Protein AF-0000000072564165 (afdb_homodimer)

Secondary structure (DSSP, 8-state):
--EEEE-GGG-TT--HHHHHHHHHHHHHHT-EEEEEEEE-S-HHHHHHHHTTSTT-GGGT-SEEEE-GGG-THHHHHHHHHHTSTT--SPTTSSEEEEE----STT---STHHHHHHHHHHHHTTTTEEEEE-SS--TT---SSPPPTT---EEEE--B-SS-SB-TTS-B-B-HHHHHHTT-SEE--SHHHHTSS-HHHHHHHHHHHHHHHHHHHH--/--EEEE-GGG-TT--HHHHHHHHHHHHHHT-EEEEEEEE-S-HHHHHHHHTTSTT-GGGT-SEEEE-GGG-THHHHHHHHHHTSTT--SPTTSSEEEEE----STT---STHHHHHHHHHHHHTTTTEEEEE-SS--TT---SSPPPTT---EEEE--B-SS-SB-TTS-B-B-HHHHHHTT-SEE--SHHHHTSS-HHHHHHHHHHHHHHHHHHHH--

Organism: Arthroderma benhamiae (strain ATCC MYA-4681 / CBS 112371) (NCBI:txid663331)

Solvent-accessible surface area (backbone atoms only — not comparable to full-atom values): 22812 Å² total; per-residue (Å²): 126,62,62,50,76,42,55,65,51,44,33,63,80,64,46,74,64,53,52,51,50,51,52,50,49,27,64,75,68,64,32,45,35,29,39,66,67,43,45,62,46,54,16,70,58,45,37,32,36,40,60,53,5,49,73,36,40,62,79,70,38,34,28,38,33,29,39,60,51,38,10,66,30,38,58,54,29,48,48,49,48,56,70,32,88,86,35,86,58,62,82,73,63,48,35,32,28,36,52,27,33,61,58,28,49,73,36,56,38,42,69,69,52,28,41,49,41,52,34,51,34,66,77,32,58,81,38,30,48,29,31,29,25,78,49,66,64,86,82,62,79,49,91,56,75,82,55,95,79,70,72,66,43,32,35,20,64,45,32,23,86,85,45,63,56,56,96,47,37,44,38,34,37,35,46,48,57,38,32,66,36,49,35,73,37,82,38,57,56,66,51,22,77,68,34,96,46,38,69,61,35,47,50,48,51,50,50,43,34,49,54,27,42,54,56,56,67,72,101,127,61,62,50,76,41,54,65,49,46,33,63,79,64,45,73,64,53,53,51,51,50,52,50,49,26,63,74,68,64,33,44,36,30,37,64,67,43,44,64,48,56,15,70,58,45,37,32,36,39,58,54,5,50,73,36,41,62,81,69,37,34,28,38,34,31,40,60,50,36,11,66,29,38,59,53,29,48,49,50,49,56,70,32,88,86,36,88,57,61,82,72,63,47,35,31,27,37,52,27,33,60,59,26,50,72,35,58,40,41,67,68,51,28,40,48,41,53,34,50,35,66,76,34,57,80,37,30,48,29,31,30,26,78,48,64,64,84,82,62,76,50,91,56,73,83,56,94,79,68,73,66,43,32,35,20,66,45,32,22,88,86,45,64,55,53,96,46,36,43,39,35,38,36,47,46,58,38,32,66,36,48,36,72,36,81,38,57,56,65,50,20,76,66,36,98,46,37,70,62,35,47,50,48,52,50,49,44,35,50,54,26,43,53,56,58,66,72,102

Foldseek 3Di:
DAEDEDALVVPPPDDPVVQVVLQVCCVVVVHFYEYEPADDDALVVVLCVADPDPNRPLVRHQEYEYFQPVHLRNLVSVLDSCPDPVNPDDFQSHAYAYAQADQFPPDPSDDPRNQRNVVSCLVRVSHHQAYAHQADDQPRDHPRDDDPPDDRAYEYEQAAPPDQADPRRGGHDHLLSSVLRPHPHYDDDCNQPVDPHNVVSVVVNVVSNVVSNVVNVVD/DAEDEDALVVPPPDDPVVQVVLQVCCVVVVHFYEYEPADDDALVVVLCVDDVDPNRPLVRHQEYEYFQPVHLRNLVSVLDSCPDPVNPDDFQSHAYAYAQADQFPPDPSDDPRNQRNVVSCLVRVSHHQAYAHQADCQPRDHPRDDDPPDDRAYEYEQAAPPDQADPRRGGHDHLLSSVLRPHPHYDDDCNQPVDPHNVVSVVVNVVSNVVSNVVNVVD

Radius of gyration: 21.96 Å; Cα contacts (8 Å, |Δi|>4): 844; chains: 2; bounding box: 45×59×58 Å

Structure (mmCIF, N/CA/C/O backbone):
data_AF-0000000072564165-model_v1
#
loop_
_entity.id
_entity.type
_entity.pdbx_description
1 polymer "Orotidine 5'-phosphate decarboxylase"
#
loop_
_atom_site.group_PDB
_atom_site.id
_atom_site.type_symbol
_atom_site.label_atom_id
_atom_site.label_alt_id
_atom_site.label_comp_id
_atom_site.label_asym_id
_atom_site.label_entity_id
_atom_site.label_seq_id
_atom_site.pdbx_PDB_ins_code
_atom_site.Cartn_x
_atom_site.Cartn_y
_atom_site.Cartn_z
_atom_site.occupancy
_atom_site.B_iso_or_equiv
_atom_site.auth_seq_id
_atom_site.auth_comp_id
_atom_site.auth_asym_id
_atom_site.auth_atom_id
_atom_site.pdbx_PDB_model_num
ATOM 1 N N . MET A 1 1 ? -9.836 20.141 15.633 1 90.31 1 MET A N 1
ATOM 2 C CA . MET A 1 1 ? -9.422 19.266 14.531 1 90.31 1 MET A CA 1
ATOM 3 C C . MET A 1 1 ? -9.219 20.062 13.25 1 90.31 1 MET A C 1
ATOM 5 O O . MET A 1 1 ? -10.086 20.844 12.859 1 90.31 1 MET A O 1
ATOM 9 N N . VAL A 1 2 ? -8.07 19.891 12.625 1 94.81 2 VAL A N 1
ATOM 10 C CA . VAL A 1 2 ? -7.762 20.672 11.438 1 94.81 2 VAL A CA 1
ATOM 11 C C . VAL A 1 2 ? -7.711 19.766 10.219 1 94.81 2 VAL A C 1
ATOM 13 O O . VAL A 1 2 ? -7.797 20.234 9.078 1 94.81 2 VAL A O 1
ATOM 16 N N . VAL A 1 3 ? -7.527 18.453 10.477 1 97.69 3 VAL A N 1
ATOM 17 C CA . VAL A 1 3 ? -7.508 17.453 9.414 1 97.69 3 VAL A CA 1
ATOM 18 C C . VAL A 1 3 ? -8.289 16.219 9.852 1 97.69 3 VAL A C 1
ATOM 20 O O . VAL A 1 3 ? -8.156 15.766 10.984 1 97.69 3 VAL A O 1
ATOM 23 N N . LEU A 1 4 ? -9.164 15.734 9.055 1 97.81 4 LEU A N 1
ATOM 24 C CA . LEU A 1 4 ? -9.797 14.438 9.25 1 97.81 4 LEU A CA 1
ATOM 25 C C . LEU A 1 4 ? -9.133 13.375 8.367 1 97.81 4 LEU A C 1
ATOM 27 O O . LEU A 1 4 ? -9.211 13.453 7.141 1 97.81 4 LEU A O 1
ATOM 31 N N . LYS A 1 5 ? -8.484 12.477 9.039 1 97.88 5 LYS A N 1
ATOM 32 C CA . LYS A 1 5 ? -7.871 11.367 8.312 1 97.88 5 LYS A CA 1
ATOM 33 C C . LYS A 1 5 ? -8.859 10.211 8.133 1 97.88 5 LYS A C 1
ATOM 35 O O . LYS A 1 5 ? -9.445 9.734 9.102 1 97.88 5 LYS A O 1
ATOM 40 N N . THR A 1 6 ? -9.023 9.773 6.898 1 96.88 6 THR A N 1
ATOM 41 C CA . THR A 1 6 ? -9.922 8.664 6.586 1 96.88 6 THR A CA 1
ATOM 42 C C . THR A 1 6 ? -9.133 7.465 6.07 1 96.88 6 THR A C 1
ATOM 44 O O . THR A 1 6 ? -7.984 7.602 5.641 1 96.88 6 THR A O 1
ATOM 47 N N . HIS A 1 7 ? -9.703 6.309 6.25 1 95.94 7 HIS A N 1
ATOM 48 C CA . HIS A 1 7 ? -9.469 5.062 5.535 1 95.94 7 HIS A CA 1
ATOM 49 C C . HIS A 1 7 ? -10.734 4.578 4.836 1 95.94 7 HIS A C 1
ATOM 51 O O . HIS A 1 7 ? -11.422 3.684 5.336 1 95.94 7 HIS A O 1
ATOM 57 N N . ILE A 1 8 ? -10.953 5.133 3.693 1 95.38 8 ILE A N 1
ATOM 58 C CA . ILE A 1 8 ? -12.266 4.914 3.105 1 95.38 8 ILE A CA 1
ATOM 59 C C . ILE A 1 8 ? -12.422 3.445 2.721 1 95.38 8 ILE A C 1
ATOM 61 O O . ILE A 1 8 ? -13.539 2.939 2.607 1 95.38 8 ILE A O 1
ATOM 65 N N . ASP A 1 9 ? -11.297 2.811 2.568 1 93.62 9 ASP A N 1
ATOM 66 C CA . ASP A 1 9 ? -11.336 1.42 2.127 1 93.62 9 ASP A C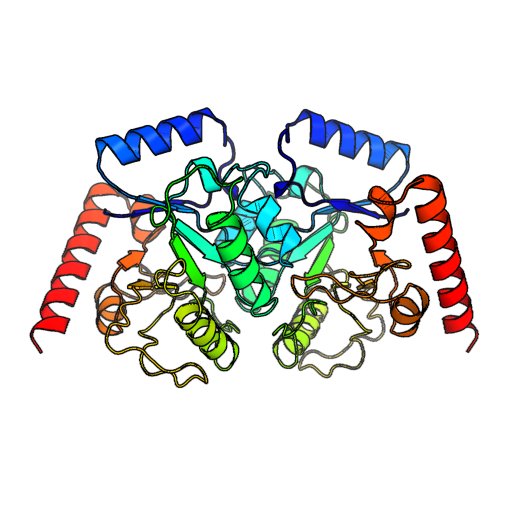A 1
ATOM 67 C C . ASP A 1 9 ? -11.68 0.486 3.283 1 93.62 9 ASP A C 1
ATOM 69 O O . ASP A 1 9 ? -11.758 -0.731 3.104 1 93.62 9 ASP A O 1
ATOM 73 N N . ILE A 1 10 ? -11.922 1.043 4.52 1 94.69 10 ILE A N 1
ATOM 74 C CA . ILE A 1 10 ? -12.391 0.185 5.602 1 94.69 10 ILE A CA 1
ATOM 75 C C . ILE A 1 10 ? -13.867 0.439 5.863 1 94.69 10 ILE A C 1
ATOM 77 O O . ILE A 1 10 ? -14.492 -0.236 6.688 1 94.69 10 ILE A O 1
ATOM 81 N N . ILE A 1 11 ? -14.438 1.385 5.164 1 93.69 11 ILE A N 1
ATOM 82 C CA . ILE A 1 11 ? -15.844 1.717 5.355 1 93.69 11 ILE A CA 1
ATOM 83 C C . ILE A 1 11 ? -16.719 0.726 4.59 1 93.69 11 ILE A C 1
ATOM 85 O O . ILE A 1 11 ? -16.578 0.581 3.373 1 93.69 11 ILE A O 1
ATOM 89 N N . THR A 1 12 ? -17.688 0.107 5.211 1 90.06 12 THR A N 1
ATOM 90 C CA . THR A 1 12 ? -18.469 -0.988 4.633 1 90.06 12 THR A CA 1
ATOM 91 C C . THR A 1 12 ? -19.547 -0.453 3.711 1 90.06 12 THR A C 1
ATOM 93 O O . THR A 1 12 ? -19.953 -1.128 2.762 1 90.06 12 THR A O 1
ATOM 96 N N . ASP A 1 13 ? -20.094 0.74 3.934 1 89.62 13 ASP A N 1
ATOM 97 C CA . ASP A 1 13 ? -21.188 1.291 3.148 1 89.62 13 ASP A CA 1
ATOM 98 C C . ASP A 1 13 ? -20.75 2.539 2.387 1 89.62 13 ASP A C 1
ATOM 100 O O . ASP A 1 13 ? -21.516 3.494 2.252 1 89.62 13 ASP A O 1
ATOM 104 N N . PHE A 1 14 ? -19.5 2.482 1.982 1 92.06 14 PHE A N 1
ATOM 105 C CA . PHE A 1 14 ? -18.984 3.6 1.201 1 92.06 14 PHE A CA 1
ATOM 106 C C . PHE A 1 14 ? -19.828 3.818 -0.05 1 92.06 14 PHE A C 1
ATOM 108 O O . PHE A 1 14 ? -20.188 2.861 -0.741 1 92.06 14 PHE A O 1
ATOM 115 N N . SER A 1 15 ? -20.219 5.07 -0.301 1 91.31 15 SER A N 1
ATOM 116 C CA . SER A 1 15 ? -21.047 5.484 -1.435 1 91.31 15 SER A CA 1
ATOM 117 C C . SER A 1 15 ? -20.797 6.945 -1.796 1 91.31 15 SER A C 1
ATOM 119 O O . SER A 1 15 ? -20.109 7.664 -1.06 1 91.31 15 SER A O 1
ATOM 121 N N . PRO A 1 16 ? -21.266 7.336 -2.938 1 92.06 16 PRO A N 1
ATOM 122 C CA .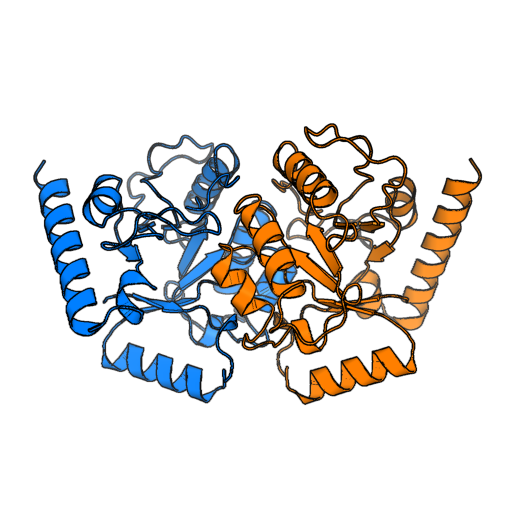 PRO A 1 16 ? -21.188 8.758 -3.273 1 92.06 16 PRO A CA 1
ATOM 123 C C . PRO A 1 16 ? -21.734 9.664 -2.176 1 92.06 16 PRO A C 1
ATOM 125 O O . PRO A 1 16 ? -21.25 10.781 -1.983 1 92.06 16 PRO A O 1
ATOM 128 N N . GLN A 1 17 ? -22.625 9.117 -1.437 1 95.62 17 GLN A N 1
ATOM 129 C CA . GLN A 1 17 ? -23.203 9.883 -0.342 1 95.62 17 GLN A CA 1
ATOM 130 C C . GLN A 1 17 ? -22.172 10.125 0.765 1 95.62 17 GLN A C 1
ATOM 132 O O . GLN A 1 17 ? -22.203 11.172 1.418 1 95.62 17 GLN A O 1
ATOM 137 N N . THR A 1 18 ? -21.297 9.148 1.002 1 95.69 18 THR A N 1
ATOM 138 C CA . THR A 1 18 ? -20.234 9.32 1.979 1 95.69 18 THR A CA 1
ATOM 139 C C . THR A 1 18 ? -19.328 10.484 1.597 1 95.69 18 THR A C 1
ATOM 141 O O . THR A 1 18 ? -19 11.328 2.438 1 95.69 18 THR A O 1
ATOM 144 N N . VAL A 1 19 ? -19.047 10.57 0.357 1 96.06 19 VAL A N 1
ATOM 145 C CA . VAL A 1 19 ? -18.141 11.594 -0.161 1 96.06 19 VAL A CA 1
ATOM 146 C C . VAL A 1 19 ? -18.812 12.969 -0.072 1 96.06 19 VAL A C 1
ATOM 148 O O . VAL A 1 19 ? -18.188 13.938 0.354 1 96.06 19 VAL A O 1
ATOM 151 N N . GLU A 1 20 ? -20 12.977 -0.489 1 97.62 20 GLU A N 1
ATOM 152 C CA . GLU A 1 20 ? -20.75 14.227 -0.422 1 97.62 20 GLU A CA 1
ATOM 153 C C . GLU A 1 20 ? -20.828 14.75 1.01 1 97.62 20 GLU A C 1
ATOM 155 O O . GLU A 1 20 ? -20.625 15.938 1.253 1 97.62 20 GLU A O 1
ATOM 160 N N . GLY A 1 21 ? -21.125 13.875 1.899 1 97.69 21 GLY A N 1
ATOM 161 C CA . GLY A 1 21 ? -21.172 14.25 3.305 1 97.69 21 GLY A CA 1
ATOM 162 C C . GLY A 1 21 ? -19.844 14.734 3.846 1 97.69 21 GLY A C 1
ATOM 163 O O . GLY A 1 21 ? -19.797 15.719 4.586 1 97.69 21 GLY A O 1
ATOM 164 N N . LEU A 1 22 ? -18.828 14.055 3.498 1 97.19 22 LEU A N 1
ATOM 165 C CA . LEU A 1 22 ? -17.484 14.406 3.943 1 97.19 22 LEU A CA 1
ATOM 166 C C . LEU A 1 22 ? -17.094 15.789 3.432 1 97.19 22 LEU A C 1
ATOM 168 O O . LEU A 1 22 ? -16.562 16.609 4.188 1 97.19 22 LEU A O 1
ATOM 172 N N . LYS A 1 23 ? -17.391 16.047 2.176 1 97.75 23 LYS A N 1
ATOM 173 C CA . LYS A 1 23 ? -17.062 17.328 1.574 1 97.75 23 LYS A CA 1
ATOM 174 C C . LYS A 1 23 ? -17.859 18.453 2.223 1 97.75 23 LYS A C 1
ATOM 176 O O . LYS A 1 23 ? -17.312 19.531 2.502 1 97.75 23 LYS A O 1
ATOM 181 N N . ALA A 1 24 ? -19.062 18.188 2.426 1 98.44 24 ALA A N 1
ATOM 182 C CA . ALA A 1 24 ? -19.922 19.188 3.057 1 98.44 24 ALA A CA 1
ATOM 183 C C . ALA A 1 24 ? -19.453 19.516 4.469 1 98.44 24 ALA A C 1
ATOM 185 O O . ALA A 1 24 ? -19.406 20.672 4.863 1 98.44 24 ALA A O 1
ATOM 186 N N . ALA A 1 25 ? -19.125 18.484 5.211 1 98 25 ALA A N 1
ATOM 187 C CA . ALA A 1 25 ? -18.625 18.688 6.57 1 98 25 ALA A CA 1
ATOM 188 C C . ALA A 1 25 ? -17.312 19.469 6.566 1 98 25 ALA A C 1
ATOM 190 O O . ALA A 1 25 ? -17.109 20.359 7.391 1 98 25 ALA A O 1
ATOM 191 N N . ALA A 1 26 ? -16.422 19.109 5.668 1 98.06 26 ALA A N 1
ATOM 192 C CA . ALA A 1 26 ? -15.133 19.766 5.559 1 98.06 26 ALA A CA 1
ATOM 193 C C . ALA A 1 26 ? -15.305 21.266 5.273 1 98.06 26 ALA A C 1
ATOM 195 O O . ALA A 1 26 ? -14.617 22.094 5.859 1 98.06 26 ALA A O 1
ATOM 196 N N . GLN A 1 27 ? -16.219 21.562 4.379 1 97.75 27 GLN A N 1
ATOM 197 C CA . GLN A 1 27 ? -16.5 22.953 4.039 1 97.75 27 GLN A CA 1
ATOM 198 C C . GLN A 1 27 ? -17.125 23.688 5.219 1 97.75 27 GLN A C 1
ATOM 200 O O . GLN A 1 27 ? -16.688 24.797 5.562 1 97.75 27 GLN A O 1
ATOM 205 N N . LYS A 1 28 ? -18.047 23.094 5.793 1 98.19 28 LYS A N 1
ATOM 206 C CA . LYS A 1 28 ? -18.797 23.719 6.879 1 98.19 28 LYS A CA 1
ATOM 207 C C . LYS A 1 28 ? -17.891 24 8.078 1 98.19 28 LYS A C 1
ATOM 209 O O . LYS A 1 28 ? -18 25.047 8.711 1 98.19 28 LYS A O 1
ATOM 214 N N . HIS A 1 29 ? -17.062 23.031 8.398 1 97.62 29 HIS A N 1
ATOM 215 C CA . HIS A 1 29 ? -16.297 23.109 9.641 1 97.62 29 HIS A CA 1
ATOM 216 C C . HIS A 1 29 ? -14.844 23.469 9.367 1 97.62 29 HIS A C 1
ATOM 218 O O . HIS A 1 29 ? -14.023 23.516 10.281 1 97.62 29 HIS A O 1
ATOM 224 N N . ASN A 1 30 ? -14.461 23.641 8.148 1 97.69 30 ASN A N 1
ATOM 225 C CA . ASN A 1 30 ? -13.18 24.172 7.707 1 97.69 30 ASN A CA 1
ATOM 226 C C . ASN A 1 30 ? -12.023 23.266 8.109 1 97.69 30 ASN A C 1
ATOM 228 O O . ASN A 1 30 ? -11.078 23.703 8.766 1 97.69 30 ASN A O 1
ATOM 232 N N . PHE A 1 31 ? -12.086 22.062 7.703 1 97.94 31 PHE A N 1
ATOM 233 C CA . PHE A 1 31 ? -10.977 21.125 7.891 1 97.94 31 PHE A CA 1
ATOM 234 C C . PHE A 1 31 ? -10.594 20.469 6.574 1 97.94 31 PHE A C 1
ATOM 236 O O . PHE A 1 31 ? -11.367 20.5 5.613 1 97.94 31 PHE A O 1
ATOM 243 N N . LEU A 1 32 ? -9.375 19.938 6.469 1 98.12 32 LEU A N 1
ATOM 244 C CA . LEU A 1 32 ? -8.898 19.203 5.305 1 98.12 32 LEU A CA 1
ATOM 245 C C . LEU A 1 32 ? -9.188 17.719 5.441 1 98.12 32 LEU A C 1
ATOM 247 O O . LEU A 1 32 ? -9.266 17.203 6.555 1 98.12 32 LEU A O 1
ATOM 251 N N . ILE A 1 33 ? -9.383 17.062 4.32 1 98.44 33 ILE A N 1
ATOM 252 C CA . ILE A 1 33 ? -9.555 15.625 4.285 1 98.44 33 ILE A CA 1
ATOM 253 C C . ILE A 1 33 ? -8.258 14.953 3.844 1 98.44 33 ILE A C 1
ATOM 255 O O . ILE A 1 33 ? -7.703 15.289 2.793 1 98.44 33 ILE A O 1
ATOM 259 N N . PHE A 1 34 ? -7.742 14.117 4.688 1 98.75 34 PHE A N 1
ATOM 260 C CA . PHE A 1 34 ? -6.562 13.305 4.41 1 98.75 34 PHE A CA 1
ATOM 261 C C . PHE A 1 34 ? -6.945 11.844 4.227 1 98.75 34 PHE A C 1
ATOM 263 O O . PHE A 1 34 ? -7.289 11.156 5.195 1 98.75 34 PHE A O 1
ATOM 270 N N . GLU A 1 35 ? -6.883 11.336 2.955 1 98.44 35 GLU A N 1
ATOM 271 C CA . GLU A 1 35 ? -7.094 9.914 2.727 1 98.44 35 GLU A CA 1
ATOM 272 C C . GLU A 1 35 ? -5.797 9.125 2.891 1 98.44 35 GLU A C 1
ATOM 274 O O . GLU A 1 35 ? -4.859 9.297 2.109 1 98.44 35 GLU A O 1
ATOM 279 N N . ASP A 1 36 ? -5.762 8.305 3.9 1 97.62 36 ASP A N 1
ATOM 280 C CA . ASP A 1 36 ? -4.594 7.484 4.215 1 97.62 36 ASP A CA 1
ATOM 281 C C . ASP A 1 36 ? -4.566 6.219 3.363 1 97.62 36 ASP A C 1
ATOM 283 O O . ASP A 1 36 ? -4.734 5.113 3.879 1 97.62 36 ASP A O 1
ATOM 287 N N . ARG A 1 37 ? -4.242 6.402 2.109 1 96.06 37 ARG A N 1
ATOM 288 C CA . ARG A 1 37 ? -4.301 5.32 1.13 1 96.06 37 ARG A CA 1
ATOM 289 C C . ARG A 1 37 ? -3 4.527 1.116 1 96.06 37 ARG A C 1
ATOM 291 O O . ARG A 1 37 ? -3.004 3.324 0.838 1 96.06 37 ARG A O 1
ATOM 298 N N . LYS A 1 38 ? -1.916 5.176 1.392 1 97.12 38 LYS A N 1
ATOM 299 C CA . LYS A 1 38 ? -0.589 4.566 1.362 1 97.12 38 LYS A CA 1
ATOM 300 C C . LYS A 1 38 ? -0.319 3.902 0.015 1 97.12 38 LYS A C 1
ATOM 302 O O . LYS A 1 38 ? 0.056 2.729 -0.04 1 97.12 38 LYS A O 1
ATOM 307 N N . PHE A 1 39 ? -0.378 4.68 -1.035 1 97.62 39 PHE A N 1
ATOM 308 C CA . PHE A 1 39 ? -0.139 4.129 -2.365 1 97.62 39 PHE A CA 1
ATOM 309 C C . PHE A 1 39 ? 1.194 3.393 -2.416 1 97.62 39 PHE A C 1
ATOM 311 O O . PHE A 1 39 ? 2.199 3.883 -1.896 1 97.62 39 PHE A O 1
ATOM 318 N N . VAL A 1 40 ? 1.144 2.219 -2.979 1 96.88 40 VAL A N 1
ATOM 319 C CA . VAL A 1 40 ? 2.346 1.437 -3.246 1 96.88 40 VAL A CA 1
ATOM 320 C C . VAL A 1 40 ? 2.16 0.623 -4.523 1 96.88 40 VAL A C 1
ATOM 322 O O . VAL A 1 40 ? 1.433 -0.373 -4.535 1 96.88 40 VAL A O 1
ATOM 325 N N . ASP A 1 41 ? 2.734 1.05 -5.586 1 96.31 41 ASP A N 1
ATOM 326 C CA . ASP A 1 41 ? 2.689 0.421 -6.902 1 96.31 41 ASP A CA 1
ATOM 327 C C . ASP A 1 41 ? 3.639 1.117 -7.875 1 96.31 41 ASP A C 1
ATOM 329 O O . ASP A 1 41 ? 4.316 2.08 -7.508 1 96.31 41 ASP A O 1
ATOM 333 N N . ILE A 1 42 ? 3.676 0.583 -9.039 1 93.62 42 ILE A N 1
ATOM 334 C CA . ILE A 1 42 ? 4.438 1.275 -10.07 1 93.62 42 ILE A CA 1
ATOM 335 C C . ILE A 1 42 ? 3.715 2.559 -10.469 1 93.62 42 ILE A C 1
ATOM 337 O O . ILE A 1 42 ? 2.521 2.717 -10.203 1 93.62 42 ILE A O 1
ATOM 341 N N . GLY A 1 43 ? 4.41 3.445 -11.141 1 94.12 43 GLY A N 1
ATOM 342 C CA . GLY A 1 43 ? 3.963 4.805 -11.406 1 94.12 43 GLY A CA 1
ATOM 343 C C . GLY A 1 43 ? 2.621 4.859 -12.109 1 94.12 43 GLY A C 1
ATOM 344 O O . GLY A 1 43 ? 1.688 5.504 -11.633 1 94.12 43 GLY A O 1
ATOM 345 N N . HIS A 1 44 ? 2.467 4.098 -13.133 1 91.94 44 HIS A N 1
ATOM 346 C CA . HIS A 1 44 ? 1.249 4.145 -13.938 1 91.94 44 HIS A CA 1
ATOM 347 C C . HIS A 1 44 ? 0.038 3.693 -13.125 1 91.94 44 HIS A C 1
ATOM 349 O O . HIS A 1 44 ? -1.019 4.328 -13.18 1 91.94 44 HIS A O 1
ATOM 355 N N . THR A 1 45 ? 0.185 2.693 -12.391 1 94.38 45 THR A N 1
ATOM 356 C CA . THR A 1 45 ? -0.907 2.152 -11.586 1 94.38 45 THR A CA 1
ATOM 357 C C . THR A 1 45 ? -1.342 3.152 -10.523 1 94.38 45 THR A C 1
ATOM 359 O O . THR A 1 45 ? -2.537 3.389 -10.336 1 94.38 45 THR A O 1
ATOM 362 N N . VAL A 1 46 ? -0.394 3.816 -9.906 1 96.81 46 VAL A N 1
ATOM 363 C CA . VAL A 1 46 ? -0.741 4.727 -8.82 1 96.81 46 VAL A CA 1
ATOM 364 C C . VAL A 1 46 ? -1.459 5.953 -9.375 1 96.81 46 VAL A C 1
ATOM 366 O O . VAL A 1 46 ? -2.342 6.516 -8.727 1 96.81 46 VAL A O 1
ATOM 369 N N . GLN A 1 47 ? -1.114 6.348 -10.594 1 96.25 47 GLN A N 1
ATOM 370 C CA . GLN A 1 47 ? -1.829 7.453 -11.227 1 96.25 47 GLN A CA 1
ATOM 371 C C . GLN A 1 47 ? -3.307 7.117 -11.406 1 96.25 47 GLN A C 1
ATOM 373 O O . GLN A 1 47 ? -4.176 7.938 -11.102 1 96.25 47 GLN A O 1
ATOM 378 N N . MET A 1 48 ? -3.539 5.891 -11.82 1 95.5 48 MET A N 1
ATOM 379 C CA . MET A 1 48 ? -4.914 5.461 -12.055 1 95.5 48 MET A CA 1
ATOM 380 C C . MET A 1 48 ? -5.668 5.301 -10.742 1 95.5 48 MET A C 1
ATOM 382 O O . MET A 1 48 ? -6.871 5.566 -10.672 1 95.5 48 MET A O 1
ATOM 386 N N . GLN A 1 49 ? -5 4.852 -9.711 1 96.44 49 GLN A N 1
ATOM 387 C CA . GLN A 1 49 ? -5.605 4.719 -8.391 1 96.44 49 GLN A CA 1
ATOM 388 C C . GLN A 1 49 ? -5.992 6.078 -7.82 1 96.44 49 GLN A C 1
ATOM 390 O O . GLN A 1 49 ? -7.07 6.234 -7.242 1 96.44 49 GLN A O 1
ATOM 395 N N . TYR A 1 50 ? -5.148 7.082 -7.988 1 97.12 50 TYR A N 1
ATOM 396 C CA . TYR A 1 50 ? -5.316 8.414 -7.414 1 97.12 50 TYR A CA 1
ATOM 397 C C . TYR A 1 50 ? -6.387 9.195 -8.164 1 97.12 50 TYR A C 1
ATOM 399 O O . TYR A 1 50 ? -7.312 9.734 -7.555 1 97.12 50 TYR A O 1
ATOM 407 N N . HIS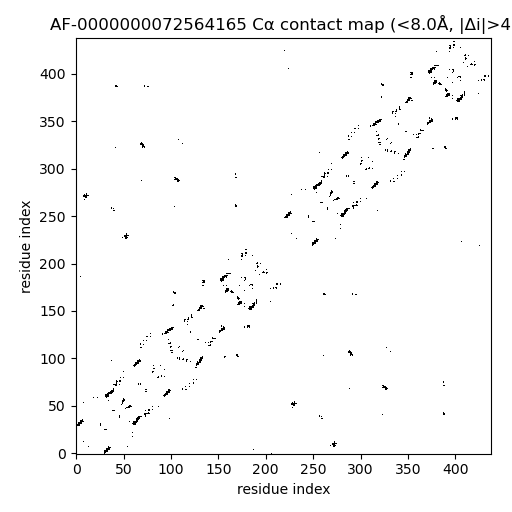 A 1 51 ? -6.242 9.25 -9.477 1 95.38 51 HIS A N 1
ATOM 408 C CA . HIS A 1 51 ? -7.164 10.008 -10.312 1 95.38 51 HIS A CA 1
ATOM 409 C C . HIS A 1 51 ? -7.949 9.094 -11.242 1 95.38 51 HIS A C 1
ATOM 411 O O . HIS A 1 51 ? -7.48 8.766 -12.336 1 95.38 51 HIS A O 1
ATOM 417 N N . GLY A 1 52 ? -9.289 8.734 -10.93 1 87.44 52 GLY A N 1
ATOM 418 C CA . GLY A 1 52 ? -10.195 7.914 -11.719 1 87.44 52 GLY A CA 1
ATOM 419 C C . GLY A 1 52 ? -10.664 6.672 -10.992 1 87.44 52 GLY A C 1
ATOM 420 O O . GLY A 1 52 ? -11.711 6.113 -11.32 1 87.44 52 GLY A O 1
ATOM 421 N N . GLY A 1 53 ? -9.938 5.863 -10.328 1 90.88 53 GLY A N 1
ATOM 422 C CA . GLY A 1 53 ? -10.18 4.594 -9.656 1 90.88 53 GLY A CA 1
ATOM 423 C C . GLY A 1 53 ? -11.531 4.535 -8.961 1 90.88 53 GLY A C 1
ATOM 424 O O . GLY A 1 53 ? -12.305 5.492 -9.016 1 90.88 53 GLY A O 1
ATOM 425 N N . SER A 1 54 ? -11.852 3.402 -8.336 1 93.12 54 SER A N 1
ATOM 426 C CA . SER A 1 54 ? -13.141 3.09 -7.73 1 93.12 54 SER A CA 1
ATOM 427 C C . SER A 1 54 ? -13.461 4.035 -6.578 1 93.12 54 SER A C 1
ATOM 429 O O . SER A 1 54 ? -14.633 4.305 -6.293 1 93.12 54 SER A O 1
ATOM 431 N N . LEU A 1 55 ? -12.422 4.562 -5.992 1 93.88 55 LEU A N 1
ATOM 432 C CA . LEU A 1 55 ? -12.617 5.375 -4.797 1 93.88 55 LEU A CA 1
ATOM 433 C C . LEU A 1 55 ? -12.562 6.863 -5.137 1 93.88 55 LEU A C 1
ATOM 435 O O . LEU A 1 55 ? -12.836 7.707 -4.281 1 93.88 55 LEU A O 1
ATOM 439 N N . ARG A 1 56 ? -12.117 7.238 -6.301 1 93.06 56 ARG A N 1
ATOM 440 C CA . ARG A 1 56 ? -12.102 8.594 -6.836 1 93.06 56 ARG A CA 1
ATOM 441 C C . ARG A 1 56 ? -11.438 9.562 -5.859 1 93.06 56 ARG A C 1
ATOM 443 O O . ARG A 1 56 ? -11.977 10.633 -5.582 1 93.06 56 ARG A O 1
ATOM 450 N N . ILE A 1 57 ? -10.328 9.203 -5.414 1 96.56 57 ILE A N 1
ATOM 451 C CA . ILE A 1 57 ? -9.672 9.805 -4.262 1 96.56 57 ILE A CA 1
ATOM 452 C C . ILE A 1 57 ? -9.352 11.273 -4.559 1 96.56 57 ILE A C 1
ATOM 454 O O . ILE A 1 57 ? -9.602 12.148 -3.727 1 96.56 57 ILE A O 1
ATOM 458 N N . SER A 1 58 ? -8.883 11.57 -5.746 1 96 58 SER A N 1
ATOM 459 C CA . SER A 1 58 ? -8.445 12.93 -6.066 1 96 58 SER A CA 1
ATOM 460 C C . SER A 1 58 ? -9.625 13.898 -6.07 1 96 58 SER A C 1
ATOM 462 O O . SER A 1 58 ? -9.43 15.117 -5.992 1 96 58 SER A O 1
ATOM 464 N N . GLU A 1 59 ? -10.828 13.414 -6.094 1 94.5 59 GLU A N 1
ATOM 465 C CA . GLU A 1 59 ? -12.008 14.266 -6.207 1 94.5 59 GLU A CA 1
ATOM 466 C C . GLU A 1 59 ? -12.422 14.82 -4.848 1 94.5 59 GLU A C 1
ATOM 468 O O . GLU A 1 59 ? -13.18 15.789 -4.77 1 94.5 59 GLU A O 1
ATOM 473 N N . TRP A 1 60 ? -11.945 14.188 -3.781 1 96.62 60 TRP A N 1
ATOM 474 C CA . TRP A 1 60 ? -12.484 14.633 -2.5 1 96.62 60 TRP A CA 1
ATOM 475 C C . TRP A 1 60 ? -11.383 14.766 -1.459 1 96.62 60 TRP A C 1
ATOM 477 O O . TRP A 1 60 ? -11.523 15.516 -0.489 1 96.62 60 TRP A O 1
ATOM 487 N N . ALA A 1 61 ? -10.273 14.07 -1.606 1 97.75 61 ALA A N 1
ATOM 488 C CA . ALA A 1 61 ? -9.195 14.148 -0.624 1 97.75 61 ALA A CA 1
ATOM 489 C C . ALA A 1 61 ? -8.273 15.328 -0.906 1 97.75 61 ALA A C 1
ATOM 491 O O . ALA A 1 61 ? -7.816 15.516 -2.035 1 97.75 61 ALA A O 1
ATOM 492 N N . HIS A 1 62 ? -7.973 16.125 0.112 1 97.94 62 HIS A N 1
ATOM 493 C CA . HIS A 1 62 ? -7.016 17.219 0.01 1 97.94 62 HIS A CA 1
ATOM 494 C C . HIS A 1 62 ? -5.582 16.703 0.108 1 97.94 62 HIS A C 1
ATOM 496 O O . HIS A 1 62 ? -4.684 17.219 -0.558 1 97.94 62 HIS A O 1
ATOM 502 N N . ILE A 1 63 ? -5.41 15.688 0.94 1 98.38 63 ILE A N 1
ATOM 503 C CA . ILE A 1 63 ? -4.102 15.102 1.231 1 98.38 63 ILE A CA 1
ATOM 504 C C . ILE A 1 63 ? -4.152 13.594 1.016 1 98.38 63 ILE A C 1
ATOM 506 O O . ILE A 1 63 ? -5.121 12.938 1.396 1 98.38 63 ILE A O 1
ATOM 510 N N . VAL A 1 64 ? -3.166 13.055 0.36 1 98.5 64 VAL A N 1
ATOM 511 C CA . VAL A 1 64 ? -2.959 11.617 0.262 1 98.5 64 VAL A CA 1
ATOM 512 C C . VAL A 1 64 ? -1.529 11.273 0.671 1 98.5 64 VAL A C 1
ATOM 514 O O . VAL A 1 64 ? -0.726 12.164 0.958 1 98.5 64 VAL A O 1
ATOM 517 N N . ASN A 1 65 ? -1.252 9.945 0.792 1 98.69 65 ASN A N 1
ATOM 518 C CA . ASN A 1 65 ? 0.117 9.547 1.103 1 98.69 65 ASN A CA 1
ATOM 519 C C . ASN A 1 65 ? 0.545 8.32 0.292 1 98.69 65 ASN A C 1
ATOM 521 O O . ASN A 1 65 ? -0.292 7.648 -0.307 1 98.69 65 ASN A O 1
ATOM 525 N N . CYS A 1 66 ? 1.795 8.148 0.201 1 98.56 66 CYS A N 1
ATOM 526 C CA . CYS A 1 66 ? 2.373 7 -0.487 1 98.56 66 CYS A CA 1
ATOM 527 C C . CYS A 1 66 ? 3.533 6.414 0.31 1 98.56 66 CYS A C 1
ATOM 529 O O . CYS A 1 66 ? 4.062 7.062 1.213 1 98.56 66 CYS A O 1
ATOM 531 N N . ALA A 1 67 ? 3.83 5.195 0.061 1 98.31 67 ALA A N 1
ATOM 532 C CA . ALA A 1 67 ? 5.059 4.527 0.478 1 98.31 67 ALA A CA 1
ATOM 533 C C . ALA A 1 67 ? 6.055 4.438 -0.676 1 98.31 67 ALA A C 1
ATOM 535 O O . ALA A 1 67 ? 5.672 4.137 -1.81 1 98.31 67 ALA A O 1
ATOM 536 N N . VAL A 1 68 ? 7.32 4.582 -0.434 1 97.88 68 VAL A N 1
ATOM 537 C CA . VAL A 1 68 ? 8.266 4.707 -1.538 1 97.88 68 VAL A CA 1
ATOM 538 C C . VAL A 1 68 ? 8.969 3.371 -1.775 1 97.88 68 VAL A C 1
ATOM 540 O O . VAL A 1 68 ? 10.078 3.332 -2.316 1 97.88 68 VAL A O 1
ATOM 543 N N . LEU A 1 69 ? 8.336 2.338 -1.392 1 97.69 69 LEU A N 1
ATOM 544 C CA . LEU A 1 69 ? 8.891 0.996 -1.54 1 97.69 69 LEU A CA 1
ATOM 545 C C . LEU A 1 69 ? 9.258 0.717 -2.994 1 97.69 69 LEU A C 1
ATOM 547 O O . LEU A 1 69 ? 10.281 0.094 -3.27 1 97.69 69 LEU A O 1
ATOM 551 N N . ALA A 1 70 ? 8.492 1.228 -3.943 1 96.25 70 ALA A N 1
ATOM 552 C CA . ALA A 1 70 ? 8.672 0.996 -5.375 1 96.25 70 ALA A CA 1
ATOM 553 C C . ALA A 1 70 ? 9.797 1.871 -5.93 1 96.25 70 ALA A C 1
ATOM 555 O O . ALA A 1 70 ? 10.18 1.733 -7.094 1 96.25 70 ALA A O 1
ATOM 556 N N . GLY A 1 71 ? 10.344 2.748 -5.086 1 96.06 71 GLY A N 1
ATOM 557 C CA . GLY A 1 71 ? 11.336 3.699 -5.559 1 96.06 71 GLY A CA 1
ATOM 558 C C . GLY A 1 71 ? 10.766 5.078 -5.82 1 96.06 71 GLY A C 1
ATOM 559 O O . GLY A 1 71 ? 9.586 5.332 -5.555 1 96.06 71 GLY A O 1
ATOM 560 N N . SER A 1 72 ? 11.617 5.91 -6.363 1 94.56 72 SER A N 1
ATOM 561 C CA . SER A 1 72 ? 11.258 7.32 -6.516 1 94.56 72 SER A CA 1
ATOM 562 C C . SER A 1 72 ? 10.156 7.5 -7.551 1 94.56 72 SER A C 1
ATOM 564 O O . SER A 1 72 ? 9.445 8.508 -7.539 1 94.56 72 SER A O 1
ATOM 566 N N . GLY A 1 73 ? 9.977 6.543 -8.398 1 94.94 73 GLY A N 1
ATOM 567 C CA . GLY A 1 73 ? 9.016 6.641 -9.492 1 94.94 73 GLY A CA 1
ATOM 568 C C . GLY A 1 73 ? 7.602 6.906 -9.023 1 94.94 73 GLY A C 1
ATOM 569 O O . GLY A 1 73 ? 6.809 7.527 -9.734 1 94.94 73 GLY A O 1
ATOM 570 N N . ILE A 1 74 ? 7.289 6.48 -7.859 1 96.75 74 ILE A N 1
ATOM 571 C CA . ILE A 1 74 ? 5.922 6.625 -7.383 1 96.75 74 ILE A CA 1
ATOM 572 C C . ILE A 1 74 ? 5.625 8.094 -7.102 1 96.75 74 ILE A C 1
ATOM 574 O O . ILE A 1 74 ? 4.547 8.594 -7.434 1 96.75 74 ILE A O 1
ATOM 578 N N . VAL A 1 75 ? 6.57 8.836 -6.492 1 97.62 75 VAL A N 1
ATOM 579 C CA . VAL A 1 75 ? 6.375 10.258 -6.207 1 97.62 75 VAL A CA 1
ATOM 580 C C . VAL A 1 75 ? 6.414 11.055 -7.504 1 97.62 75 VAL A C 1
ATOM 582 O O . VAL A 1 75 ? 5.613 11.969 -7.699 1 97.62 75 VAL A O 1
ATOM 585 N N . ASP A 1 76 ? 7.336 10.625 -8.391 1 96.94 76 ASP A N 1
ATOM 586 C CA . ASP A 1 76 ? 7.391 11.234 -9.711 1 96.94 76 ASP A CA 1
ATOM 587 C C . ASP A 1 76 ? 6.039 11.133 -10.422 1 96.94 76 ASP A C 1
ATOM 589 O O . ASP A 1 76 ? 5.547 12.117 -10.977 1 96.94 76 ASP A O 1
ATOM 593 N N . ALA A 1 77 ? 5.488 9.969 -10.359 1 96.88 77 ALA A N 1
ATOM 594 C CA . ALA A 1 77 ? 4.234 9.695 -11.055 1 96.88 77 ALA A CA 1
ATOM 595 C C . ALA A 1 77 ? 3.084 10.5 -10.453 1 96.88 77 ALA A C 1
ATOM 597 O O . ALA A 1 77 ? 2.281 11.086 -11.18 1 96.88 77 ALA A O 1
ATOM 598 N N . LEU A 1 78 ? 2.98 10.547 -9.172 1 97.19 78 LEU A N 1
ATOM 599 C CA . LEU A 1 78 ? 1.907 11.266 -8.5 1 97.19 78 LEU A CA 1
ATOM 600 C C . LEU A 1 78 ? 2.023 12.766 -8.742 1 97.19 78 LEU A C 1
ATOM 602 O O . LEU A 1 78 ? 1.022 13.438 -8.992 1 97.19 78 LEU A O 1
ATOM 606 N N . ALA A 1 79 ? 3.283 13.258 -8.656 1 96.19 79 ALA A N 1
ATOM 607 C CA . ALA A 1 79 ? 3.51 14.672 -8.945 1 96.19 79 ALA A CA 1
ATOM 608 C C . ALA A 1 79 ? 3.125 15.008 -10.383 1 96.19 79 ALA A C 1
ATOM 610 O O . ALA A 1 79 ? 2.502 16.047 -10.641 1 96.19 79 ALA A O 1
ATOM 611 N N . GLN A 1 80 ? 3.445 14.148 -11.305 1 95 80 GLN A N 1
ATOM 612 C CA . GLN A 1 80 ? 3.156 14.344 -12.719 1 95 80 GLN A CA 1
ATOM 613 C C . GLN A 1 80 ? 1.654 14.43 -12.969 1 95 80 GLN A C 1
ATOM 615 O O . GLN A 1 80 ? 1.184 15.336 -13.656 1 95 80 GLN A O 1
ATOM 620 N N . ILE A 1 81 ? 0.887 13.523 -12.43 1 94.38 81 ILE A N 1
ATOM 621 C CA . ILE A 1 81 ? -0.547 13.508 -12.695 1 94.38 81 ILE A CA 1
ATOM 622 C C . ILE A 1 81 ? -1.204 14.727 -12.055 1 94.38 81 ILE A C 1
ATOM 624 O O . ILE A 1 81 ? -2.141 15.305 -12.617 1 94.38 81 ILE A O 1
ATOM 628 N N . SER A 1 82 ? -0.717 15.156 -10.898 1 93.44 82 SER A N 1
ATOM 629 C CA . SER A 1 82 ? -1.297 16.297 -10.188 1 93.44 82 SER A CA 1
ATOM 630 C C . SER A 1 82 ? -1.046 17.594 -10.938 1 93.44 82 SER A C 1
ATOM 632 O O . SER A 1 82 ? -1.751 18.578 -10.719 1 93.44 82 SER A O 1
ATOM 634 N N . SER A 1 83 ? -0.048 17.594 -11.789 1 92.25 83 SER A N 1
ATOM 635 C CA . SER A 1 83 ? 0.302 18.797 -12.531 1 92.25 83 SER A CA 1
ATOM 636 C C . SER A 1 83 ? -0.147 18.703 -13.984 1 92.25 83 SER A C 1
ATOM 638 O O . SER A 1 83 ? 0.102 19.609 -14.781 1 92.25 83 SER A O 1
ATOM 640 N N . SER A 1 84 ? -0.753 17.625 -14.32 1 90.62 84 SER A N 1
ATOM 641 C CA . SER A 1 84 ? -1.157 17.391 -15.703 1 90.62 84 SER A CA 1
ATOM 642 C C . SER A 1 84 ? -2.469 18.109 -16.016 1 90.62 84 SER A C 1
ATOM 644 O O . SER A 1 84 ? -3.197 18.516 -15.109 1 90.62 84 SER A O 1
ATOM 646 N N . GLY A 1 85 ? -2.758 18.234 -17.25 1 87.94 85 GLY A N 1
ATOM 647 C CA . GLY A 1 85 ? -3.965 18.891 -17.734 1 87.94 85 GLY A CA 1
ATOM 648 C C . GLY A 1 85 ? -5.23 18.125 -17.406 1 87.94 85 GLY A C 1
ATOM 649 O O . GLY A 1 85 ? -6.324 18.688 -17.391 1 87.94 85 GLY A O 1
ATOM 650 N N . VAL A 1 86 ? -5.094 16.828 -17.156 1 87 86 VAL A N 1
ATOM 651 C CA . VAL A 1 86 ? -6.277 16.016 -16.906 1 87 86 VAL A CA 1
ATOM 652 C C . VAL A 1 86 ? -6.684 16.141 -15.438 1 87 86 VAL A C 1
ATOM 654 O O . VAL A 1 86 ? -7.781 15.734 -15.055 1 87 86 VAL A O 1
ATOM 657 N N . PHE A 1 87 ? -5.82 16.688 -14.68 1 91.56 87 PHE A N 1
ATOM 658 C CA . PHE A 1 87 ? -6.098 16.969 -13.273 1 91.56 87 PHE A CA 1
ATOM 659 C C . PHE A 1 87 ? -6.773 18.312 -13.109 1 91.56 87 PHE A C 1
ATOM 661 O O . PHE A 1 87 ? -6.121 19.359 -13.18 1 91.56 87 PHE A O 1
ATOM 668 N N . PRO A 1 88 ? -8.023 18.344 -12.812 1 89.69 88 PRO A N 1
ATOM 669 C CA . PRO A 1 88 ? -8.781 19.578 -12.93 1 89.69 88 PRO A CA 1
ATOM 670 C C . PRO A 1 88 ? -8.719 20.438 -11.664 1 89.69 88 PRO A C 1
ATOM 672 O O . PRO A 1 88 ? -9.43 21.438 -11.555 1 89.69 88 PRO A O 1
ATOM 675 N N . TYR A 1 89 ? -7.934 20.062 -10.742 1 89.5 89 TYR A N 1
ATOM 676 C CA . TYR A 1 89 ? -7.875 20.797 -9.484 1 89.5 89 TYR A CA 1
ATOM 677 C C . TYR A 1 89 ? -6.676 21.75 -9.461 1 89.5 89 TYR A C 1
ATOM 679 O O . TYR A 1 89 ? -5.625 21.438 -10.023 1 89.5 89 TYR A O 1
ATOM 687 N N . PRO A 1 90 ? -6.82 22.875 -8.883 1 87.31 90 PRO A N 1
ATOM 688 C CA . PRO A 1 90 ? -5.758 23.875 -8.906 1 87.31 90 PRO A CA 1
ATOM 689 C C . PRO A 1 90 ? -4.465 23.391 -8.258 1 87.31 90 PRO A C 1
ATOM 691 O O . PRO A 1 90 ? -4.508 22.641 -7.273 1 87.31 90 PRO A O 1
ATOM 694 N N . ALA A 1 91 ? -3.418 23.875 -8.852 1 83.19 91 ALA A N 1
ATOM 695 C CA . ALA A 1 91 ? -2.105 23.562 -8.297 1 83.19 91 ALA A CA 1
ATOM 696 C C . ALA A 1 91 ? -2.016 23.984 -6.832 1 83.19 91 ALA A C 1
ATOM 698 O O . ALA A 1 91 ? -2.508 25.062 -6.465 1 83.19 91 ALA A O 1
ATOM 699 N N . GLY A 1 92 ? -1.471 23.188 -6.059 1 86.5 92 GLY A N 1
ATOM 700 C CA . GLY A 1 92 ? -1.259 23.547 -4.664 1 86.5 92 GLY A CA 1
ATOM 701 C C . GLY A 1 92 ? -2.43 23.172 -3.77 1 86.5 92 GLY A C 1
ATOM 702 O O . GLY A 1 92 ? -2.326 23.25 -2.543 1 86.5 92 GLY A O 1
ATOM 703 N N . GLU A 1 93 ? -3.498 22.75 -4.363 1 91.75 93 GLU A N 1
ATOM 704 C CA . GLU A 1 93 ? -4.68 22.438 -3.561 1 91.75 93 GLU A CA 1
ATOM 705 C C . GLU A 1 93 ? -4.676 20.984 -3.107 1 91.75 93 GLU A C 1
ATOM 707 O O . GLU A 1 93 ? -5.523 20.578 -2.312 1 91.75 93 GLU A O 1
ATOM 712 N N . ARG A 1 94 ? -3.809 20.25 -3.67 1 96.38 94 ARG A N 1
ATOM 713 C CA . ARG A 1 94 ? -3.621 18.875 -3.254 1 96.38 94 ARG A CA 1
ATOM 714 C C . ARG A 1 94 ? -2.203 18.641 -2.746 1 96.38 94 ARG A C 1
ATOM 716 O O . ARG A 1 94 ? -1.251 19.234 -3.246 1 96.38 94 ARG A O 1
ATOM 723 N N . GLY A 1 95 ? -2.059 17.844 -1.705 1 97.44 95 GLY A N 1
ATOM 724 C CA . GLY A 1 95 ? -0.745 17.578 -1.146 1 97.44 95 GLY A CA 1
ATOM 725 C C . GLY A 1 95 ? -0.489 16.094 -0.924 1 97.44 95 GLY A C 1
ATOM 726 O O . GLY A 1 95 ? -1.43 15.305 -0.817 1 97.44 95 GLY A O 1
ATOM 727 N N . LEU A 1 96 ? 0.766 15.797 -0.928 1 98.62 96 LEU A N 1
ATOM 728 C CA . LEU A 1 96 ? 1.228 14.43 -0.708 1 98.62 96 LEU A CA 1
ATOM 729 C C . LEU A 1 96 ? 2.068 14.336 0.561 1 98.62 96 LEU A C 1
ATOM 731 O O . LEU A 1 96 ? 2.914 15.203 0.814 1 98.62 96 LEU A O 1
ATOM 735 N N . LEU A 1 97 ? 1.781 13.391 1.385 1 98.81 97 LEU A N 1
ATOM 736 C CA . LEU A 1 97 ? 2.668 12.977 2.467 1 98.81 97 LEU A CA 1
ATOM 737 C C . LEU A 1 97 ? 3.406 11.695 2.105 1 98.81 97 LEU A C 1
ATOM 739 O O . LEU A 1 97 ? 2.818 10.781 1.526 1 98.81 97 LEU A O 1
ATOM 743 N N . ILE A 1 98 ? 4.648 11.648 2.41 1 98.81 98 ILE A N 1
ATOM 744 C CA . ILE A 1 98 ? 5.379 10.391 2.26 1 98.81 98 ILE A CA 1
ATOM 745 C C . ILE A 1 98 ? 5.402 9.648 3.59 1 98.81 98 ILE A C 1
ATOM 747 O O . ILE A 1 98 ? 5.723 10.227 4.629 1 98.81 98 ILE A O 1
ATOM 751 N N . LEU A 1 99 ? 4.965 8.398 3.562 1 98.81 99 LEU A N 1
ATOM 752 C CA . LEU A 1 99 ? 5.09 7.531 4.727 1 98.81 99 LEU A CA 1
ATOM 753 C C . LEU A 1 99 ? 6.555 7.18 4.984 1 98.81 99 LEU A C 1
ATOM 755 O O . LEU A 1 99 ? 7.047 6.156 4.508 1 98.81 99 LEU A O 1
ATOM 759 N N . ALA A 1 100 ? 7.16 7.941 5.82 1 98.69 100 ALA A N 1
ATOM 760 C CA . ALA A 1 100 ? 8.609 7.848 5.949 1 98.69 100 ALA A CA 1
ATOM 761 C C . ALA A 1 100 ? 9 6.887 7.07 1 98.69 100 ALA A C 1
ATOM 763 O O . ALA A 1 100 ? 10.094 6.309 7.051 1 98.69 100 ALA A O 1
ATOM 764 N N . GLU A 1 101 ? 8.141 6.812 8.062 1 97.94 101 GLU A N 1
ATOM 765 C CA . GLU A 1 101 ? 8.297 5.891 9.18 1 97.94 101 GLU A CA 1
ATOM 766 C C . GLU A 1 101 ? 6.953 5.336 9.633 1 97.94 101 GLU A C 1
ATOM 768 O O . GLU A 1 101 ? 5.914 5.965 9.422 1 97.94 101 GLU A O 1
ATOM 773 N N . MET A 1 102 ? 6.973 4.141 10.219 1 95.88 102 MET A N 1
ATOM 774 C CA . MET A 1 102 ? 5.762 3.527 10.766 1 95.88 102 MET A CA 1
ATOM 775 C C . MET A 1 102 ? 5.953 3.16 12.234 1 95.88 102 MET A C 1
ATOM 777 O O . MET A 1 102 ? 7.078 2.91 12.672 1 95.88 102 MET A O 1
ATOM 781 N N . THR A 1 103 ? 4.898 3.107 12.938 1 94.06 103 THR A N 1
ATOM 782 C CA . THR A 1 103 ? 4.938 2.908 14.383 1 94.06 103 THR A CA 1
ATOM 783 C C . THR A 1 103 ? 4.883 1.422 14.727 1 94.06 103 THR A C 1
ATOM 785 O O . THR A 1 103 ? 5.094 1.036 15.875 1 94.06 103 THR A O 1
ATOM 788 N N . SER A 1 104 ? 4.605 0.599 13.766 1 94.44 104 SER A N 1
ATOM 789 C CA . SER A 1 104 ? 4.473 -0.829 14.031 1 94.44 104 SER A CA 1
ATOM 790 C C . SER A 1 104 ? 5.812 -1.452 14.406 1 94.44 104 SER A C 1
ATOM 792 O O . SER A 1 104 ? 6.848 -1.089 13.844 1 94.44 104 SER A O 1
ATOM 794 N N . LYS A 1 105 ? 5.762 -2.4 15.266 1 94.25 105 LYS A N 1
ATOM 795 C CA . LYS A 1 105 ? 6.969 -3.09 15.711 1 94.25 105 LYS A CA 1
ATOM 796 C C . LYS A 1 105 ? 7.656 -3.795 14.547 1 94.25 105 LYS A C 1
ATOM 798 O O . LYS A 1 105 ? 7.016 -4.531 13.789 1 94.25 105 LYS A O 1
ATOM 803 N N . GLY A 1 106 ? 8.984 -3.531 14.398 1 94.94 106 GLY A N 1
ATOM 804 C CA . GLY A 1 106 ? 9.758 -4.223 13.383 1 94.94 106 GLY A CA 1
ATOM 805 C C . GLY A 1 106 ? 9.586 -3.631 11.992 1 94.94 106 GLY A C 1
ATOM 806 O O . GLY A 1 106 ? 9.992 -4.234 11 1 94.94 106 GLY A O 1
ATOM 807 N N . SER A 1 107 ? 9 -2.445 11.938 1 96.69 107 SER A N 1
ATOM 808 C CA . SER A 1 107 ? 8.828 -1.772 10.656 1 96.69 107 SER A CA 1
ATOM 809 C C . SER A 1 107 ? 10.156 -1.625 9.922 1 96.69 107 SER A C 1
ATOM 811 O O . SER A 1 107 ? 11.195 -1.416 10.555 1 96.69 107 SER A O 1
ATOM 813 N N . LEU A 1 108 ? 10.07 -1.727 8.617 1 97.62 108 LEU A N 1
ATOM 814 C CA . LEU A 1 108 ? 11.258 -1.593 7.781 1 97.62 108 LEU A CA 1
ATOM 815 C C . LEU A 1 108 ? 11.328 -0.204 7.156 1 97.62 108 LEU A C 1
ATOM 817 O O . LEU A 1 108 ? 12.195 0.059 6.316 1 97.62 108 LEU A O 1
ATOM 821 N N . ALA A 1 109 ? 10.398 0.651 7.465 1 97.56 109 ALA A N 1
ATOM 822 C CA . ALA A 1 109 ? 10.461 2.049 7.047 1 97.56 109 ALA A CA 1
ATOM 823 C C . ALA A 1 109 ? 11.508 2.816 7.848 1 97.56 109 ALA A C 1
ATOM 825 O O . ALA A 1 109 ? 11.172 3.723 8.609 1 97.56 109 ALA A O 1
ATOM 826 N N . THR A 1 110 ? 12.719 2.465 7.664 1 96.56 110 THR A N 1
ATOM 827 C CA . THR A 1 110 ? 13.867 3.012 8.383 1 96.56 110 THR A CA 1
ATOM 828 C C . THR A 1 110 ? 15.078 3.123 7.457 1 96.56 110 THR A C 1
ATOM 830 O O . THR A 1 110 ? 15.039 2.666 6.312 1 96.56 110 THR A O 1
ATOM 833 N N . GLY A 1 111 ? 16.109 3.836 7.922 1 95.19 111 GLY A N 1
ATOM 834 C CA . GLY A 1 111 ? 17.391 3.861 7.207 1 95.19 111 GLY A CA 1
ATOM 835 C C . GLY A 1 111 ? 17.266 4.414 5.801 1 95.19 111 GLY A C 1
ATOM 836 O O . GLY A 1 111 ? 16.766 5.523 5.602 1 95.19 111 GLY A O 1
ATOM 837 N N . GLU A 1 112 ? 17.641 3.553 4.848 1 95.75 112 GLU A N 1
ATOM 838 C CA . GLU A 1 112 ? 17.641 3.961 3.445 1 95.75 112 GLU A CA 1
ATOM 839 C C . GLU A 1 112 ? 16.234 4.34 2.98 1 95.75 112 GLU A C 1
ATOM 841 O O . GLU A 1 112 ? 16.062 5.242 2.158 1 95.75 112 GLU A O 1
ATOM 846 N N . TYR A 1 113 ? 15.32 3.633 3.494 1 97.69 113 TYR A N 1
ATOM 847 C CA . TYR A 1 113 ? 13.938 3.924 3.143 1 97.69 113 TYR A CA 1
ATOM 848 C C . TYR A 1 113 ? 13.555 5.34 3.562 1 97.69 113 TYR A C 1
ATOM 850 O O . TYR A 1 113 ? 13.016 6.105 2.762 1 97.69 113 TYR A O 1
ATOM 858 N N . THR A 1 114 ? 13.875 5.688 4.785 1 98.06 114 THR A N 1
ATOM 859 C CA . THR A 1 114 ? 13.562 7.012 5.305 1 98.06 114 THR A CA 1
ATOM 860 C C . THR A 1 114 ? 14.391 8.078 4.594 1 98.06 114 THR A C 1
ATOM 862 O O . THR A 1 114 ? 13.883 9.156 4.273 1 98.06 114 THR A O 1
ATOM 865 N N . LYS A 1 115 ? 15.609 7.746 4.34 1 97.56 115 LYS A N 1
ATOM 866 C CA . LYS A 1 115 ? 16.469 8.672 3.609 1 97.56 115 LYS A CA 1
ATOM 867 C C . LYS A 1 115 ? 15.906 8.984 2.229 1 97.56 115 LYS A C 1
ATOM 869 O O . LYS A 1 115 ? 15.859 10.141 1.818 1 97.56 115 LYS A O 1
ATOM 874 N N . LEU A 1 116 ? 15.445 7.98 1.527 1 97.31 116 LEU A N 1
ATOM 875 C CA . LEU A 1 116 ? 14.852 8.164 0.209 1 97.31 116 LEU A CA 1
ATOM 876 C C . LEU A 1 116 ? 13.586 9.016 0.299 1 97.31 116 LEU A C 1
ATOM 878 O O . LEU A 1 116 ? 13.32 9.836 -0.583 1 97.31 116 LEU A O 1
ATOM 882 N N . SER A 1 117 ? 12.82 8.781 1.32 1 98.38 117 SER A N 1
ATOM 883 C CA . SER A 1 117 ? 11.617 9.57 1.546 1 98.38 117 SER A CA 1
ATOM 884 C C . SER A 1 117 ? 11.938 11.062 1.602 1 98.38 117 SER A C 1
ATOM 886 O O . SER A 1 117 ? 11.273 11.875 0.956 1 98.38 117 SER A O 1
ATOM 888 N N . VAL A 1 118 ? 13 11.414 2.336 1 98.31 118 VAL A N 1
ATOM 889 C CA . VAL A 1 118 ? 13.391 12.812 2.486 1 98.31 118 VAL A CA 1
ATOM 890 C C . VAL A 1 118 ? 13.906 13.352 1.153 1 98.31 118 VAL A C 1
ATOM 892 O O . VAL A 1 118 ? 13.57 14.469 0.758 1 98.31 118 VAL A O 1
ATOM 895 N N . GLU A 1 119 ? 14.664 12.555 0.479 1 97.75 119 GLU A N 1
ATOM 896 C CA . GLU A 1 119 ? 15.188 12.945 -0.824 1 97.75 119 GLU A CA 1
ATOM 897 C C . GLU A 1 119 ? 14.062 13.25 -1.81 1 97.75 119 GLU A C 1
ATOM 899 O O . GLU A 1 119 ? 14.109 14.25 -2.527 1 97.75 119 GLU A O 1
ATOM 904 N N . MET A 1 120 ? 13.094 12.406 -1.827 1 97.19 120 MET A N 1
ATOM 905 C CA . MET A 1 120 ? 11.977 12.578 -2.75 1 97.19 120 MET A CA 1
ATOM 906 C C . MET A 1 120 ? 11.164 13.82 -2.393 1 97.19 120 MET A C 1
ATOM 908 O O . MET A 1 120 ? 10.688 14.531 -3.279 1 97.19 120 MET A O 1
ATOM 912 N N . ALA A 1 121 ? 10.977 14.023 -1.108 1 98 121 ALA A N 1
ATOM 913 C CA . ALA A 1 121 ? 10.258 15.219 -0.672 1 98 121 ALA A CA 1
ATOM 914 C C . ALA A 1 121 ? 10.945 16.484 -1.158 1 98 121 ALA A C 1
ATOM 916 O O . ALA A 1 121 ? 10.297 17.391 -1.688 1 98 121 ALA A O 1
ATOM 917 N N . ARG A 1 122 ? 12.242 16.531 -1.026 1 97.5 122 ARG A N 1
ATOM 918 C CA . ARG A 1 122 ? 13.016 17.703 -1.428 1 97.5 122 ARG A CA 1
ATOM 919 C C . ARG A 1 122 ? 12.953 17.922 -2.938 1 97.5 122 ARG A C 1
ATOM 921 O O . ARG A 1 122 ? 12.914 19.062 -3.41 1 97.5 122 ARG A O 1
ATOM 928 N N . ARG A 1 123 ? 12.859 16.875 -3.684 1 96.12 123 ARG A N 1
ATOM 929 C CA . ARG A 1 123 ? 12.797 16.953 -5.141 1 96.12 123 ARG A CA 1
ATOM 930 C C . ARG A 1 123 ? 11.414 17.391 -5.602 1 96.12 123 ARG A C 1
ATOM 932 O O . ARG A 1 123 ? 11.242 17.844 -6.738 1 96.12 123 ARG A O 1
ATOM 939 N N . HIS A 1 124 ? 10.438 17.219 -4.73 1 96.06 124 HIS A N 1
ATOM 940 C CA . HIS A 1 124 ? 9.062 17.484 -5.133 1 96.06 124 HIS A CA 1
ATOM 941 C C . HIS A 1 124 ? 8.359 18.391 -4.121 1 96.06 124 HIS A C 1
ATOM 943 O O . HIS A 1 124 ? 7.195 18.156 -3.783 1 96.06 124 HIS A O 1
ATOM 949 N N . ALA A 1 125 ? 9.055 19.391 -3.621 1 93.5 125 ALA A N 1
ATOM 950 C CA . ALA A 1 125 ? 8.57 20.25 -2.547 1 93.5 125 ALA A CA 1
ATOM 951 C C . ALA A 1 125 ? 7.312 21 -2.971 1 93.5 125 ALA A C 1
ATOM 953 O O . ALA A 1 125 ? 6.57 21.5 -2.125 1 93.5 125 ALA A O 1
ATOM 954 N N . GLY A 1 126 ? 6.961 21.047 -4.234 1 91.06 126 GLY A N 1
ATOM 955 C CA . GLY A 1 126 ? 5.742 21.688 -4.695 1 91.06 126 GLY A CA 1
ATOM 956 C C . GLY A 1 126 ? 4.504 20.828 -4.512 1 91.06 126 GLY A C 1
ATOM 957 O O . GLY A 1 126 ? 3.389 21.344 -4.449 1 91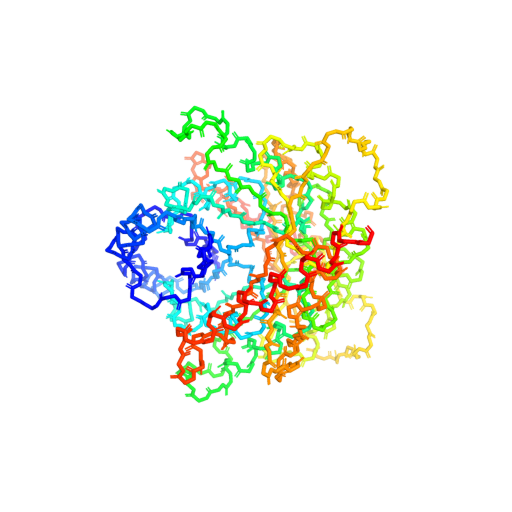.06 126 GLY A O 1
ATOM 958 N N . PHE A 1 127 ? 4.684 19.531 -4.375 1 95.31 127 PHE A N 1
ATOM 959 C CA . PHE A 1 127 ? 3.574 18.594 -4.25 1 95.31 127 PHE A CA 1
ATOM 960 C C . PHE A 1 127 ? 3.648 17.844 -2.928 1 95.31 127 PHE A C 1
ATOM 962 O O . PHE A 1 127 ? 2.627 17.641 -2.27 1 95.31 127 PHE A O 1
ATOM 969 N N . VAL A 1 128 ? 4.867 17.531 -2.547 1 97.81 128 VAL A N 1
ATOM 970 C CA . VAL A 1 128 ? 5.051 16.859 -1.259 1 97.81 128 VAL A CA 1
ATOM 971 C C . VAL A 1 128 ? 5.039 17.906 -0.138 1 97.81 128 VAL A C 1
ATOM 973 O O . VAL A 1 128 ? 5.879 18.797 -0.105 1 97.81 128 VAL A O 1
ATOM 976 N N . MET A 1 129 ? 4.137 17.719 0.744 1 98.12 129 MET A N 1
ATOM 977 C CA . MET A 1 129 ? 3.988 18.719 1.793 1 98.12 129 MET A CA 1
ATOM 978 C C . MET A 1 129 ? 4.684 18.266 3.076 1 98.12 129 MET A C 1
ATOM 980 O O . MET A 1 129 ? 4.883 19.078 3.99 1 98.12 129 MET A O 1
ATOM 984 N N . GLY A 1 130 ? 5 16.984 3.199 1 98.56 130 GLY A N 1
ATOM 985 C CA . GLY A 1 130 ? 5.664 16.516 4.402 1 98.56 130 GLY A CA 1
ATOM 986 C C . GLY A 1 130 ? 5.645 15 4.535 1 98.56 130 GLY A C 1
ATOM 987 O O . GLY A 1 130 ? 5.738 14.281 3.539 1 98.56 130 GLY A O 1
ATOM 988 N N . PHE A 1 131 ? 5.633 14.555 5.852 1 98.81 131 PHE A N 1
ATOM 989 C CA . PHE A 1 131 ? 5.859 13.141 6.121 1 98.81 131 PHE A CA 1
ATOM 990 C C . PHE A 1 131 ? 4.855 12.617 7.145 1 98.81 131 PHE A C 1
ATOM 992 O O . PHE A 1 131 ? 4.34 13.383 7.961 1 98.81 131 PHE A O 1
ATOM 999 N N . VAL A 1 132 ? 4.566 11.398 6.996 1 98.75 132 VAL A N 1
ATOM 1000 C CA . VAL A 1 132 ? 4.145 10.609 8.148 1 98.75 132 VAL A CA 1
ATOM 1001 C C . VAL A 1 132 ? 5.359 9.93 8.781 1 98.75 132 VAL A C 1
ATOM 1003 O O . VAL A 1 132 ? 6.039 9.133 8.133 1 98.75 132 VAL A O 1
ATOM 1006 N N . ALA A 1 133 ? 5.656 10.289 10.008 1 98.31 133 ALA A N 1
ATOM 1007 C CA . ALA A 1 133 ? 6.84 9.773 10.688 1 98.31 133 ALA A CA 1
ATOM 1008 C C . ALA A 1 133 ? 6.719 9.93 12.195 1 98.31 133 ALA A C 1
ATOM 1010 O O . ALA A 1 133 ? 5.723 10.453 12.695 1 98.31 133 ALA A O 1
ATOM 1011 N N . THR A 1 134 ? 7.723 9.414 12.922 1 96.88 134 THR A N 1
ATOM 1012 C CA . THR A 1 134 ? 7.66 9.406 14.375 1 96.88 134 THR A CA 1
ATOM 1013 C C . THR A 1 134 ? 8.562 10.484 14.969 1 96.88 134 THR A C 1
ATOM 1015 O O . THR A 1 134 ? 8.578 10.695 16.172 1 96.88 134 THR A O 1
ATOM 1018 N N . ARG A 1 135 ? 9.297 11.125 14.094 1 96.81 135 ARG A N 1
ATOM 1019 C CA . ARG A 1 135 ? 10.211 12.188 14.492 1 96.81 135 ARG A CA 1
ATOM 1020 C C . ARG A 1 135 ? 10.523 13.117 13.328 1 96.81 135 ARG A C 1
ATOM 1022 O O . ARG A 1 135 ? 10.258 12.781 12.172 1 96.81 135 ARG A O 1
ATOM 1029 N N . SER A 1 136 ? 11.07 14.242 13.711 1 97.06 136 SER A N 1
ATOM 1030 C CA . SER A 1 136 ? 11.516 15.156 12.672 1 97.06 136 SER A CA 1
ATOM 1031 C C . SER A 1 136 ? 12.594 14.523 11.797 1 97.06 136 SER A C 1
ATOM 1033 O O . SER A 1 136 ? 13.469 13.812 12.297 1 97.06 136 SER A O 1
ATOM 1035 N N . LEU A 1 137 ? 12.547 14.867 10.5 1 97.5 137 LEU A N 1
ATOM 1036 C CA . LEU A 1 137 ? 13.453 14.227 9.555 1 97.5 137 LEU A CA 1
ATOM 1037 C C . LEU A 1 137 ? 14.383 15.25 8.922 1 97.5 137 LEU A C 1
ATOM 1039 O O . LEU A 1 137 ? 15.109 14.938 7.969 1 97.5 137 LEU A O 1
ATOM 1043 N N . GLY A 1 138 ? 14.398 16.438 9.398 1 94.25 138 GLY A N 1
ATOM 1044 C CA . GLY A 1 138 ? 15.148 17.547 8.805 1 94.25 138 GLY A CA 1
ATOM 1045 C C . GLY A 1 138 ? 16.656 17.312 8.828 1 94.25 138 GLY A C 1
ATOM 1046 O O . GLY A 1 138 ? 17.375 17.859 7.988 1 94.25 138 GLY A O 1
ATOM 1047 N N . ASP A 1 139 ? 17.109 16.469 9.719 1 92.75 139 ASP A N 1
ATOM 1048 C CA . ASP A 1 139 ? 18.547 16.297 9.906 1 92.75 139 ASP A CA 1
ATOM 1049 C C . ASP A 1 139 ? 19.078 15.125 9.078 1 92.75 139 ASP A C 1
ATOM 1051 O O . ASP A 1 139 ? 20.281 14.859 9.07 1 92.75 139 ASP A O 1
ATOM 1055 N N . ILE A 1 140 ? 18.188 14.516 8.383 1 95.12 140 ILE A N 1
ATOM 1056 C CA . ILE A 1 140 ? 18.641 13.391 7.566 1 95.12 140 ILE A CA 1
ATOM 1057 C C . ILE A 1 140 ? 19.391 13.914 6.348 1 95.12 140 ILE A C 1
ATOM 1059 O O . ILE A 1 140 ? 18.891 14.758 5.605 1 95.12 140 ILE A O 1
ATOM 1063 N N . GLU A 1 141 ? 20.578 13.406 6.172 1 92 141 GLU A N 1
ATOM 1064 C CA . GLU A 1 141 ? 21.406 13.805 5.039 1 92 141 GLU A CA 1
ATOM 1065 C C . GLU A 1 141 ? 21 13.062 3.77 1 92 141 GLU A C 1
ATOM 1067 O O . GLU A 1 141 ? 20.828 11.836 3.785 1 92 141 GLU A O 1
ATOM 1072 N N . THR A 1 142 ? 20.812 13.844 2.781 1 94.56 142 THR A N 1
ATOM 1073 C CA . THR A 1 142 ? 20.453 13.281 1.482 1 94.56 142 THR A CA 1
ATOM 1074 C C . THR A 1 142 ? 21.344 13.844 0.385 1 94.56 142 THR A C 1
ATOM 1076 O O . THR A 1 142 ? 22.188 14.711 0.644 1 94.56 142 THR A O 1
ATOM 1079 N N . GLU A 1 143 ? 21.219 13.289 -0.796 1 92.5 143 GLU A N 1
ATOM 1080 C CA . GLU A 1 143 ? 21.938 13.812 -1.947 1 92.5 143 GLU A CA 1
ATOM 1081 C C . GLU A 1 143 ? 21.359 15.141 -2.41 1 92.5 143 GLU A C 1
ATOM 1083 O O . GLU A 1 143 ? 22.078 15.992 -2.945 1 92.5 143 GLU A O 1
ATOM 1088 N N . THR A 1 144 ? 20.109 15.234 -2.244 1 92.75 144 THR A N 1
ATOM 1089 C CA . THR A 1 144 ? 19.453 16.5 -2.553 1 92.75 144 THR A CA 1
ATOM 1090 C C . THR A 1 144 ? 19.609 17.484 -1.405 1 92.75 144 THR A C 1
ATOM 1092 O O . THR A 1 144 ? 19.219 17.188 -0.269 1 92.75 144 THR A O 1
ATOM 1095 N N . GLU A 1 145 ? 20.062 18.641 -1.684 1 91.69 145 GLU A N 1
ATOM 1096 C CA . GLU A 1 145 ? 20.391 19.625 -0.661 1 91.69 145 GLU A CA 1
ATOM 1097 C C . GLU A 1 145 ? 19.109 20.188 -0.028 1 91.69 145 GLU A C 1
ATOM 1099 O O . GLU A 1 145 ? 18.125 20.422 -0.719 1 91.69 145 GLU A O 1
ATOM 1104 N N . ARG A 1 146 ? 19.234 20.391 1.181 1 93.5 146 ARG A N 1
ATOM 1105 C CA . ARG A 1 146 ? 18.172 21.062 1.918 1 93.5 146 ARG A CA 1
ATOM 1106 C C . ARG A 1 146 ? 18.078 22.531 1.524 1 93.5 146 ARG A C 1
ATOM 1108 O O . ARG A 1 146 ? 19.078 23.25 1.546 1 93.5 146 ARG A O 1
ATOM 1115 N N . LYS A 1 147 ? 16.938 22.938 1.231 1 92.75 147 LYS A N 1
ATOM 1116 C CA . LYS A 1 147 ? 16.719 24.344 0.933 1 92.75 147 LYS A CA 1
ATOM 1117 C C . LYS A 1 147 ? 16.562 25.172 2.215 1 92.75 147 LYS A C 1
ATOM 1119 O O . LYS A 1 147 ? 16.078 24.656 3.225 1 92.75 147 LYS A O 1
ATOM 1124 N N . ALA A 1 148 ? 16.875 26.406 2.076 1 92.06 148 ALA A N 1
ATOM 1125 C CA . ALA A 1 148 ? 16.781 27.297 3.227 1 92.06 148 ALA A CA 1
ATOM 1126 C C . ALA A 1 148 ? 15.344 27.453 3.705 1 92.06 148 ALA A C 1
ATOM 1128 O O . ALA A 1 148 ? 15.094 27.578 4.906 1 92.06 148 ALA A O 1
ATOM 1129 N N . ASP A 1 149 ? 14.43 27.297 2.814 1 93.44 149 ASP A N 1
ATOM 1130 C CA . ASP A 1 149 ? 13.023 27.531 3.152 1 93.44 149 ASP A CA 1
ATOM 1131 C C . ASP A 1 149 ? 12.273 26.203 3.289 1 93.44 149 ASP A C 1
ATOM 1133 O O . ASP A 1 149 ? 11.047 26.172 3.213 1 93.44 149 ASP A O 1
ATOM 1137 N N . GLU A 1 150 ? 12.992 25.109 3.395 1 94.88 150 GLU A N 1
ATOM 1138 C CA . GLU A 1 150 ? 12.352 23.812 3.604 1 94.88 150 GLU A CA 1
ATOM 1139 C C . GLU A 1 150 ? 11.414 23.844 4.805 1 94.88 150 GLU A C 1
ATOM 1141 O O . GLU A 1 150 ? 11.805 24.266 5.895 1 94.88 150 GLU A O 1
ATOM 1146 N N . ASP A 1 151 ? 10.156 23.469 4.613 1 95.5 151 ASP A N 1
ATOM 1147 C CA . ASP A 1 151 ? 9.148 23.547 5.668 1 95.5 151 ASP A CA 1
ATOM 1148 C C . ASP A 1 151 ? 8.188 22.359 5.602 1 95.5 151 ASP A C 1
ATOM 1150 O O . ASP A 1 151 ? 6.969 22.531 5.66 1 95.5 151 ASP A O 1
ATOM 1154 N N . PHE A 1 152 ? 8.719 21.141 5.473 1 97.88 152 PHE A N 1
ATOM 1155 C CA . PHE A 1 152 ? 7.887 19.938 5.457 1 97.88 152 PHE A CA 1
ATOM 1156 C C . PHE A 1 152 ? 7.176 19.75 6.789 1 97.88 152 PHE A C 1
ATOM 1158 O O . PHE A 1 152 ? 7.793 19.875 7.852 1 97.88 152 PHE A O 1
ATOM 1165 N N . VAL A 1 153 ? 5.949 19.469 6.73 1 98 153 VAL A N 1
ATOM 1166 C CA . VAL A 1 153 ? 5.191 19.234 7.957 1 98 153 VAL A CA 1
ATOM 1167 C C . VAL A 1 153 ? 5.301 17.75 8.359 1 98 153 VAL A C 1
ATOM 1169 O O . VAL A 1 153 ? 5.504 16.891 7.504 1 98 153 VAL A O 1
ATOM 1172 N N . LEU A 1 154 ? 5.148 17.562 9.656 1 98.5 154 LEU A N 1
ATOM 1173 C CA . LEU A 1 154 ? 5.246 16.203 10.203 1 98.5 154 LEU A CA 1
ATOM 1174 C C . LEU A 1 154 ? 3.924 15.781 10.836 1 98.5 154 LEU A C 1
ATOM 1176 O O . LEU A 1 154 ? 3.455 16.406 11.789 1 98.5 154 LEU A O 1
ATOM 1180 N N . PHE A 1 155 ? 3.34 14.766 10.234 1 98.62 155 PHE A N 1
ATOM 1181 C CA . PHE A 1 155 ? 2.191 14.07 10.797 1 98.62 155 PHE A CA 1
ATOM 1182 C C . PHE A 1 155 ? 2.635 12.836 11.586 1 98.62 155 PHE A C 1
ATOM 1184 O O . PHE A 1 155 ? 3.268 11.938 11.031 1 98.62 155 PHE A O 1
ATOM 1191 N N . THR A 1 156 ? 2.33 12.797 12.836 1 97.94 156 THR A N 1
ATOM 1192 C CA . THR A 1 156 ? 2.73 11.656 13.648 1 97.94 156 THR A CA 1
ATOM 1193 C C . THR A 1 156 ? 1.517 10.812 14.031 1 97.94 156 THR A C 1
ATOM 1195 O O . THR A 1 156 ? 0.6 11.312 14.695 1 97.94 156 THR A O 1
ATOM 1198 N N . THR A 1 157 ? 1.518 9.617 13.539 1 93.88 157 THR A N 1
ATOM 1199 C CA . THR A 1 157 ? 0.46 8.656 13.852 1 93.88 157 THR A CA 1
ATOM 1200 C C . THR A 1 157 ? 0.753 7.93 15.156 1 93.88 157 THR A C 1
ATOM 1202 O O . THR A 1 157 ? 1.797 8.148 15.773 1 93.88 157 THR A O 1
ATOM 1205 N N . GLY A 1 158 ? -0.129 7.109 15.609 1 92.19 158 GLY A N 1
ATOM 1206 C CA . GLY A 1 158 ? 0.081 6.2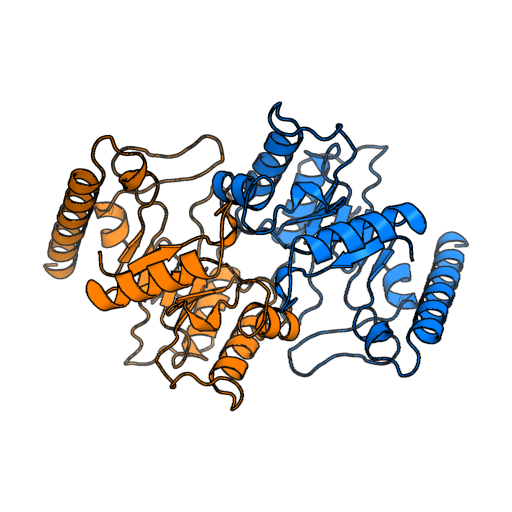73 16.781 1 92.19 158 GLY A CA 1
ATOM 1207 C C . GLY A 1 158 ? 0.088 7.062 18.078 1 92.19 158 GLY A C 1
ATOM 1208 O O . GLY A 1 158 ? 0.871 6.77 18.984 1 92.19 158 GLY A O 1
ATOM 1209 N N . VAL A 1 159 ? -0.694 8.055 18.172 1 95.88 159 VAL A N 1
ATOM 1210 C CA . VAL A 1 159 ? -0.78 8.852 19.391 1 95.88 159 VAL A CA 1
ATOM 1211 C C . VAL A 1 159 ? -2.021 8.453 20.172 1 95.88 159 VAL A C 1
ATOM 1213 O O . VAL A 1 159 ? -3.143 8.539 19.672 1 95.88 159 VAL A O 1
ATOM 1216 N N . ASN A 1 160 ? -1.835 8.047 21.359 1 95.44 160 ASN A N 1
ATOM 1217 C CA . ASN A 1 160 ? -2.891 7.551 22.234 1 95.44 160 ASN A CA 1
ATOM 1218 C C . ASN A 1 160 ? -2.586 7.84 23.688 1 95.44 160 ASN A C 1
ATOM 1220 O O . ASN A 1 160 ? -1.526 7.461 24.203 1 95.44 160 ASN A O 1
ATOM 1224 N N . LEU A 1 161 ? -3.533 8.453 24.406 1 93.56 161 LEU A N 1
ATOM 1225 C CA . LEU A 1 161 ? -3.336 8.82 25.812 1 93.56 161 LEU A CA 1
ATOM 1226 C C . LEU A 1 161 ? -3.58 7.629 26.719 1 93.56 161 LEU A C 1
ATOM 1228 O O . LEU A 1 161 ? -2.982 7.535 27.797 1 93.56 161 LEU A O 1
ATOM 1232 N N . ALA A 1 162 ? -4.324 6.699 26.219 1 89.44 162 ALA A N 1
ATOM 1233 C CA . ALA A 1 162 ? -4.859 5.668 27.094 1 89.44 162 ALA A CA 1
ATOM 1234 C C . ALA A 1 162 ? -4.141 4.336 26.891 1 89.44 162 ALA A C 1
ATOM 1236 O O . ALA A 1 162 ? -4.309 3.404 27.672 1 89.44 162 ALA A O 1
ATOM 1237 N N . SER A 1 163 ? -3.379 4.246 25.812 1 89.31 163 SER A N 1
ATOM 1238 C CA . SER A 1 163 ? -2.779 2.955 25.484 1 89.31 163 SER A CA 1
ATOM 1239 C C . SER A 1 163 ? -1.331 3.115 25.047 1 89.31 163 SER A C 1
ATOM 1241 O O . SER A 1 163 ? -0.978 4.113 24.406 1 89.31 163 SER A O 1
ATOM 1243 N N . LYS A 1 164 ? -0.545 2.061 25.344 1 90.19 164 LYS A N 1
ATOM 1244 C CA . LYS A 1 164 ? 0.849 2.061 24.906 1 90.19 164 LYS A CA 1
ATOM 1245 C C . LYS A 1 164 ? 1.038 1.186 23.672 1 90.19 164 LYS A C 1
ATOM 1247 O O . LYS A 1 164 ? 2.09 1.228 23.031 1 90.19 164 LYS A O 1
ATOM 1252 N N . GLY A 1 165 ? 0.019 0.373 23.406 1 91.25 165 GLY A N 1
ATOM 1253 C CA . GLY A 1 165 ? 0.128 -0.511 22.266 1 91.25 165 GLY A CA 1
ATOM 1254 C C . GLY A 1 165 ? -0.996 -1.526 22.188 1 91.25 165 GLY A C 1
ATOM 1255 O O . GLY A 1 165 ? -1.927 -1.496 22.984 1 91.25 165 GLY A O 1
ATOM 1256 N N . ASP A 1 166 ? -0.94 -2.387 21.078 1 90.81 166 ASP A N 1
ATOM 1257 C CA . ASP A 1 166 ? -1.932 -3.451 20.953 1 90.81 166 ASP A CA 1
ATOM 1258 C C . ASP A 1 166 ? -1.267 -4.785 20.625 1 90.81 166 ASP A C 1
ATOM 1260 O O . ASP A 1 166 ? -0.038 -4.879 20.594 1 90.81 166 ASP A O 1
ATOM 1264 N N . GLN A 1 167 ? -2.09 -5.793 20.438 1 88.75 167 GLN A N 1
ATOM 1265 C CA . GLN A 1 167 ? -1.602 -7.16 20.297 1 88.75 167 GLN A CA 1
ATOM 1266 C C . GLN A 1 167 ? -1.076 -7.422 18.891 1 88.75 167 GLN A C 1
ATOM 1268 O O . GLN A 1 167 ? -0.42 -8.438 18.656 1 88.75 167 GLN A O 1
ATOM 1273 N N . LEU A 1 168 ? -1.219 -6.465 18.078 1 90.25 168 LEU A N 1
ATOM 1274 C CA . LEU A 1 168 ? -0.814 -6.688 16.688 1 90.25 168 LEU A CA 1
ATOM 1275 C C . LEU A 1 168 ? 0.425 -5.867 16.344 1 90.25 168 LEU A C 1
ATOM 1277 O O . LEU A 1 168 ? 0.763 -5.703 15.172 1 90.25 168 LEU A O 1
ATOM 1281 N N . GLY A 1 169 ? 1.051 -5.367 17.406 1 89.56 169 GLY A N 1
ATOM 1282 C CA . GLY A 1 169 ? 2.359 -4.762 17.203 1 89.56 169 GLY A CA 1
ATOM 1283 C C . GLY A 1 169 ? 2.311 -3.248 17.125 1 89.56 169 GLY A C 1
ATOM 1284 O O . GLY A 1 169 ? 3.344 -2.598 16.969 1 89.56 169 GLY A O 1
ATOM 1285 N N . GLN A 1 170 ? 1.136 -2.738 17.234 1 92.19 170 GLN A N 1
ATOM 1286 C CA . GLN A 1 170 ? 1.026 -1.283 17.25 1 92.19 170 GLN A CA 1
ATOM 1287 C C . GLN A 1 170 ? 1.665 -0.694 18.5 1 92.19 170 GLN A C 1
ATOM 1289 O O . GLN A 1 170 ? 1.484 -1.222 19.594 1 92.19 170 GLN A O 1
ATOM 1294 N N . GLN A 1 171 ? 2.51 0.391 18.266 1 93.88 171 GLN A N 1
ATOM 1295 C CA . GLN A 1 171 ? 3.119 1.128 19.359 1 93.88 171 GLN A CA 1
ATOM 1296 C C . GLN A 1 171 ? 2.586 2.557 19.438 1 93.88 171 GLN A C 1
ATOM 1298 O O . GLN A 1 171 ? 2.635 3.291 18.438 1 93.88 171 GLN A O 1
ATOM 1303 N N . TYR A 1 172 ? 2.08 2.871 20.594 1 94.69 172 TYR A N 1
ATOM 1304 C CA . TYR A 1 172 ? 1.518 4.207 20.75 1 94.69 172 TYR A CA 1
ATOM 1305 C C . TYR A 1 172 ? 2.484 5.121 21.484 1 94.69 172 TYR A C 1
ATOM 1307 O O . TYR A 1 172 ? 3.334 4.652 22.25 1 94.69 172 TYR A O 1
ATOM 1315 N N . GLN A 1 173 ? 2.359 6.387 21.172 1 95.31 173 GLN A N 1
ATOM 1316 C CA . GLN A 1 173 ? 3.039 7.434 21.938 1 95.31 173 GLN A CA 1
ATOM 1317 C C . GLN A 1 173 ? 2.051 8.484 22.422 1 95.31 173 GLN A C 1
ATOM 1319 O O . GLN A 1 173 ? 0.884 8.484 22.016 1 95.31 173 GLN A O 1
ATOM 1324 N N . THR A 1 174 ? 2.527 9.344 23.312 1 96.5 174 THR A N 1
ATOM 1325 C CA . THR A 1 174 ? 1.682 10.406 23.844 1 96.5 174 THR A CA 1
ATOM 1326 C C . THR A 1 174 ? 1.8 11.664 23 1 96.5 174 THR A C 1
ATOM 1328 O O . THR A 1 174 ? 2.766 11.828 22.25 1 96.5 174 THR A O 1
ATOM 1331 N N . PRO A 1 175 ? 0.766 12.531 23.172 1 97.19 175 PRO A N 1
ATOM 1332 C CA . PRO A 1 175 ? 0.902 13.828 22.5 1 97.19 175 PRO A CA 1
ATOM 1333 C C . PRO A 1 175 ? 2.199 14.547 22.859 1 97.19 175 PRO A C 1
ATOM 1335 O O . PRO A 1 175 ? 2.861 15.109 21.969 1 97.19 175 PRO A O 1
ATOM 1338 N N . GLU A 1 176 ? 2.574 14.492 24.078 1 97.06 176 GLU A N 1
ATOM 1339 C CA . GLU A 1 176 ? 3.785 15.156 24.547 1 97.06 176 GLU A CA 1
ATOM 1340 C C . GLU A 1 176 ? 5.027 14.609 23.844 1 97.06 176 GLU A C 1
ATOM 1342 O O . GLU A 1 176 ? 5.875 15.367 23.375 1 97.06 176 GLU A O 1
ATOM 1347 N N . SER A 1 177 ? 5.094 13.328 23.812 1 96.94 177 SER A N 1
ATOM 1348 C CA . SER A 1 177 ? 6.238 12.68 23.172 1 96.94 177 SER A CA 1
ATOM 1349 C C . SER A 1 177 ? 6.273 12.969 21.672 1 96.94 177 SER A C 1
ATOM 1351 O O . SER A 1 177 ? 7.332 13.273 21.125 1 96.94 177 SER A O 1
ATOM 1353 N N . ALA A 1 178 ? 5.145 12.883 21.016 1 97.69 178 ALA A N 1
ATOM 1354 C CA . ALA A 1 178 ? 5.055 13.125 19.578 1 97.69 178 ALA A CA 1
ATOM 1355 C C . ALA A 1 178 ? 5.473 14.555 19.234 1 97.69 178 ALA A C 1
ATOM 1357 O O . ALA A 1 178 ? 6.305 14.773 18.344 1 97.69 178 ALA A O 1
ATOM 1358 N N . VAL A 1 179 ? 4.941 15.5 19.938 1 98.12 179 VAL A N 1
ATOM 1359 C CA . VAL A 1 179 ? 5.238 16.906 19.688 1 98.12 179 VAL A CA 1
ATOM 1360 C C . VAL A 1 179 ? 6.691 17.203 20.047 1 98.12 179 VAL A C 1
ATOM 1362 O O . VAL A 1 179 ? 7.371 17.953 19.359 1 98.12 179 VAL A O 1
ATOM 1365 N N . GLY A 1 180 ? 7.121 16.578 21.109 1 96.81 180 GLY A N 1
ATOM 1366 C CA . GLY A 1 180 ? 8.508 16.719 21.516 1 96.81 180 GLY A CA 1
ATOM 1367 C C . GLY A 1 180 ? 9.492 16.266 20.453 1 96.81 180 GLY A C 1
ATOM 1368 O O . GLY A 1 180 ? 10.594 16.812 20.328 1 96.81 180 GLY A O 1
ATOM 1369 N N . ARG A 1 181 ? 9.094 15.359 19.672 1 96.56 181 ARG A N 1
ATOM 1370 C CA . ARG A 1 181 ? 9.961 14.805 18.641 1 96.56 181 ARG A CA 1
ATOM 1371 C C . ARG A 1 181 ? 9.742 15.516 17.312 1 96.56 181 ARG A C 1
ATOM 1373 O O . ARG A 1 181 ? 10.32 15.125 16.297 1 96.56 181 ARG A O 1
ATOM 1380 N N . GLY A 1 182 ? 8.812 16.516 17.297 1 96.94 182 GLY A N 1
ATOM 1381 C CA . GLY A 1 182 ? 8.766 17.375 16.125 1 96.94 182 GLY A CA 1
ATOM 1382 C C . GLY A 1 182 ? 7.418 17.359 15.43 1 96.94 182 GLY A C 1
ATOM 1383 O O . GLY A 1 182 ? 7.227 18.062 14.422 1 96.94 182 GLY A O 1
ATOM 1384 N N . ALA A 1 183 ? 6.445 16.703 15.945 1 98 183 ALA A N 1
ATOM 1385 C CA . ALA A 1 183 ? 5.148 16.594 15.281 1 98 183 ALA A CA 1
ATOM 1386 C C . ALA A 1 183 ? 4.5 17.969 15.117 1 98 183 ALA A C 1
ATOM 1388 O O . ALA A 1 183 ? 4.473 18.766 16.062 1 98 183 ALA A O 1
ATOM 1389 N N . ASP A 1 184 ? 4.137 18.25 13.898 1 97.38 184 ASP A N 1
ATOM 1390 C CA . ASP A 1 184 ? 3.281 19.406 13.641 1 97.38 184 ASP A CA 1
ATOM 1391 C C . ASP A 1 184 ? 1.806 19.031 13.789 1 97.38 184 ASP A C 1
ATOM 1393 O O . ASP A 1 184 ? 0.991 19.875 14.18 1 97.38 184 ASP A O 1
ATOM 1397 N N . PHE A 1 185 ? 1.459 17.812 13.469 1 97.75 185 PHE A N 1
ATOM 1398 C CA . PHE A 1 185 ? 0.119 17.25 13.594 1 97.75 185 PHE A CA 1
ATOM 1399 C C . PHE A 1 185 ? 0.158 15.914 14.328 1 97.75 185 PHE A C 1
ATOM 1401 O O . PHE A 1 185 ? 0.968 15.047 13.992 1 97.75 185 PHE A O 1
ATOM 1408 N N . ILE A 1 186 ? -0.676 15.797 15.289 1 97.31 186 ILE A N 1
ATOM 1409 C CA . ILE A 1 186 ? -0.855 14.516 15.953 1 97.31 186 ILE A CA 1
ATOM 1410 C C . ILE A 1 186 ? -2.08 13.805 15.383 1 97.31 186 ILE A C 1
ATOM 1412 O O . ILE A 1 186 ? -3.123 14.43 15.164 1 97.31 186 ILE A O 1
ATOM 1416 N N . ILE A 1 187 ? -1.952 12.555 15.078 1 96.94 187 ILE A N 1
ATOM 1417 C CA . ILE A 1 187 ? -3.057 11.75 14.57 1 96.94 187 ILE A CA 1
ATOM 1418 C C . ILE A 1 187 ? -3.502 10.75 15.641 1 96.94 187 ILE A C 1
ATOM 1420 O O . ILE A 1 187 ? -2.717 9.906 16.078 1 96.94 187 ILE A O 1
ATOM 1424 N N . SER A 1 188 ? -4.676 10.898 16 1 94.75 188 SER A N 1
ATOM 1425 C CA . SER A 1 188 ? -5.258 9.945 16.953 1 94.75 188 SER A CA 1
ATOM 1426 C C . SER A 1 188 ? -6.617 9.445 16.469 1 94.75 188 SER A C 1
ATOM 1428 O O . SER A 1 188 ? -7.512 10.25 16.188 1 94.75 188 SER A O 1
ATOM 1430 N N . GLY A 1 189 ? -6.711 8.148 16.281 1 93.12 189 GLY A N 1
ATOM 1431 C CA . GLY A 1 189 ? -7.969 7.512 15.938 1 93.12 189 GLY A CA 1
ATOM 1432 C C . GLY A 1 189 ? -8.656 6.859 17.125 1 93.12 189 GLY A C 1
ATOM 1433 O O . GLY A 1 189 ? -9.43 7.508 17.828 1 93.12 189 GLY A O 1
ATOM 1434 N N . ARG A 1 190 ? -8.203 5.684 17.531 1 88.62 190 ARG A N 1
ATOM 1435 C CA . ARG A 1 190 ? -8.82 4.852 18.562 1 88.62 190 ARG A CA 1
ATOM 1436 C C . ARG A 1 190 ? -8.836 5.57 19.906 1 88.62 190 ARG A C 1
ATOM 1438 O O . ARG A 1 190 ? -9.766 5.387 20.703 1 88.62 190 ARG A O 1
ATOM 1445 N N . GLY A 1 191 ? -7.883 6.398 20.078 1 92.19 191 GLY A N 1
ATOM 1446 C CA . GLY A 1 191 ? -7.863 7.168 21.297 1 92.19 191 GLY A CA 1
ATOM 1447 C C . GLY A 1 191 ? -9.031 8.125 21.422 1 92.19 191 GLY A C 1
ATOM 1448 O O . GLY A 1 191 ? -9.398 8.523 22.531 1 92.19 191 GLY A O 1
ATOM 1449 N N . ILE A 1 192 ? -9.625 8.445 20.266 1 95.06 192 ILE A N 1
ATOM 1450 C CA . ILE A 1 192 ? -10.711 9.414 20.266 1 95.06 192 ILE A CA 1
ATOM 1451 C C . ILE A 1 192 ? -12.047 8.711 20.031 1 95.06 192 ILE A C 1
ATOM 1453 O O . ILE A 1 192 ? -12.938 8.75 20.875 1 95.06 192 ILE A O 1
ATOM 1457 N N . TYR A 1 193 ? -12.18 7.914 18.938 1 92.75 193 TYR A N 1
ATOM 1458 C CA . TYR A 1 193 ? -13.508 7.438 18.578 1 92.75 193 TYR A CA 1
ATOM 1459 C C . TYR A 1 193 ? -13.914 6.246 19.438 1 92.75 193 TYR A C 1
ATOM 1461 O O . TYR A 1 193 ? -15.094 5.891 19.5 1 92.75 193 TYR A O 1
ATOM 1469 N N . ALA A 1 194 ? -12.961 5.605 20.109 1 90.94 194 ALA A N 1
ATOM 1470 C CA . ALA A 1 194 ? -13.289 4.496 21 1 90.94 194 ALA A CA 1
ATOM 1471 C C . ALA A 1 194 ? -13.43 4.969 22.453 1 90.94 194 ALA A C 1
ATOM 1473 O O . ALA A 1 194 ? -13.781 4.188 23.328 1 90.94 194 ALA A O 1
ATOM 1474 N N . ALA A 1 195 ? -13.203 6.207 22.688 1 94.38 195 ALA A N 1
ATOM 1475 C CA . ALA A 1 195 ? -13.359 6.766 24.031 1 94.38 195 ALA A CA 1
ATOM 1476 C C . ALA A 1 195 ? -14.836 6.844 24.422 1 94.38 195 ALA A C 1
ATOM 1478 O O . ALA A 1 195 ? -15.703 6.984 23.562 1 94.38 195 ALA A O 1
ATOM 1479 N N . PRO A 1 196 ? -15.117 6.77 25.703 1 95.5 196 PRO A N 1
ATOM 1480 C CA . PRO A 1 196 ? -16.5 6.902 26.156 1 95.5 196 PRO A CA 1
ATOM 1481 C C . PRO A 1 196 ? -17.156 8.195 25.688 1 95.5 196 PRO A C 1
ATOM 1483 O O . PRO A 1 196 ? -18.344 8.219 25.375 1 95.5 196 PRO A O 1
ATOM 1486 N N . ASP A 1 197 ? -16.391 9.227 25.656 1 97.06 197 ASP A N 1
ATOM 1487 C CA . ASP A 1 197 ? -16.812 10.523 25.156 1 97.06 197 ASP A CA 1
ATOM 1488 C C . ASP A 1 197 ? -15.797 11.078 24.141 1 97.06 197 ASP A C 1
ATOM 1490 O O . ASP A 1 197 ? -14.828 11.734 24.531 1 97.06 197 ASP A O 1
ATOM 1494 N N . PRO A 1 198 ? -16.062 10.906 22.891 1 96.25 198 PRO A N 1
ATOM 1495 C CA . PRO A 1 198 ? -15.102 11.32 21.859 1 96.25 198 PRO A CA 1
ATOM 1496 C C . PRO A 1 198 ? -14.852 12.82 21.859 1 96.25 198 PRO A C 1
ATOM 1498 O O . PRO A 1 198 ? -13.742 13.266 21.547 1 96.25 198 PRO A O 1
ATOM 1501 N N . VAL A 1 199 ? -15.867 13.562 22.203 1 96.31 199 VAL A N 1
ATOM 1502 C CA . VAL A 1 199 ? -15.727 15.016 22.203 1 96.31 199 VAL A CA 1
ATOM 1503 C C . VAL A 1 199 ? -14.766 15.43 23.312 1 96.31 199 VAL A C 1
ATOM 1505 O O . VAL A 1 199 ? -13.875 16.266 23.109 1 96.31 199 VAL A O 1
ATOM 1508 N N . GLU A 1 200 ? -14.969 14.828 24.438 1 97 200 GLU A N 1
ATOM 1509 C CA . GLU A 1 200 ? -14.047 15.117 25.531 1 97 200 GLU A CA 1
ATOM 1510 C C . GLU A 1 200 ? -12.641 14.625 25.219 1 97 200 GLU A C 1
ATOM 1512 O O . GLU A 1 200 ? -11.656 15.289 25.562 1 97 200 GLU A O 1
ATOM 1517 N N . ALA A 1 201 ? -12.578 13.484 24.594 1 96.38 201 ALA A N 1
ATOM 1518 C CA . ALA A 1 201 ? -11.281 12.93 24.234 1 96.38 201 ALA A CA 1
ATOM 1519 C C . ALA A 1 201 ? -10.523 13.867 23.297 1 96.38 201 ALA A C 1
ATOM 1521 O O . ALA A 1 201 ? -9.336 14.141 23.5 1 96.38 201 ALA A O 1
ATOM 1522 N N . ILE A 1 202 ? -11.211 14.352 22.312 1 96.25 202 ILE A N 1
ATOM 1523 C CA . ILE A 1 202 ? -10.523 15.195 21.344 1 96.25 202 ILE A CA 1
ATOM 1524 C C . ILE A 1 202 ? -10.031 16.469 22.016 1 96.25 202 ILE A C 1
ATOM 1526 O O . ILE A 1 202 ? -8.977 17 21.672 1 96.25 202 ILE A O 1
ATOM 1530 N N . LYS A 1 203 ? -10.75 17 22.953 1 97 203 LYS A N 1
ATOM 1531 C CA . LYS A 1 203 ? -10.328 18.172 23.703 1 97 203 LYS A CA 1
ATOM 1532 C C . LYS A 1 203 ? -9.07 17.891 24.516 1 97 203 LYS A C 1
ATOM 1534 O O . LYS A 1 203 ? -8.195 18.75 24.641 1 97 203 LYS A O 1
ATOM 1539 N N . GLN A 1 204 ? -9.047 16.719 25.031 1 97 204 GLN A N 1
ATOM 1540 C CA . GLN A 1 204 ? -7.867 16.328 25.797 1 97 204 GLN A CA 1
ATOM 1541 C C . GLN A 1 204 ? -6.629 16.266 24.906 1 97 204 GLN A C 1
ATOM 1543 O O . GLN A 1 204 ? -5.559 16.75 25.281 1 97 204 GLN A O 1
ATOM 1548 N N . TYR A 1 205 ? -6.754 15.656 23.812 1 97.06 205 TYR A N 1
ATOM 1549 C CA . TYR A 1 205 ? -5.637 15.57 22.875 1 97.06 205 TYR A CA 1
ATOM 1550 C C . TYR A 1 205 ? -5.223 16.953 22.391 1 97.06 205 TYR A C 1
ATOM 1552 O O . TYR A 1 205 ? -4.027 17.234 22.25 1 97.06 205 TYR A O 1
ATOM 1560 N N . GLN A 1 206 ? -6.223 17.781 22.062 1 96.62 206 GLN A N 1
ATOM 1561 C CA . GLN A 1 206 ? -5.949 19.156 21.656 1 96.62 206 GLN A CA 1
ATOM 1562 C C . GLN A 1 206 ? -5.156 19.906 22.719 1 96.62 206 GLN A C 1
ATOM 1564 O O . GLN A 1 206 ? -4.152 20.547 22.406 1 96.62 206 GLN A O 1
ATOM 1569 N N . SER A 1 207 ? -5.629 19.766 23.922 1 97.75 207 SER A N 1
ATOM 1570 C CA . SER A 1 207 ? -4.984 20.469 25.031 1 97.75 207 SER A CA 1
ATOM 1571 C C . SER A 1 207 ? -3.572 19.938 25.266 1 97.75 207 SER A C 1
ATOM 1573 O O . SER A 1 207 ? -2.635 20.719 25.453 1 97.75 207 SER A O 1
ATOM 1575 N N . ALA A 1 208 ? -3.463 18.656 25.312 1 97.44 208 ALA A N 1
ATOM 1576 C CA . ALA A 1 208 ? -2.16 18.031 25.547 1 97.44 208 ALA A CA 1
ATOM 1577 C C . ALA A 1 208 ? -1.179 18.391 24.438 1 97.44 208 ALA A C 1
ATOM 1579 O O . ALA A 1 208 ? -0.014 18.703 24.703 1 97.44 208 ALA A O 1
ATOM 1580 N N . GLY A 1 209 ? -1.632 18.312 23.188 1 96.81 209 GLY A N 1
ATOM 1581 C CA . GLY A 1 209 ? -0.789 18.672 22.062 1 96.81 209 GLY A CA 1
ATOM 1582 C C . GLY A 1 209 ? -0.356 20.125 22.062 1 96.81 209 GLY A C 1
ATOM 1583 O O . GLY A 1 209 ? 0.809 20.422 21.797 1 96.81 209 GLY A O 1
ATOM 1584 N N . TRP A 1 210 ? -1.31 21.016 22.406 1 97 210 TRP A N 1
ATOM 1585 C CA . TRP A 1 210 ? -1.019 22.453 22.438 1 97 210 TRP A CA 1
ATOM 1586 C C . TRP A 1 210 ? -0.021 22.781 23.531 1 97 210 TRP A C 1
ATOM 1588 O O . TRP A 1 210 ? 0.929 23.531 23.312 1 97 210 TRP A O 1
ATOM 1598 N N . SER A 1 211 ? -0.269 22.203 24.672 1 97.69 211 SER A N 1
ATOM 1599 C CA . SER A 1 211 ? 0.653 22.406 25.781 1 97.69 211 SER A CA 1
ATOM 1600 C C . SER A 1 211 ? 2.061 21.953 25.422 1 97.69 211 SER A C 1
ATOM 1602 O O . SER A 1 211 ? 3.043 22.625 25.734 1 97.69 211 SER A O 1
ATOM 1604 N N . ALA A 1 212 ? 2.135 20.766 24.812 1 97.56 212 ALA A N 1
ATOM 1605 C CA . ALA A 1 212 ? 3.424 20.234 24.391 1 97.56 212 ALA A CA 1
ATOM 1606 C C . ALA A 1 212 ? 4.094 21.141 23.375 1 97.56 212 ALA A C 1
ATOM 1608 O O . ALA A 1 212 ? 5.316 21.328 23.406 1 97.56 212 ALA A O 1
ATOM 1609 N N . TYR A 1 213 ? 3.314 21.672 22.484 1 97 213 TYR A N 1
ATOM 1610 C CA . TYR A 1 213 ? 3.838 22.578 21.469 1 97 213 TYR A CA 1
ATOM 1611 C C . TYR A 1 213 ? 4.414 23.844 22.094 1 97 213 TYR A C 1
ATOM 1613 O O . TYR A 1 213 ? 5.508 24.281 21.719 1 97 213 TYR A O 1
ATOM 1621 N N . LEU A 1 214 ? 3.678 24.438 23 1 97.62 214 LEU A N 1
ATOM 1622 C CA . LEU A 1 214 ? 4.141 25.641 23.688 1 97.62 214 LEU A CA 1
ATOM 1623 C C . LEU A 1 214 ? 5.449 25.375 24.422 1 97.62 214 LEU A C 1
ATOM 1625 O O . LEU A 1 214 ? 6.352 26.219 24.422 1 97.62 214 LEU A O 1
ATOM 1629 N N . LYS A 1 215 ? 5.473 24.25 25 1 96.5 215 LYS A N 1
ATOM 1630 C CA . LYS A 1 215 ? 6.703 23.875 25.703 1 96.5 215 LYS A CA 1
ATOM 1631 C C . LYS A 1 215 ? 7.867 23.734 24.719 1 96.5 215 LYS A C 1
ATOM 1633 O O . LYS A 1 215 ? 8.992 24.141 25.031 1 96.5 215 LYS A O 1
ATOM 1638 N N . ARG A 1 216 ? 7.605 23.141 23.609 1 94.56 216 ARG A N 1
ATOM 1639 C CA . ARG A 1 216 ? 8.633 22.906 22.594 1 94.56 216 ARG A CA 1
ATOM 1640 C C . ARG A 1 216 ? 9.188 24.219 22.078 1 94.56 216 ARG A C 1
ATOM 1642 O O . ARG A 1 216 ? 10.398 24.344 21.859 1 94.56 216 ARG A O 1
ATOM 1649 N N . ILE A 1 217 ? 8.375 25.219 21.859 1 93.31 217 ILE A N 1
ATOM 1650 C CA . ILE A 1 217 ? 8.828 26.438 21.219 1 93.31 217 ILE A CA 1
ATOM 1651 C C . ILE A 1 217 ? 9.352 27.422 22.266 1 93.31 217 ILE A C 1
ATOM 1653 O O . ILE A 1 217 ? 9.961 28.438 21.922 1 93.31 217 ILE A O 1
ATOM 1657 N N . SER A 1 218 ? 9.047 27.297 23.516 1 91.19 218 SER A N 1
ATOM 1658 C CA . SER A 1 218 ? 9.57 28.141 24.578 1 91.19 218 SER A CA 1
ATOM 1659 C C . SER A 1 218 ? 11.031 27.828 24.875 1 91.19 218 SER A C 1
ATOM 1661 O O . SER A 1 218 ? 11.711 28.594 25.562 1 91.19 218 SER A O 1
ATOM 1663 N N . ARG A 1 219 ? 11.523 26.891 24.422 1 72.06 219 ARG A N 1
ATOM 1664 C CA . ARG A 1 219 ? 12.93 26.547 24.625 1 72.06 219 ARG A CA 1
ATOM 1665 C C . ARG A 1 219 ? 13.812 27.266 23.609 1 72.06 219 ARG A C 1
ATOM 1667 O O . ARG A 1 219 ? 13.391 27.531 22.484 1 72.06 219 ARG A O 1
ATOM 1674 N N . MET B 1 1 ? -4.961 -18.938 -19.344 1 90.31 1 MET B N 1
ATOM 1675 C CA . MET B 1 1 ? -4.941 -18.109 -18.141 1 90.31 1 MET B CA 1
ATOM 1676 C C . MET B 1 1 ? -5.48 -18.891 -16.938 1 90.31 1 MET B C 1
ATOM 1678 O O . MET B 1 1 ? -6.547 -19.5 -17.016 1 90.31 1 MET B O 1
ATOM 1682 N N . VAL B 1 2 ? -4.723 -18.859 -15.852 1 94.81 2 VAL B N 1
ATOM 1683 C CA . VAL B 1 2 ? -5.125 -19.641 -14.688 1 94.81 2 VAL B CA 1
ATOM 1684 C C . VAL B 1 2 ? -5.473 -18.703 -13.531 1 94.81 2 VAL B C 1
ATOM 1686 O O . VAL B 1 2 ? -6.141 -19.109 -12.578 1 94.81 2 VAL B O 1
ATOM 1689 N N . VAL B 1 3 ? -4.977 -17.453 -13.625 1 97.69 3 VAL B N 1
ATOM 1690 C CA . VAL B 1 3 ? -5.266 -16.438 -12.625 1 97.69 3 VAL B CA 1
ATOM 1691 C C . VAL B 1 3 ? -5.559 -15.109 -13.32 1 97.69 3 VAL B C 1
ATOM 1693 O O . VAL B 1 3 ? -4.855 -14.719 -14.258 1 97.69 3 VAL B O 1
ATOM 1696 N N . LEU B 1 4 ? -6.594 -14.445 -12.969 1 97.81 4 LEU B N 1
ATOM 1697 C CA . LEU B 1 4 ? -6.844 -13.062 -13.375 1 97.81 4 LEU B CA 1
ATOM 1698 C C . LEU B 1 4 ? -6.484 -12.094 -12.25 1 97.81 4 LEU B C 1
ATOM 1700 O O . LEU B 1 4 ? -7.113 -12.109 -11.188 1 97.81 4 LEU B O 1
ATOM 1704 N N . LYS B 1 5 ? -5.453 -11.344 -12.516 1 97.81 5 LYS B N 1
ATOM 1705 C CA . LYS B 1 5 ? -5.051 -10.328 -11.547 1 97.81 5 LYS B CA 1
ATOM 1706 C C . LYS B 1 5 ? -5.801 -9.023 -11.781 1 97.81 5 LYS B C 1
ATOM 1708 O O . LYS B 1 5 ? -5.793 -8.484 -12.891 1 97.81 5 LYS B O 1
ATOM 1713 N N . THR B 1 6 ? -6.438 -8.508 -10.742 1 96.81 6 THR B N 1
ATOM 1714 C CA . THR B 1 6 ? -7.176 -7.25 -10.828 1 96.81 6 THR B CA 1
ATOM 1715 C C . THR B 1 6 ? -6.512 -6.18 -9.961 1 96.81 6 THR B C 1
ATOM 1717 O O . THR B 1 6 ? -5.711 -6.492 -9.078 1 96.81 6 THR B O 1
ATOM 1720 N N . HIS B 1 7 ? -6.742 -4.953 -10.328 1 95.94 7 HIS B N 1
ATOM 1721 C CA . HIS B 1 7 ? -6.645 -3.736 -9.523 1 95.94 7 HIS B CA 1
ATOM 1722 C C . HIS B 1 7 ? -7.988 -3.02 -9.445 1 95.94 7 HIS B C 1
ATOM 1724 O O . HIS B 1 7 ? -8.219 -2.045 -10.164 1 95.94 7 HIS B O 1
ATOM 1730 N N . ILE B 1 8 ? -8.773 -3.479 -8.539 1 95.44 8 ILE B N 1
ATOM 1731 C CA . ILE B 1 8 ? -10.156 -3.016 -8.594 1 95.44 8 ILE B CA 1
ATOM 1732 C C . ILE B 1 8 ? -10.211 -1.523 -8.266 1 95.44 8 ILE B C 1
ATOM 1734 O O . ILE B 1 8 ? -11.156 -0.833 -8.648 1 95.44 8 ILE B O 1
ATOM 1738 N N . ASP B 1 9 ? -9.188 -1.086 -7.605 1 93.56 9 ASP B N 1
ATOM 1739 C CA . ASP B 1 9 ? -9.18 0.31 -7.176 1 93.56 9 ASP B CA 1
ATOM 1740 C C . ASP B 1 9 ? -8.805 1.235 -8.336 1 93.56 9 ASP B C 1
ATOM 1742 O O . ASP B 1 9 ? -8.734 2.455 -8.156 1 93.56 9 ASP B O 1
ATOM 1746 N N . ILE B 1 10 ? -8.57 0.67 -9.57 1 94.69 10 ILE B N 1
ATOM 1747 C CA . ILE B 1 10 ? -8.352 1.546 -10.711 1 94.69 10 ILE B CA 1
ATOM 1748 C C . ILE B 1 10 ? -9.586 1.526 -11.617 1 94.69 10 ILE B C 1
ATOM 1750 O O . ILE B 1 10 ? -9.648 2.256 -12.609 1 94.69 10 ILE B O 1
ATOM 1754 N N . ILE B 1 11 ? -10.555 0.719 -11.273 1 93.75 11 ILE B N 1
ATOM 1755 C CA . ILE B 1 11 ? -11.758 0.614 -12.086 1 93.75 11 ILE B CA 1
ATOM 1756 C C . ILE B 1 11 ? -12.711 1.763 -11.75 1 93.75 11 ILE B C 1
ATOM 1758 O O . ILE B 1 11 ? -13.125 1.918 -10.602 1 93.75 11 ILE B O 1
ATOM 1762 N N . THR B 1 12 ? -13.172 2.52 -12.711 1 90 12 THR B N 1
ATOM 1763 C CA . THR B 1 12 ? -13.922 3.748 -12.492 1 90 12 THR B CA 1
ATOM 1764 C C . THR B 1 12 ? -15.383 3.439 -12.188 1 90 12 THR B C 1
ATOM 1766 O O . THR B 1 12 ? -16.047 4.195 -11.469 1 90 12 THR B O 1
ATOM 1769 N N . ASP B 1 13 ? -15.953 2.357 -12.695 1 89.75 13 ASP B N 1
ATOM 1770 C CA . ASP B 1 13 ? -17.375 2.033 -12.508 1 89.75 13 ASP B CA 1
ATOM 1771 C C . ASP B 1 13 ? -17.531 0.759 -11.688 1 89.75 13 ASP B C 1
ATOM 1773 O O . ASP B 1 13 ? -18.438 -0.039 -11.945 1 89.75 13 ASP B O 1
ATOM 1777 N N . PHE B 1 14 ? -16.609 0.6 -10.766 1 92.25 14 PHE B N 1
ATOM 1778 C CA . PHE B 1 14 ? -16.703 -0.561 -9.891 1 92.25 14 PHE B CA 1
ATOM 1779 C C . PHE B 1 14 ? -18.047 -0.587 -9.156 1 92.25 14 PHE B C 1
ATOM 1781 O O . PHE B 1 14 ? -18.5 0.439 -8.648 1 92.25 14 PHE B O 1
ATOM 1788 N N . SER B 1 15 ? -18.703 -1.743 -9.164 1 91.5 15 SER B N 1
ATOM 1789 C CA . SER B 1 15 ? -20.016 -1.966 -8.539 1 91.5 15 SER B CA 1
ATOM 1790 C C . SER B 1 15 ? -20.203 -3.432 -8.164 1 91.5 15 SER B C 1
ATOM 1792 O O . SER B 1 15 ? -19.406 -4.285 -8.547 1 91.5 15 SER B O 1
ATOM 1794 N N . PRO B 1 16 ? -21.203 -3.693 -7.383 1 92.25 16 PRO B N 1
ATOM 1795 C CA . PRO B 1 16 ? -21.516 -5.098 -7.102 1 92.25 16 PRO B CA 1
ATOM 1796 C C . PRO B 1 16 ? -21.656 -5.934 -8.367 1 92.25 16 PRO B C 1
ATOM 1798 O O . PRO B 1 16 ? -21.344 -7.125 -8.367 1 92.25 16 PRO B O 1
ATOM 1801 N N . GLN B 1 17 ? -22.016 -5.273 -9.398 1 95.69 17 GLN B N 1
ATOM 1802 C CA . GLN B 1 17 ? -22.156 -5.977 -10.672 1 95.69 17 GLN B CA 1
ATOM 1803 C C . GLN B 1 17 ? -20.797 -6.434 -11.203 1 95.69 17 GLN B C 1
ATOM 1805 O O . GLN B 1 17 ? -20.688 -7.484 -11.836 1 95.69 17 GLN B O 1
ATOM 1810 N N . THR B 1 18 ? -19.75 -5.629 -10.992 1 95.88 18 THR B N 1
ATOM 1811 C CA . THR B 1 18 ? -18.406 -6.012 -11.383 1 95.88 18 THR B CA 1
ATOM 1812 C C . THR B 1 18 ? -17.984 -7.297 -10.688 1 95.88 18 THR B C 1
ATOM 1814 O O . THR B 1 18 ? -17.453 -8.219 -11.32 1 95.88 18 THR B O 1
ATOM 1817 N N . VAL B 1 19 ? -18.312 -7.383 -9.453 1 96.12 19 VAL B N 1
ATOM 1818 C CA . VAL B 1 19 ? -17.922 -8.523 -8.625 1 96.12 19 VAL B CA 1
ATOM 1819 C C . VAL B 1 19 ? -18.703 -9.766 -9.062 1 96.12 19 VAL B C 1
ATOM 1821 O O . VAL B 1 19 ? -18.125 -10.844 -9.195 1 96.12 19 VAL B O 1
ATOM 1824 N N . GLU B 1 20 ? -19.938 -9.547 -9.219 1 97.69 20 GLU B N 1
ATOM 1825 C CA . GLU B 1 20 ? -20.766 -10.656 -9.664 1 97.69 20 GLU B CA 1
ATOM 1826 C C . GLU B 1 20 ? -20.281 -11.219 -11 1 97.69 20 GLU B C 1
ATOM 1828 O O . GLU B 1 20 ? -20.188 -12.438 -11.172 1 97.69 20 GLU B O 1
ATOM 1833 N N . GLY B 1 21 ? -19.984 -10.352 -11.883 1 97.69 21 GLY B N 1
ATOM 1834 C CA . GLY B 1 21 ? -19.469 -10.766 -13.18 1 97.69 21 GLY B CA 1
ATOM 1835 C C . GLY B 1 21 ? -18.141 -11.484 -13.086 1 97.69 21 GLY B C 1
ATOM 1836 O O . GLY B 1 21 ? -17.922 -12.492 -13.758 1 97.69 21 GLY B O 1
ATOM 1837 N N . LEU B 1 22 ? -17.281 -10.977 -12.289 1 97.25 22 LEU B N 1
ATOM 1838 C CA . LEU B 1 22 ? -15.961 -11.57 -12.094 1 97.25 22 LEU B CA 1
ATOM 1839 C C . LEU B 1 22 ? -16.078 -12.977 -11.516 1 97.25 22 LEU B C 1
ATOM 1841 O O . LEU B 1 22 ? -15.414 -13.898 -11.984 1 97.25 22 LEU B O 1
ATOM 1845 N N . LYS B 1 23 ? -16.953 -13.117 -10.539 1 97.75 23 LYS B N 1
ATOM 1846 C CA . LYS B 1 23 ? -17.141 -14.422 -9.906 1 97.75 23 LYS B CA 1
ATOM 1847 C C . LYS B 1 23 ? -17.75 -15.422 -10.883 1 97.75 23 LYS B C 1
ATOM 1849 O O . LYS B 1 23 ? -17.312 -16.578 -10.93 1 97.75 23 LYS B O 1
ATOM 1854 N N . ALA B 1 24 ? -18.672 -14.969 -11.602 1 98.44 24 ALA B N 1
ATOM 1855 C CA . ALA B 1 24 ? -19.312 -15.836 -12.594 1 98.44 24 ALA B CA 1
ATOM 1856 C C . ALA B 1 24 ? -18.312 -16.297 -13.648 1 98.44 24 ALA B C 1
ATOM 1858 O O . ALA B 1 24 ? -18.281 -17.469 -14.031 1 98.44 24 ALA B O 1
ATOM 1859 N N . ALA B 1 25 ? -17.516 -15.367 -14.125 1 98 25 ALA B N 1
ATOM 1860 C CA . ALA B 1 25 ? -16.5 -15.688 -15.117 1 98 25 ALA B CA 1
ATOM 1861 C C . ALA B 1 25 ? -15.484 -16.688 -14.562 1 98 25 ALA B C 1
ATOM 1863 O O . ALA B 1 25 ? -15.086 -17.625 -15.242 1 98 25 ALA B O 1
ATOM 1864 N N . ALA B 1 26 ? -15.047 -16.438 -13.344 1 98.06 26 ALA B N 1
ATOM 1865 C CA . ALA B 1 26 ? -14.07 -17.312 -12.695 1 98.06 26 ALA B CA 1
ATOM 1866 C C . ALA B 1 26 ? -14.602 -18.734 -12.57 1 98.06 26 ALA B C 1
ATOM 1868 O O . ALA B 1 26 ? -13.875 -19.688 -12.82 1 98.06 26 ALA B O 1
ATOM 1869 N N . GLN B 1 27 ? -15.852 -18.828 -12.195 1 97.69 27 GLN B N 1
ATOM 1870 C CA . GLN B 1 27 ? -16.484 -20.141 -12.07 1 97.69 27 GLN B CA 1
ATOM 1871 C C . GLN B 1 27 ? -16.625 -20.812 -13.438 1 97.69 27 GLN B C 1
ATOM 1873 O O . GLN B 1 27 ? -16.297 -21.984 -13.594 1 97.69 27 GLN B O 1
ATOM 1878 N N . LYS B 1 28 ? -17.078 -20.094 -14.336 1 98.19 28 LYS B N 1
ATOM 1879 C CA . LYS B 1 28 ? -17.359 -20.625 -15.672 1 98.19 28 LYS B CA 1
ATOM 1880 C C . LYS B 1 28 ? -16.062 -21.094 -16.344 1 98.19 28 LYS B C 1
ATOM 1882 O O . LYS B 1 28 ? -16.047 -22.141 -17 1 98.19 28 LYS B O 1
ATOM 1887 N N . HIS B 1 29 ? -15.031 -20.297 -16.219 1 97.62 29 HIS B N 1
ATOM 1888 C CA . HIS B 1 29 ? -13.82 -20.562 -16.984 1 97.62 29 HIS B CA 1
ATOM 1889 C C . HIS B 1 29 ? -12.727 -21.141 -16.109 1 97.62 29 HIS B C 1
ATOM 1891 O O . HIS B 1 29 ? -11.602 -21.344 -16.562 1 97.62 29 HIS B O 1
ATOM 1897 N N . ASN B 1 30 ? -12.961 -21.328 -14.867 1 97.69 30 ASN B N 1
ATOM 1898 C CA . ASN B 1 30 ? -12.125 -22.047 -13.914 1 97.69 30 ASN B CA 1
ATOM 1899 C C . ASN B 1 30 ? -10.773 -21.359 -13.719 1 97.69 30 ASN B C 1
ATOM 1901 O O . ASN B 1 30 ? -9.727 -21.984 -13.898 1 97.69 30 ASN B O 1
ATOM 1905 N N . PHE B 1 31 ? -10.812 -20.141 -13.328 1 97.94 31 PHE B N 1
ATOM 1906 C CA . PHE B 1 31 ? -9.602 -19.422 -12.961 1 97.94 31 PHE B CA 1
ATOM 1907 C C . PHE B 1 31 ? -9.742 -18.781 -11.586 1 97.94 31 PHE B C 1
ATOM 1909 O O . PHE B 1 31 ? -10.859 -18.641 -11.07 1 97.94 31 PHE B O 1
ATOM 1916 N N . LEU B 1 32 ? -8.641 -18.453 -10.93 1 98.06 32 LEU B N 1
ATOM 1917 C CA . LEU B 1 32 ? -8.617 -17.766 -9.641 1 98.06 32 LEU B CA 1
ATOM 1918 C C . LEU B 1 32 ? -8.562 -16.266 -9.836 1 98.06 32 LEU B C 1
ATOM 1920 O O . LEU B 1 32 ? -8.047 -15.773 -10.852 1 98.06 32 LEU B O 1
ATOM 1924 N N . ILE B 1 33 ? -9.133 -15.547 -8.898 1 98.44 33 ILE B N 1
ATOM 1925 C CA . ILE B 1 33 ? -9.055 -14.094 -8.883 1 98.44 33 ILE B CA 1
ATOM 1926 C C . ILE B 1 33 ? -8 -13.633 -7.879 1 98.44 33 ILE B C 1
ATOM 1928 O O . ILE B 1 33 ? -8.047 -14.016 -6.707 1 98.44 33 ILE B O 1
ATOM 1932 N N . PHE B 1 34 ? -7.035 -12.93 -8.367 1 98.75 34 PHE B N 1
ATOM 1933 C CA . PHE B 1 34 ? -5.988 -12.312 -7.555 1 98.75 34 PHE B CA 1
ATOM 19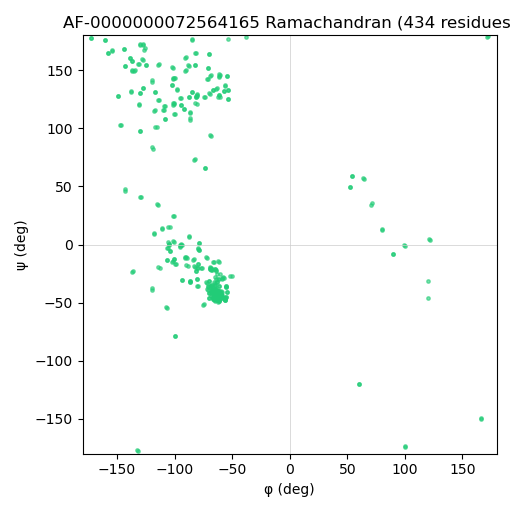34 C C . PHE B 1 34 ? -6.16 -10.797 -7.504 1 98.75 34 PHE B C 1
ATOM 1936 O O . PHE B 1 34 ? -5.918 -10.109 -8.492 1 98.75 34 PHE B O 1
ATOM 1943 N N . GLU B 1 35 ? -6.59 -10.258 -6.332 1 98.44 35 GLU B N 1
ATOM 1944 C CA . GLU B 1 35 ? -6.645 -8.805 -6.164 1 98.44 35 GLU B CA 1
ATOM 1945 C C . GLU B 1 35 ? -5.301 -8.258 -5.695 1 98.44 35 GLU B C 1
ATOM 1947 O O . GLU B 1 35 ? -4.855 -8.555 -4.582 1 98.44 35 GLU B O 1
ATOM 1952 N N . ASP B 1 36 ? -4.672 -7.484 -6.539 1 97.62 36 ASP B N 1
ATOM 1953 C CA . ASP B 1 36 ? -3.367 -6.887 -6.266 1 97.62 36 ASP B CA 1
ATOM 1954 C C . ASP B 1 36 ? -3.51 -5.609 -5.441 1 97.62 36 ASP B C 1
ATOM 1956 O O . ASP B 1 36 ? -3.23 -4.516 -5.934 1 97.62 36 ASP B O 1
ATOM 1960 N N . ARG B 1 37 ? -3.83 -5.797 -4.195 1 95.94 37 ARG B N 1
ATOM 1961 C CA . ARG B 1 37 ? -4.137 -4.684 -3.301 1 95.94 37 ARG B CA 1
ATOM 1962 C C . ARG B 1 37 ? -2.867 -4.125 -2.668 1 95.94 37 ARG B C 1
ATOM 1964 O O . ARG B 1 37 ? -2.789 -2.932 -2.369 1 95.94 37 ARG B O 1
ATOM 1971 N N . LYS B 1 38 ? -1.9 -4.953 -2.453 1 97.06 38 LYS B N 1
ATOM 1972 C CA . LYS B 1 38 ? -0.647 -4.582 -1.802 1 97.06 38 LYS B CA 1
ATOM 1973 C C . LYS B 1 38 ? -0.905 -3.924 -0.449 1 97.06 38 LYS B C 1
ATOM 1975 O O . LYS B 1 38 ? -0.4 -2.832 -0.178 1 97.06 38 LYS B O 1
ATOM 1980 N N . PHE B 1 39 ? -1.556 -4.633 0.419 1 97.62 39 PHE B N 1
ATOM 1981 C CA . PHE B 1 39 ? -1.852 -4.082 1.736 1 97.62 39 PHE B CA 1
ATOM 1982 C C . PHE B 1 39 ? -0.581 -3.58 2.412 1 97.62 39 PHE B C 1
ATOM 1984 O O . PHE B 1 39 ? 0.451 -4.254 2.383 1 97.62 39 PHE B O 1
ATOM 1991 N N . VAL B 1 40 ? -0.683 -2.396 2.943 1 96.94 40 VAL B N 1
ATOM 1992 C CA . VAL B 1 40 ? 0.387 -1.817 3.746 1 96.94 40 VAL B CA 1
ATOM 1993 C C . VAL B 1 40 ? -0.208 -0.928 4.836 1 96.94 40 VAL B C 1
ATOM 1995 O O . VAL B 1 40 ? -0.679 0.177 4.555 1 96.94 40 VAL B O 1
ATOM 1998 N N . ASP B 1 41 ? -0.26 -1.392 6.023 1 96.31 41 ASP B N 1
ATOM 1999 C CA . ASP B 1 41 ? -0.783 -0.71 7.207 1 96.31 41 ASP B CA 1
ATOM 2000 C C . ASP B 1 41 ? -0.511 -1.519 8.469 1 96.31 41 ASP B C 1
ATOM 2002 O O . ASP B 1 41 ? 0.088 -2.596 8.414 1 96.31 41 ASP B O 1
ATOM 2006 N N . ILE B 1 42 ? -0.906 -0.965 9.547 1 93.81 42 ILE B N 1
ATOM 2007 C CA . ILE B 1 42 ? -0.821 -1.735 10.789 1 93.81 42 ILE B CA 1
ATOM 2008 C C . ILE B 1 42 ? -1.854 -2.859 10.766 1 93.81 42 ILE B C 1
ATOM 2010 O O . ILE B 1 42 ? -2.807 -2.822 9.984 1 93.81 42 ILE B O 1
ATOM 2014 N N . GLY B 1 43 ? -1.7 -3.832 11.633 1 94.19 43 GLY B N 1
ATOM 2015 C CA . GLY B 1 43 ? -2.441 -5.082 11.609 1 94.19 43 GLY B CA 1
ATOM 2016 C C . GLY B 1 43 ? -3.945 -4.887 11.641 1 94.19 43 GLY B C 1
ATOM 2017 O O . GLY B 1 43 ? -4.66 -5.391 10.766 1 94.19 43 GLY B O 1
ATOM 2018 N N . HIS B 1 44 ? -4.406 -4.07 12.516 1 92.06 44 HIS B N 1
ATOM 2019 C CA . HIS B 1 44 ? -5.844 -3.879 12.688 1 92.06 44 HIS B CA 1
ATOM 2020 C C . HIS B 1 44 ? -6.469 -3.264 11.438 1 92.06 44 HIS B C 1
ATOM 2022 O O . HIS B 1 44 ? -7.527 -3.703 10.984 1 92.06 44 HIS B O 1
ATOM 2028 N N . THR B 1 45 ? -5.844 -2.328 10.883 1 94.5 45 THR B N 1
ATOM 2029 C CA . THR B 1 45 ? -6.348 -1.642 9.703 1 94.5 45 THR B CA 1
ATOM 2030 C C . THR B 1 45 ? -6.422 -2.596 8.516 1 94.5 45 THR B C 1
ATOM 2032 O O . THR B 1 45 ? -7.43 -2.635 7.805 1 94.5 45 THR B O 1
ATOM 2035 N N . VAL B 1 46 ? -5.426 -3.43 8.359 1 96.88 46 VAL B N 1
ATOM 2036 C CA . VAL B 1 46 ? -5.395 -4.309 7.199 1 96.88 46 VAL B CA 1
ATOM 2037 C C . VAL B 1 46 ? -6.48 -5.375 7.328 1 96.88 46 VAL B C 1
ATOM 2039 O O . VAL B 1 46 ? -7.059 -5.809 6.328 1 96.88 46 VAL B O 1
ATOM 2042 N N . GLN B 1 47 ? -6.789 -5.777 8.555 1 96.31 47 GLN B N 1
ATOM 2043 C CA . GLN B 1 47 ? -7.887 -6.719 8.75 1 96.31 47 GLN B CA 1
ATOM 2044 C C . GLN B 1 47 ? -9.211 -6.133 8.266 1 96.31 47 GLN B C 1
ATOM 2046 O O . GLN B 1 47 ? -9.969 -6.805 7.57 1 96.31 47 GLN B O 1
ATOM 2051 N N . MET B 1 48 ? -9.391 -4.875 8.578 1 95.5 48 MET B N 1
ATOM 2052 C CA . MET B 1 48 ? -10.633 -4.211 8.188 1 95.5 48 MET B CA 1
ATOM 2053 C C . MET B 1 48 ? -10.68 -3.98 6.68 1 95.5 48 MET B C 1
ATOM 2055 O O . MET B 1 48 ? -11.742 -4.047 6.07 1 95.5 48 MET B O 1
ATOM 2059 N N . GLN B 1 49 ? -9.555 -3.68 6.078 1 96.44 49 GLN B N 1
ATOM 2060 C CA . GLN B 1 49 ? -9.477 -3.502 4.633 1 96.44 49 GLN B CA 1
ATOM 2061 C C . GLN B 1 49 ? -9.781 -4.801 3.898 1 96.44 49 GLN B C 1
ATOM 2063 O O . GLN B 1 49 ? -10.5 -4.801 2.895 1 96.44 49 GLN B O 1
ATOM 2068 N N . TYR B 1 50 ? -9.281 -5.926 4.387 1 97.19 50 TYR B N 1
ATOM 2069 C CA . TYR B 1 50 ? -9.391 -7.234 3.75 1 97.19 50 TYR B CA 1
ATOM 2070 C C . TYR B 1 50 ? -10.797 -7.797 3.904 1 97.19 50 TYR B C 1
ATOM 2072 O O . TYR B 1 50 ? -11.422 -8.195 2.92 1 97.19 50 TYR B O 1
ATOM 2080 N N . HIS B 1 51 ? -11.258 -7.793 5.148 1 95.5 51 HIS B N 1
ATOM 2081 C CA . HIS B 1 51 ? -12.57 -8.352 5.441 1 95.5 51 HIS B CA 1
ATOM 2082 C C . HIS B 1 51 ? -13.516 -7.289 5.98 1 95.5 51 HIS B C 1
ATOM 2084 O O . HIS B 1 51 ? -13.516 -6.996 7.176 1 95.5 51 HIS B O 1
ATOM 2090 N N . GLY B 1 52 ? -14.492 -6.691 5.125 1 87.94 52 GLY B N 1
ATOM 2091 C CA . GLY B 1 52 ? -15.508 -5.719 5.508 1 87.94 52 GLY B CA 1
ATOM 2092 C C . GLY B 1 52 ? -15.383 -4.406 4.754 1 87.94 52 GLY B C 1
ATOM 2093 O O . GLY B 1 52 ? -16.328 -3.617 4.715 1 87.94 52 GLY B O 1
ATOM 2094 N N . GLY B 1 53 ? -14.281 -3.893 4.332 1 91.06 53 GLY B N 1
ATOM 2095 C CA . GLY B 1 53 ? -14 -2.613 3.701 1 91.06 53 GLY B CA 1
ATOM 2096 C C . GLY B 1 53 ? -14.852 -2.348 2.479 1 91.06 53 GLY B C 1
ATOM 2097 O O . GLY B 1 53 ? -15.711 -3.162 2.127 1 91.06 53 GLY B O 1
ATOM 2098 N N . SER B 1 54 ? -14.711 -1.185 1.865 1 93.19 54 SER B N 1
ATOM 2099 C CA . SER B 1 54 ? -15.523 -0.68 0.763 1 93.19 54 SER B CA 1
ATOM 2100 C C . SER B 1 54 ? -15.438 -1.601 -0.45 1 93.19 54 SER B C 1
ATOM 2102 O O . SER B 1 54 ? -16.391 -1.683 -1.237 1 93.19 54 SER B O 1
ATOM 2104 N N . LEU B 1 55 ? -14.344 -2.32 -0.529 1 93.94 55 LEU B N 1
ATOM 2105 C CA . LEU B 1 55 ? -14.125 -3.131 -1.721 1 93.94 55 LEU B CA 1
ATOM 2106 C C . LEU B 1 55 ? -14.469 -4.59 -1.46 1 93.94 55 LEU B C 1
ATOM 2108 O O . LEU B 1 55 ? -14.469 -5.41 -2.381 1 93.94 55 LEU B O 1
ATOM 2112 N N . ARG B 1 56 ? -14.656 -4.992 -0.228 1 93.25 56 ARG B N 1
ATOM 2113 C CA . ARG B 1 56 ? -15.109 -6.312 0.197 1 93.25 56 ARG B CA 1
ATOM 2114 C C . ARG B 1 56 ? -14.25 -7.41 -0.421 1 93.25 56 ARG B C 1
ATOM 2116 O O . ARG B 1 56 ? -14.781 -8.391 -0.957 1 93.25 56 ARG B O 1
ATOM 2123 N N . ILE B 1 57 ? -13.023 -7.25 -0.311 1 96.62 57 ILE B N 1
ATOM 2124 C CA . ILE B 1 57 ? -12.031 -8 -1.075 1 96.62 57 ILE B CA 1
ATOM 2125 C C . ILE B 1 57 ? -12.133 -9.484 -0.732 1 96.62 57 ILE B C 1
ATOM 2127 O O . ILE B 1 57 ? -12.117 -10.336 -1.624 1 96.62 57 ILE B O 1
ATOM 2131 N N . SER B 1 58 ? -12.297 -9.82 0.531 1 96.12 58 SER B N 1
ATOM 2132 C CA . SER B 1 58 ? -12.289 -11.219 0.952 1 96.12 58 SER B CA 1
ATOM 2133 C C . SER B 1 58 ? -13.484 -11.977 0.384 1 96.12 58 SER B C 1
ATOM 2135 O O . SER B 1 58 ? -13.484 -13.211 0.344 1 96.12 58 SER B O 1
ATOM 2137 N N . GLU B 1 59 ? -14.477 -11.289 -0.114 1 94.69 59 GLU B N 1
ATOM 2138 C CA . GLU B 1 59 ? -15.703 -11.922 -0.579 1 94.69 59 GLU B CA 1
ATOM 2139 C C . GLU B 1 59 ? -15.547 -12.461 -2 1 94.69 59 GLU B C 1
ATOM 2141 O O . GLU B 1 59 ? -16.344 -13.289 -2.451 1 94.69 59 GLU B O 1
ATOM 2146 N N . TRP B 1 60 ? -14.539 -11.945 -2.707 1 96.69 60 TRP B N 1
ATOM 2147 C CA . TRP B 1 60 ? -14.508 -12.352 -4.109 1 96.69 60 TRP B CA 1
ATOM 2148 C C . TRP B 1 60 ? -13.094 -12.703 -4.547 1 96.69 60 TRP B C 1
ATOM 2150 O O . TRP B 1 60 ? -12.898 -13.453 -5.508 1 96.69 60 TRP B O 1
ATOM 2160 N N . ALA B 1 61 ? -12.07 -12.211 -3.891 1 97.81 61 ALA B N 1
ATOM 2161 C CA . ALA B 1 61 ? -10.695 -12.5 -4.281 1 97.81 61 ALA B CA 1
ATOM 2162 C C . ALA B 1 61 ? -10.211 -13.812 -3.666 1 97.81 61 ALA B C 1
ATOM 2164 O O . ALA B 1 61 ? -10.352 -14.023 -2.459 1 97.81 61 ALA B O 1
ATOM 2165 N N . HIS B 1 62 ? -9.625 -14.68 -4.473 1 98 62 HIS B N 1
ATOM 2166 C CA . HIS B 1 62 ? -9.016 -15.914 -3.992 1 98 62 HIS B CA 1
ATOM 2167 C C . HIS B 1 62 ? -7.625 -15.648 -3.416 1 98 62 HIS B C 1
ATOM 2169 O O . HIS B 1 62 ? -7.227 -16.281 -2.441 1 98 62 HIS B O 1
ATOM 2175 N N . ILE B 1 63 ? -6.938 -14.711 -4.043 1 98.38 63 ILE B N 1
ATOM 2176 C CA . ILE B 1 63 ? -5.562 -14.375 -3.691 1 98.38 63 ILE B CA 1
ATOM 2177 C C . ILE B 1 63 ? -5.449 -12.867 -3.457 1 98.38 63 ILE B C 1
ATOM 2179 O O . ILE B 1 63 ? -6.02 -12.07 -4.203 1 98.38 63 ILE B O 1
ATOM 2183 N N . VAL B 1 64 ? -4.789 -12.484 -2.406 1 98.5 64 VAL B N 1
ATOM 2184 C CA . VAL B 1 64 ? -4.406 -11.094 -2.166 1 98.5 64 VAL B CA 1
ATOM 2185 C C . VAL B 1 64 ? -2.91 -11.016 -1.879 1 98.5 64 VAL B C 1
ATOM 2187 O O . VAL B 1 64 ? -2.227 -12.039 -1.818 1 98.5 64 VAL B O 1
ATOM 2190 N N . ASN B 1 65 ? -2.395 -9.75 -1.801 1 98.69 65 ASN B N 1
ATOM 2191 C CA . ASN B 1 65 ? -0.986 -9.602 -1.452 1 98.69 65 ASN B CA 1
ATOM 2192 C C . ASN B 1 65 ? -0.769 -8.445 -0.481 1 98.69 65 ASN B C 1
ATOM 2194 O O . ASN B 1 65 ? -1.661 -7.617 -0.284 1 98.69 65 ASN B O 1
ATOM 2198 N N . CYS B 1 66 ? 0.317 -8.477 0.167 1 98.56 66 CYS B N 1
ATOM 2199 C CA . CYS B 1 66 ? 0.708 -7.422 1.09 1 98.56 66 CYS B CA 1
ATOM 2200 C C . CYS B 1 66 ? 2.18 -7.066 0.923 1 98.56 66 CYS B C 1
ATOM 2202 O O . CYS B 1 66 ? 2.943 -7.832 0.33 1 98.56 66 CYS B O 1
ATOM 2204 N N . ALA B 1 67 ? 2.539 -5.902 1.325 1 98.31 67 ALA B N 1
ATOM 2205 C CA . ALA B 1 67 ? 3.918 -5.469 1.53 1 98.31 67 ALA B CA 1
ATOM 2206 C C . ALA B 1 67 ? 4.289 -5.5 3.01 1 98.31 67 ALA B C 1
ATOM 2208 O O . ALA B 1 67 ? 3.496 -5.094 3.863 1 98.31 67 ALA B O 1
ATOM 2209 N N . VAL B 1 68 ? 5.488 -5.859 3.361 1 97.88 68 VAL B N 1
ATOM 2210 C CA . VAL B 1 68 ? 5.801 -6.102 4.766 1 97.88 68 VAL B CA 1
ATOM 2211 C C . VAL B 1 68 ? 6.535 -4.891 5.344 1 97.88 68 VAL B C 1
ATOM 2213 O O . VAL B 1 68 ? 7.273 -5.016 6.324 1 97.88 68 VAL B O 1
ATOM 2216 N N . LEU B 1 69 ? 6.328 -3.787 4.758 1 97.69 69 LEU B N 1
ATOM 2217 C CA . LEU B 1 69 ? 6.969 -2.551 5.191 1 97.69 69 LEU B CA 1
ATOM 2218 C C . LEU B 1 69 ? 6.688 -2.279 6.668 1 97.69 69 LEU B C 1
ATOM 2220 O O . LEU B 1 69 ? 7.57 -1.833 7.398 1 97.69 69 LEU B O 1
ATOM 2224 N N . ALA B 1 70 ? 5.496 -2.611 7.145 1 96.25 70 ALA B N 1
ATOM 2225 C CA . ALA B 1 70 ? 5.059 -2.355 8.516 1 96.25 70 ALA B CA 1
ATOM 2226 C C . ALA B 1 70 ? 5.641 -3.387 9.477 1 96.25 70 ALA B C 1
ATOM 2228 O O . ALA B 1 70 ? 5.477 -3.27 10.695 1 96.25 70 ALA B O 1
ATOM 2229 N N . GLY B 1 71 ? 6.355 -4.379 8.938 1 96.06 71 GLY B N 1
ATOM 2230 C CA . GLY B 1 71 ? 6.852 -5.465 9.766 1 96.06 71 GLY B CA 1
ATOM 2231 C C . GLY B 1 71 ? 6 -6.719 9.688 1 96.06 71 GLY B C 1
ATOM 2232 O O . GLY B 1 71 ? 5.047 -6.777 8.906 1 96.06 71 GLY B O 1
ATOM 2233 N N . SER B 1 72 ? 6.355 -7.656 10.523 1 94.69 72 SER B N 1
ATOM 2234 C CA . SER B 1 72 ? 5.738 -8.977 10.438 1 94.69 72 SER B CA 1
ATOM 2235 C C . SER B 1 72 ? 4.273 -8.93 10.859 1 94.69 72 SER B C 1
ATOM 2237 O O . SER B 1 72 ? 3.488 -9.805 10.484 1 94.69 72 SER B O 1
ATOM 2239 N N . GLY B 1 73 ? 3.896 -7.922 11.57 1 94.94 73 GLY B N 1
ATOM 2240 C CA . GLY B 1 73 ? 2.551 -7.809 12.109 1 94.94 73 GLY B CA 1
ATOM 2241 C C . GLY B 1 73 ? 1.475 -7.859 11.039 1 94.94 73 GLY B C 1
ATOM 2242 O O . GLY B 1 73 ? 0.356 -8.305 11.305 1 94.94 73 GLY B O 1
ATOM 2243 N N . ILE B 1 74 ? 1.788 -7.434 9.883 1 96.75 74 ILE B N 1
ATOM 2244 C CA . ILE B 1 74 ? 0.777 -7.367 8.836 1 96.75 74 ILE B CA 1
ATOM 2245 C C . ILE B 1 74 ? 0.399 -8.781 8.391 1 96.75 74 ILE B C 1
ATOM 2247 O O . ILE B 1 74 ? -0.78 -9.078 8.188 1 96.75 74 ILE B O 1
ATOM 2251 N N . VAL B 1 75 ? 1.384 -9.688 8.25 1 97.62 75 VAL B N 1
ATOM 2252 C CA . VAL B 1 75 ? 1.105 -11.062 7.848 1 97.62 75 VAL B CA 1
ATOM 2253 C C . VAL B 1 75 ? 0.423 -11.812 8.992 1 97.62 75 VAL B C 1
ATOM 2255 O O . VAL B 1 75 ? -0.525 -12.57 8.766 1 97.62 75 VAL B O 1
ATOM 2258 N N . ASP B 1 76 ? 0.896 -11.508 10.211 1 97 76 ASP B N 1
ATOM 2259 C CA . ASP B 1 76 ? 0.242 -12.062 11.391 1 97 76 ASP B CA 1
ATOM 2260 C C . ASP B 1 76 ? -1.242 -11.703 11.422 1 97 76 ASP B C 1
ATOM 2262 O O . ASP B 1 76 ? -2.09 -12.57 11.656 1 97 76 ASP B O 1
ATOM 2266 N N . ALA B 1 77 ? -1.51 -10.469 11.164 1 96.88 77 ALA B N 1
ATOM 2267 C CA . ALA B 1 77 ? -2.875 -9.953 11.227 1 96.88 77 ALA B CA 1
ATOM 2268 C C . ALA B 1 77 ? -3.748 -10.586 10.141 1 96.88 77 ALA B C 1
ATOM 2270 O O . ALA B 1 77 ? -4.879 -10.992 10.406 1 96.88 77 ALA B O 1
ATOM 2271 N N . LEU B 1 78 ? -3.268 -10.664 8.953 1 97.25 78 LEU B N 1
ATOM 2272 C CA . LEU B 1 78 ? -4.023 -11.219 7.84 1 97.25 78 LEU B CA 1
ATOM 2273 C C . LEU B 1 78 ? -4.281 -12.711 8.047 1 97.25 78 LEU B C 1
ATOM 2275 O O . LEU B 1 78 ? -5.387 -13.195 7.797 1 97.25 78 LEU B O 1
ATOM 2279 N N . ALA B 1 79 ? -3.221 -13.414 8.531 1 96.25 79 ALA B N 1
ATOM 2280 C CA . ALA B 1 79 ? -3.387 -14.828 8.828 1 96.25 79 ALA B CA 1
ATOM 2281 C C . ALA B 1 79 ? -4.43 -15.039 9.93 1 96.25 79 ALA B C 1
ATOM 2283 O O . ALA B 1 79 ? -5.262 -15.945 9.836 1 96.25 79 ALA B O 1
ATOM 2284 N N . GLN B 1 80 ? -4.414 -14.211 10.914 1 95.06 80 GLN B N 1
ATOM 2285 C CA . GLN B 1 80 ? -5.34 -14.297 12.039 1 95.06 80 GLN B CA 1
ATOM 2286 C C . GLN B 1 80 ? -6.785 -14.125 11.578 1 95.06 80 GLN B C 1
ATOM 2288 O O . GLN B 1 80 ? -7.656 -14.914 11.945 1 95.06 80 GLN B O 1
ATOM 2293 N N . ILE B 1 81 ? -7.062 -13.117 10.805 1 94.44 81 ILE B N 1
ATOM 2294 C CA . ILE B 1 81 ? -8.438 -12.852 10.398 1 94.44 81 ILE B CA 1
ATOM 2295 C C . ILE B 1 81 ? -8.93 -13.969 9.484 1 94.44 81 ILE B C 1
ATOM 2297 O O . ILE B 1 81 ? -10.102 -14.359 9.539 1 94.44 81 ILE B O 1
ATOM 2301 N N . SER B 1 82 ? -8.055 -14.516 8.656 1 93.56 82 SER B N 1
ATOM 2302 C CA . SER B 1 82 ? -8.438 -15.57 7.719 1 93.56 82 SER B CA 1
ATOM 2303 C C . SER B 1 82 ? -8.766 -16.875 8.445 1 93.56 82 SER B C 1
ATOM 2305 O O . SER B 1 82 ? -9.445 -17.734 7.895 1 93.56 82 SER B O 1
ATOM 2307 N N . SER B 1 83 ? -8.273 -17 9.656 1 92.25 83 SER B N 1
ATOM 2308 C CA . SER B 1 83 ? -8.508 -18.203 10.43 1 92.25 83 SER B CA 1
ATOM 2309 C C . SER B 1 83 ? -9.531 -17.969 11.539 1 92.25 83 SER B C 1
ATOM 2311 O O . SER B 1 83 ? -9.812 -18.875 12.328 1 92.25 83 SER B O 1
ATOM 2313 N N . SER B 1 84 ? -10.039 -16.812 11.594 1 90.62 84 SER B N 1
ATOM 2314 C CA . SER B 1 84 ? -10.969 -16.469 12.656 1 90.62 84 SER B CA 1
ATOM 2315 C C . SER B 1 84 ? -12.383 -16.938 12.328 1 90.62 84 SER B C 1
ATOM 2317 O O . SER B 1 84 ? -12.688 -17.25 11.18 1 90.62 84 SER B O 1
ATOM 2319 N N . GLY B 1 85 ? -13.203 -16.953 13.297 1 87.94 85 GLY B N 1
ATOM 2320 C CA . GLY B 1 85 ? -14.586 -17.391 13.156 1 87.94 85 GLY B CA 1
ATOM 2321 C C . GLY B 1 85 ? -15.438 -16.438 12.336 1 87.94 85 GLY B C 1
ATOM 2322 O O . GLY B 1 85 ? -16.469 -16.844 11.797 1 87.94 85 GLY B O 1
ATOM 2323 N N . VAL B 1 86 ? -14.992 -15.211 12.219 1 87.19 86 VAL B N 1
ATOM 2324 C CA . VAL B 1 86 ? -15.789 -14.234 11.492 1 87.19 86 VAL B CA 1
ATOM 2325 C C . VAL B 1 86 ? -15.516 -14.344 9.992 1 87.19 86 VAL B C 1
ATOM 2327 O O . VAL B 1 86 ? -16.234 -13.773 9.18 1 87.19 86 VAL B O 1
ATOM 2330 N N . PHE B 1 87 ? -14.492 -15.047 9.672 1 91.75 87 PHE B N 1
ATOM 2331 C CA . PHE B 1 87 ? -14.148 -15.32 8.281 1 91.75 87 PHE B CA 1
ATOM 2332 C C . PHE B 1 87 ? -14.891 -16.547 7.77 1 91.75 87 PHE B C 1
ATOM 2334 O O . PHE B 1 87 ? -14.547 -17.672 8.117 1 91.75 87 PHE B O 1
ATOM 2341 N N . PRO B 1 88 ? -15.836 -16.359 6.918 1 90 88 PRO B N 1
ATOM 2342 C CA . PRO B 1 88 ? -16.766 -17.453 6.617 1 90 88 PRO B CA 1
ATOM 2343 C C . PRO B 1 88 ? -16.266 -18.359 5.492 1 90 88 PRO B C 1
ATOM 2345 O O . PRO B 1 88 ? -17 -19.25 5.035 1 90 88 PRO B O 1
ATOM 2348 N N . TYR B 1 89 ? -15.094 -18.172 5.047 1 89.75 89 TYR B N 1
ATOM 2349 C CA . TYR B 1 89 ? -14.586 -18.969 3.934 1 89.75 89 TYR B CA 1
ATOM 2350 C C . TYR B 1 89 ? -13.68 -20.078 4.43 1 89.75 89 TYR B C 1
ATOM 2352 O O . TYR B 1 89 ? -12.953 -19.922 5.414 1 89.75 89 TYR B O 1
ATOM 2360 N N . PRO B 1 90 ? -13.727 -21.203 3.824 1 87.44 90 PRO B N 1
ATOM 2361 C CA . PRO B 1 90 ? -12.961 -22.359 4.297 1 87.44 90 PRO B CA 1
ATOM 2362 C C . PRO B 1 90 ? -11.453 -22.109 4.293 1 87.44 90 PRO B C 1
ATOM 2364 O O . PRO B 1 90 ? -10.938 -21.422 3.412 1 87.44 90 PRO B O 1
ATOM 2367 N N . ALA B 1 91 ? -10.875 -22.734 5.277 1 83.12 91 ALA B N 1
ATOM 2368 C CA . ALA B 1 91 ? -9.422 -22.672 5.359 1 83.12 91 ALA B CA 1
ATOM 2369 C C . ALA B 1 91 ? -8.773 -23.172 4.066 1 83.12 91 ALA B C 1
ATOM 2371 O O . ALA B 1 91 ? -9.227 -24.156 3.484 1 83.12 91 ALA B O 1
ATOM 2372 N N . GLY B 1 92 ? -7.816 -22.484 3.637 1 86.44 92 GLY B N 1
ATOM 2373 C CA . GLY B 1 92 ? -7.086 -22.938 2.461 1 86.44 92 GLY B CA 1
ATOM 2374 C C . GLY B 1 92 ? -7.672 -22.406 1.162 1 86.44 92 GLY B C 1
ATOM 2375 O O . GLY B 1 92 ? -7.059 -22.547 0.101 1 86.44 92 GLY B O 1
ATOM 2376 N N . GLU B 1 93 ? -8.797 -21.781 1.24 1 91.81 93 GLU B N 1
ATOM 2377 C CA . GLU B 1 93 ? -9.438 -21.312 0.016 1 91.81 93 GLU B CA 1
ATOM 2378 C C . GLU B 1 93 ? -8.992 -19.891 -0.323 1 91.81 93 GLU B C 1
ATOM 2380 O O . GLU B 1 93 ? -9.328 -19.375 -1.388 1 91.81 93 GLU B O 1
ATOM 2385 N N . ARG B 1 94 ? -8.359 -19.297 0.607 1 96.44 94 ARG B N 1
ATOM 2386 C CA . ARG B 1 94 ? -7.777 -17.984 0.385 1 96.44 94 ARG B CA 1
ATOM 2387 C C . ARG B 1 94 ? -6.266 -18 0.576 1 96.44 94 ARG B C 1
ATOM 2389 O O . ARG B 1 94 ? -5.754 -18.734 1.425 1 96.44 94 ARG B O 1
ATOM 2396 N N . GLY B 1 95 ? -5.543 -17.297 -0.26 1 97.44 95 GLY B N 1
ATOM 2397 C CA . GLY B 1 95 ? -4.09 -17.266 -0.158 1 97.44 95 GLY B CA 1
ATOM 2398 C C . GLY B 1 95 ? -3.521 -15.867 -0.183 1 97.44 95 GLY B C 1
ATOM 2399 O O . GLY B 1 95 ? -4.168 -14.938 -0.666 1 97.44 95 GLY B O 1
ATOM 2400 N N . LEU B 1 96 ? -2.369 -15.789 0.4 1 98.62 96 LEU B N 1
ATOM 2401 C CA . LEU B 1 96 ? -1.636 -14.531 0.462 1 98.62 96 LEU B CA 1
ATOM 2402 C C . LEU B 1 96 ? -0.315 -14.633 -0.292 1 98.62 96 LEU B C 1
ATOM 2404 O O . LEU B 1 96 ? 0.397 -15.633 -0.173 1 98.62 96 LEU B O 1
ATOM 2408 N N . LEU B 1 97 ? -0.041 -13.68 -1.124 1 98.81 97 LEU B N 1
ATOM 2409 C CA . LEU B 1 97 ? 1.292 -13.469 -1.677 1 98.81 97 LEU B CA 1
ATOM 2410 C C . LEU B 1 97 ? 1.994 -12.312 -0.97 1 98.81 97 LEU B C 1
ATOM 2412 O O . LEU B 1 97 ? 1.374 -11.289 -0.684 1 98.81 97 LEU B O 1
ATOM 2416 N N . ILE B 1 98 ? 3.229 -12.492 -0.67 1 98.81 98 ILE B N 1
ATOM 2417 C CA . ILE B 1 98 ? 4.012 -11.375 -0.156 1 98.81 98 ILE B CA 1
ATOM 2418 C C . ILE B 1 98 ? 4.754 -10.695 -1.303 1 98.81 98 ILE B C 1
ATOM 2420 O O . ILE B 1 98 ? 5.406 -11.359 -2.109 1 98.81 98 ILE B O 1
ATOM 2424 N N . LEU B 1 99 ? 4.562 -9.398 -1.427 1 98.81 99 LEU B N 1
ATOM 2425 C CA . LEU B 1 99 ? 5.344 -8.602 -2.373 1 98.81 99 LEU B CA 1
ATOM 2426 C C . LEU B 1 99 ? 6.801 -8.516 -1.935 1 98.81 99 LEU B C 1
ATOM 2428 O O . LEU B 1 99 ? 7.188 -7.57 -1.245 1 98.81 99 LEU B O 1
ATOM 2432 N N . ALA B 1 100 ? 7.582 -9.398 -2.434 1 98.69 100 ALA B N 1
ATOM 2433 C CA . ALA B 1 100 ? 8.93 -9.555 -1.896 1 98.69 100 ALA B CA 1
ATOM 2434 C C . ALA B 1 100 ? 9.938 -8.719 -2.682 1 98.69 100 ALA B C 1
ATOM 2436 O O . ALA B 1 100 ? 10.977 -8.328 -2.152 1 98.69 100 ALA B O 1
ATOM 2437 N N . GLU B 1 101 ? 9.641 -8.539 -3.949 1 97.88 101 GLU B N 1
ATOM 2438 C CA . GLU B 1 101 ? 10.438 -7.699 -4.84 1 97.88 101 GLU B CA 1
ATOM 2439 C C . GLU B 1 101 ? 9.547 -6.949 -5.832 1 97.88 101 GLU B C 1
ATOM 2441 O O . GLU B 1 101 ? 8.438 -7.387 -6.133 1 97.88 101 GLU B O 1
ATOM 2446 N N . MET B 1 102 ? 10.031 -5.801 -6.301 1 95.88 102 MET B N 1
ATOM 2447 C CA . MET B 1 102 ? 9.32 -5.016 -7.305 1 95.88 102 MET B CA 1
ATOM 2448 C C . MET B 1 102 ? 10.203 -4.742 -8.516 1 95.88 102 MET B C 1
ATOM 2450 O O . MET B 1 102 ? 11.43 -4.703 -8.391 1 95.88 102 MET B O 1
ATOM 2454 N N . THR B 1 103 ? 9.602 -4.535 -9.609 1 93.88 103 THR B N 1
ATOM 2455 C CA . THR B 1 103 ? 10.312 -4.406 -10.875 1 93.88 103 THR B CA 1
ATOM 2456 C C . THR B 1 103 ? 10.664 -2.945 -11.148 1 93.88 103 THR B C 1
ATOM 2458 O O . THR B 1 103 ? 11.43 -2.646 -12.062 1 93.88 103 THR B O 1
ATOM 2461 N N . SER B 1 104 ? 10.125 -2.049 -10.383 1 94.38 104 SER B N 1
ATOM 2462 C CA . SER B 1 104 ? 10.359 -0.629 -10.625 1 94.38 104 SER B CA 1
ATOM 2463 C C . SER B 1 104 ? 11.805 -0.254 -10.32 1 94.38 104 SER B C 1
ATOM 2465 O O . SER B 1 104 ? 12.406 -0.763 -9.367 1 94.38 104 SER B O 1
ATOM 2467 N N . LYS B 1 105 ? 12.312 0.656 -11.078 1 94.25 105 LYS B N 1
ATOM 2468 C CA . LYS B 1 105 ? 13.688 1.115 -10.906 1 94.25 105 LYS B CA 1
ATOM 2469 C C . LYS B 1 105 ? 13.883 1.739 -9.523 1 94.25 105 LYS B C 1
ATOM 2471 O O . LYS B 1 105 ? 13.109 2.6 -9.109 1 94.25 105 LYS B O 1
ATOM 2476 N N . GLY B 1 106 ? 14.945 1.261 -8.812 1 95 106 GLY B N 1
ATOM 2477 C CA . GLY B 1 106 ? 15.281 1.854 -7.531 1 95 106 GLY B CA 1
ATOM 2478 C C . GLY B 1 106 ? 14.414 1.349 -6.395 1 95 106 GLY B C 1
ATOM 2479 O O . GLY B 1 106 ? 14.438 1.906 -5.297 1 95 106 GLY B O 1
ATOM 2480 N N . SER B 1 107 ? 13.672 0.281 -6.648 1 96.69 107 SER B N 1
ATOM 2481 C CA . SER B 1 107 ? 12.836 -0.303 -5.609 1 96.69 107 SER B CA 1
ATOM 2482 C C . SER B 1 107 ? 13.648 -0.643 -4.367 1 96.69 107 SER B C 1
ATOM 2484 O O . SER B 1 107 ? 14.812 -1.046 -4.473 1 96.69 107 SER B O 1
ATOM 2486 N N . LEU B 1 108 ? 13 -0.477 -3.23 1 97.62 108 LEU B N 1
ATOM 2487 C CA . LEU B 1 108 ? 13.656 -0.777 -1.96 1 97.62 108 LEU B CA 1
ATOM 2488 C C . LEU B 1 108 ? 13.195 -2.131 -1.422 1 97.62 108 LEU B C 1
ATOM 2490 O O . LEU B 1 108 ? 13.539 -2.502 -0.296 1 97.62 108 LEU B O 1
ATOM 2494 N N . ALA B 1 109 ? 12.375 -2.83 -2.15 1 97.56 109 ALA B N 1
ATOM 2495 C CA . ALA B 1 109 ? 12.008 -4.199 -1.805 1 97.56 109 ALA B CA 1
ATOM 2496 C C . ALA B 1 109 ? 13.156 -5.164 -2.084 1 97.56 109 ALA B C 1
ATOM 2498 O O . ALA B 1 109 ? 13.055 -6.031 -2.955 1 97.56 109 ALA B O 1
ATOM 2499 N N . THR B 1 110 ? 14.195 -5.02 -1.367 1 96.56 110 THR B N 1
ATOM 2500 C CA . THR B 1 110 ? 15.43 -5.777 -1.518 1 96.56 110 THR B CA 1
ATOM 2501 C C . THR B 1 110 ? 16.062 -6.051 -0.157 1 96.56 110 THR B C 1
ATOM 2503 O O . THR B 1 110 ? 15.586 -5.555 0.867 1 96.56 110 THR B O 1
ATOM 2506 N N . GLY B 1 111 ? 17.078 -6.941 -0.135 1 95.25 111 GLY B N 1
ATOM 2507 C CA . GLY B 1 111 ? 17.859 -7.152 1.066 1 95.25 111 GLY B CA 1
ATOM 2508 C C . GLY B 1 111 ? 17.031 -7.625 2.25 1 95.25 111 GLY B C 1
ATOM 2509 O O . GLY B 1 111 ? 16.312 -8.617 2.154 1 95.25 111 GLY B O 1
ATOM 2510 N N . GLU B 1 112 ? 17.078 -6.797 3.311 1 95.81 112 GLU B N 1
ATOM 2511 C CA . GLU B 1 112 ? 16.375 -7.145 4.547 1 95.81 112 GLU B CA 1
ATOM 2512 C C . GLU B 1 112 ? 14.875 -7.262 4.316 1 95.81 112 GLU B C 1
ATOM 2514 O O . GLU B 1 112 ? 14.211 -8.094 4.938 1 95.81 112 GLU B O 1
ATOM 2519 N N . TYR B 1 113 ? 14.43 -6.438 3.475 1 97.69 113 TYR B N 1
ATOM 2520 C CA . TYR B 1 113 ? 13.008 -6.477 3.154 1 97.69 113 TYR B CA 1
ATOM 2521 C C . TYR B 1 113 ? 12.617 -7.82 2.553 1 97.69 113 TYR B C 1
ATOM 2523 O O . TYR B 1 113 ? 11.656 -8.453 2.994 1 97.69 113 TYR B O 1
ATOM 2531 N N . THR B 1 114 ? 13.383 -8.258 1.603 1 98.12 114 THR B N 1
ATOM 2532 C CA . THR B 1 114 ? 13.117 -9.531 0.944 1 98.12 114 THR B CA 1
ATOM 2533 C C . THR B 1 114 ? 13.352 -10.695 1.903 1 98.12 114 THR B C 1
ATOM 2535 O O . THR B 1 114 ? 12.578 -11.656 1.919 1 98.12 114 THR B O 1
ATOM 2538 N N . LYS B 1 115 ? 14.375 -10.562 2.684 1 97.62 115 LYS B N 1
ATOM 2539 C CA . LYS B 1 115 ? 14.648 -11.594 3.682 1 97.62 115 LYS B CA 1
ATOM 2540 C C . LYS B 1 115 ? 13.484 -11.75 4.652 1 97.62 115 LYS B C 1
ATOM 2542 O O . LYS B 1 115 ? 13.062 -12.875 4.949 1 97.62 115 LYS B O 1
ATOM 2547 N N . LEU B 1 116 ? 12.93 -10.656 5.113 1 97.38 116 LEU B N 1
ATOM 2548 C CA . LEU B 1 116 ? 11.781 -10.695 6.016 1 97.38 116 LEU B CA 1
ATOM 2549 C C . LEU B 1 116 ? 10.57 -11.32 5.336 1 97.38 116 LEU B C 1
ATOM 2551 O O . LEU B 1 116 ? 9.805 -12.055 5.969 1 97.38 116 LEU B O 1
ATOM 2555 N N . SER B 1 117 ? 10.391 -11 4.094 1 98.38 117 SER B N 1
ATOM 2556 C CA . SER B 1 117 ? 9.305 -11.586 3.32 1 98.38 117 SER B CA 1
ATOM 2557 C C . SER B 1 117 ? 9.359 -13.109 3.352 1 98.38 117 SER B C 1
ATOM 2559 O O . SER B 1 117 ? 8.344 -13.773 3.596 1 98.38 117 SER B O 1
ATOM 2561 N N . VAL B 1 118 ? 10.562 -13.664 3.154 1 98.31 118 VAL B N 1
ATOM 2562 C CA . VAL B 1 118 ? 10.742 -15.109 3.139 1 98.31 118 VAL B CA 1
ATOM 2563 C C . VAL B 1 118 ? 10.5 -15.672 4.535 1 98.31 118 VAL B C 1
ATOM 2565 O O . VAL B 1 118 ? 9.844 -16.703 4.691 1 98.31 118 VAL B O 1
ATOM 2568 N N . GLU B 1 119 ? 11 -14.992 5.504 1 97.81 119 GLU B N 1
ATOM 2569 C CA . GLU B 1 119 ? 10.812 -15.422 6.887 1 97.81 119 GLU B CA 1
ATOM 2570 C C . GLU B 1 119 ? 9.336 -15.484 7.25 1 97.81 119 GLU B C 1
ATOM 2572 O O . GLU B 1 119 ? 8.883 -16.453 7.867 1 97.81 119 GLU B O 1
ATOM 2577 N N . MET B 1 120 ? 8.609 -14.5 6.875 1 97.19 120 MET B N 1
ATOM 2578 C CA . MET B 1 120 ? 7.184 -14.445 7.188 1 97.19 120 MET B CA 1
ATOM 2579 C C . MET B 1 120 ? 6.422 -15.539 6.453 1 97.19 120 MET B C 1
ATOM 2581 O O . MET B 1 120 ? 5.484 -16.125 6.996 1 97.19 120 MET B O 1
ATOM 2585 N N . ALA B 1 121 ? 6.809 -15.766 5.215 1 98 121 ALA B N 1
ATOM 2586 C CA . ALA B 1 121 ? 6.172 -16.828 4.449 1 98 121 ALA B CA 1
ATOM 2587 C C . ALA B 1 121 ? 6.348 -18.188 5.145 1 98 121 ALA B C 1
ATOM 2589 O O . ALA B 1 121 ? 5.387 -18.938 5.285 1 98 121 ALA B O 1
ATOM 2590 N N . ARG B 1 122 ? 7.539 -18.453 5.602 1 97.5 122 ARG B N 1
ATOM 2591 C CA . ARG B 1 122 ? 7.84 -19.719 6.262 1 97.5 122 ARG B CA 1
ATOM 2592 C C . ARG B 1 122 ? 7.066 -19.844 7.566 1 97.5 122 ARG B C 1
ATOM 2594 O O . ARG B 1 122 ? 6.629 -20.953 7.926 1 97.5 122 ARG B O 1
ATOM 2601 N N . ARG B 1 123 ? 6.832 -18.766 8.242 1 96.12 123 ARG B N 1
ATOM 2602 C CA . ARG B 1 123 ? 6.109 -18.797 9.516 1 96.12 123 ARG B CA 1
ATOM 2603 C C . ARG B 1 123 ? 4.613 -18.969 9.289 1 96.12 123 ARG B C 1
ATOM 2605 O O . ARG B 1 123 ? 3.881 -19.344 10.203 1 96.12 123 ARG B O 1
ATOM 2612 N N . HIS B 1 124 ? 4.172 -18.656 8.078 1 96.06 124 HIS B N 1
ATOM 2613 C CA . HIS B 1 124 ? 2.736 -18.672 7.809 1 96.06 124 HIS B CA 1
ATOM 2614 C C . HIS B 1 124 ? 2.426 -19.484 6.551 1 96.06 124 HIS B C 1
ATOM 2616 O O . HIS B 1 124 ? 1.6 -19.078 5.734 1 96.06 124 HIS B O 1
ATOM 2622 N N . ALA B 1 125 ? 3.098 -20.609 6.387 1 93.69 125 ALA B N 1
ATOM 2623 C CA . ALA B 1 125 ? 3.021 -21.422 5.172 1 93.69 125 ALA B CA 1
ATOM 2624 C C . ALA B 1 125 ? 1.602 -21.922 4.941 1 93.69 125 ALA B C 1
ATOM 2626 O O . ALA B 1 125 ? 1.253 -22.328 3.828 1 93.69 125 ALA B O 1
ATOM 2627 N N . GLY B 1 126 ? 0.709 -21.859 5.91 1 91.31 126 GLY B N 1
ATOM 2628 C CA . GLY B 1 126 ? -0.672 -22.281 5.742 1 91.31 126 GLY B CA 1
ATOM 2629 C C . GLY B 1 126 ? -1.534 -21.234 5.059 1 91.31 126 GLY B C 1
ATOM 2630 O O . GLY B 1 126 ? -2.57 -21.562 4.477 1 91.31 126 GLY B O 1
ATOM 2631 N N . PHE B 1 127 ? -1.1 -20 5.07 1 95.44 127 PHE B N 1
ATOM 2632 C CA . PHE B 1 127 ? -1.861 -18.891 4.5 1 95.44 127 PHE B CA 1
ATOM 2633 C C . PHE B 1 127 ? -1.078 -18.219 3.383 1 95.44 127 PHE B C 1
ATOM 2635 O O . PHE B 1 127 ? -1.646 -17.859 2.348 1 95.44 127 PHE B O 1
ATOM 2642 N N . VAL B 1 128 ? 0.217 -18.109 3.607 1 97.88 128 VAL B N 1
ATOM 2643 C CA . VAL B 1 128 ? 1.068 -17.547 2.568 1 97.88 128 VAL B CA 1
ATOM 2644 C C . VAL B 1 128 ? 1.386 -18.609 1.521 1 97.88 128 VAL B C 1
ATOM 2646 O O . VAL B 1 128 ? 1.991 -19.641 1.834 1 97.88 128 VAL B O 1
ATOM 2649 N N . MET B 1 129 ? 1.016 -18.312 0.335 1 98.12 129 MET B N 1
ATOM 2650 C CA . MET B 1 129 ? 1.189 -19.312 -0.707 1 98.12 129 MET B CA 1
ATOM 2651 C C . MET B 1 129 ? 2.449 -19.047 -1.521 1 98.12 129 MET B C 1
ATOM 2653 O O . MET B 1 129 ? 2.902 -19.906 -2.279 1 98.12 129 MET B O 1
ATOM 2657 N N . GLY B 1 130 ? 3.002 -17.844 -1.443 1 98.56 130 GLY B N 1
ATOM 2658 C CA . GLY B 1 130 ? 4.203 -17.531 -2.201 1 98.56 130 GLY B CA 1
ATOM 2659 C C . GLY B 1 130 ? 4.5 -16.047 -2.266 1 98.56 130 GLY B C 1
ATOM 2660 O O . GLY B 1 130 ? 4.25 -15.312 -1.306 1 98.56 130 GLY B O 1
ATOM 2661 N N . PHE B 1 131 ? 5.156 -15.656 -3.424 1 98.81 131 PHE B N 1
ATOM 2662 C CA . PHE B 1 131 ? 5.711 -14.305 -3.508 1 98.81 131 PHE B CA 1
ATOM 2663 C C . PHE B 1 131 ? 5.375 -13.664 -4.848 1 98.81 131 PHE B C 1
ATOM 2665 O O . PHE B 1 131 ? 5.16 -14.367 -5.84 1 98.81 131 PHE B O 1
ATOM 2672 N N . VAL B 1 132 ? 5.262 -12.414 -4.797 1 98.75 132 VAL B N 1
ATOM 2673 C CA . VAL B 1 132 ? 5.543 -11.609 -5.98 1 98.75 132 VAL B CA 1
ATOM 2674 C C . VAL B 1 132 ? 7.008 -11.172 -5.973 1 98.75 132 VAL B C 1
ATOM 2676 O O . VAL B 1 132 ? 7.445 -10.469 -5.055 1 98.75 132 VAL B O 1
ATOM 2679 N N . ALA B 1 133 ? 7.754 -11.617 -6.949 1 98.31 133 ALA B N 1
ATOM 2680 C CA . ALA B 1 133 ? 9.188 -11.336 -7 1 98.31 133 ALA B CA 1
ATOM 2681 C C . ALA B 1 133 ? 9.734 -11.531 -8.414 1 98.31 133 ALA B C 1
ATOM 2683 O O . ALA B 1 133 ? 9 -11.906 -9.328 1 98.31 133 ALA B O 1
ATOM 2684 N N . THR B 1 134 ? 11.023 -11.219 -8.586 1 96.94 134 THR B N 1
ATOM 2685 C CA . THR B 1 134 ? 11.625 -11.25 -9.906 1 96.94 134 THR B CA 1
ATOM 2686 C C . THR B 1 134 ? 12.5 -12.492 -10.078 1 96.94 134 THR B C 1
ATOM 2688 O O . THR B 1 134 ? 13.023 -12.75 -11.164 1 96.94 134 THR B O 1
ATOM 2691 N N . ARG B 1 135 ? 12.641 -13.219 -8.992 1 96.88 135 ARG B N 1
ATOM 2692 C CA . ARG B 1 135 ? 13.445 -14.438 -8.992 1 96.88 135 ARG B CA 1
ATOM 2693 C C . ARG B 1 135 ? 13.039 -15.359 -7.848 1 96.88 135 ARG B C 1
ATOM 2695 O O . ARG B 1 135 ? 12.336 -14.938 -6.922 1 96.88 135 ARG B O 1
ATOM 2702 N N . SER B 1 136 ? 13.508 -16.578 -7.992 1 97.19 136 SER B N 1
ATOM 2703 C CA . SER B 1 136 ? 13.273 -17.516 -6.898 1 97.19 136 SER B CA 1
ATOM 2704 C C . SER B 1 136 ? 13.93 -17.031 -5.609 1 97.19 136 SER B C 1
ATOM 2706 O O . SER B 1 136 ? 15.039 -16.5 -5.633 1 97.19 136 SER B O 1
ATOM 2708 N N . LEU B 1 137 ? 13.25 -17.312 -4.488 1 97.56 137 LEU B N 1
ATOM 2709 C CA . LEU B 1 137 ? 13.734 -16.797 -3.209 1 97.56 137 LEU B CA 1
ATOM 2710 C C . LEU B 1 137 ? 14.086 -17.938 -2.268 1 97.56 137 LEU B C 1
ATOM 2712 O O . LEU B 1 137 ? 14.352 -17.719 -1.083 1 97.56 137 LEU B O 1
ATOM 2716 N N . GLY B 1 138 ? 14.102 -19.125 -2.75 1 94.38 138 GLY B N 1
ATOM 2717 C CA . GLY B 1 138 ? 14.305 -20.312 -1.929 1 94.38 138 GLY B CA 1
ATOM 2718 C C . GLY B 1 138 ? 15.672 -20.359 -1.265 1 94.38 138 GLY B C 1
ATOM 2719 O O . GLY B 1 138 ? 15.836 -20.969 -0.206 1 94.38 138 GLY B O 1
ATOM 2720 N N . ASP B 1 139 ? 16.625 -19.641 -1.806 1 92.81 139 ASP B N 1
ATOM 2721 C CA . ASP B 1 139 ? 18 -19.734 -1.321 1 92.81 139 ASP B CA 1
ATOM 2722 C C . ASP B 1 139 ? 18.281 -18.625 -0.303 1 92.81 139 ASP B C 1
ATOM 2724 O O . ASP B 1 139 ? 19.391 -18.562 0.253 1 92.81 139 ASP B O 1
ATOM 2728 N N . ILE B 1 140 ? 17.312 -17.844 -0.063 1 95.12 140 ILE B N 1
ATOM 2729 C CA . ILE B 1 140 ? 17.531 -16.781 0.911 1 95.12 140 ILE B CA 1
ATOM 2730 C C . ILE B 1 140 ? 17.562 -17.359 2.318 1 95.12 140 ILE B C 1
ATOM 2732 O O . ILE B 1 140 ? 16.641 -18.078 2.723 1 95.12 140 ILE B O 1
ATOM 2736 N N . GLU B 1 141 ? 18.594 -17.062 3.031 1 92 141 GLU B N 1
ATOM 2737 C CA . GLU B 1 141 ? 18.75 -17.531 4.402 1 92 141 GLU B CA 1
ATOM 2738 C C . GLU B 1 141 ? 17.969 -16.688 5.383 1 92 141 GLU B C 1
ATOM 2740 O O . GLU B 1 141 ? 18.031 -15.453 5.336 1 92 141 GLU B O 1
ATOM 2745 N N . THR B 1 142 ? 17.219 -17.375 6.148 1 94.56 142 THR B N 1
ATOM 2746 C CA . THR B 1 142 ? 16.422 -16.703 7.168 1 94.56 142 THR B CA 1
ATOM 2747 C C . THR B 1 142 ? 16.625 -17.375 8.531 1 94.56 142 THR B C 1
ATOM 2749 O O . THR B 1 142 ? 17.328 -18.375 8.641 1 94.56 142 THR B O 1
ATOM 2752 N N . GLU B 1 143 ? 16.062 -16.75 9.547 1 92.44 143 GLU B N 1
ATOM 2753 C CA . GLU B 1 143 ? 16.094 -17.344 10.883 1 92.44 143 GLU B CA 1
ATOM 2754 C C . GLU B 1 143 ? 15.141 -18.531 10.977 1 92.44 143 GLU B C 1
ATOM 2756 O O . GLU B 1 143 ? 15.375 -19.469 11.758 1 92.44 143 GLU B O 1
ATOM 2761 N N . THR B 1 144 ? 14.117 -18.422 10.258 1 92.69 144 THR B N 1
ATOM 2762 C CA . THR B 1 144 ? 13.18 -19.547 10.188 1 92.69 144 THR B CA 1
ATOM 2763 C C . THR B 1 144 ? 13.664 -20.594 9.195 1 92.69 144 THR B C 1
ATOM 2765 O O . THR B 1 144 ? 13.883 -20.297 8.016 1 92.69 144 THR B O 1
ATOM 2768 N N . GLU B 1 145 ? 13.75 -21.781 9.594 1 91.62 145 GLU B N 1
ATOM 2769 C CA . GLU B 1 145 ? 14.32 -22.859 8.781 1 91.62 145 GLU B CA 1
ATOM 2770 C C . GLU B 1 145 ? 13.398 -23.234 7.629 1 91.62 145 GLU B C 1
ATOM 2772 O O . GLU B 1 145 ? 12.172 -23.266 7.797 1 91.62 145 GLU B O 1
ATOM 2777 N N . ARG B 1 146 ? 13.992 -23.5 6.602 1 93.5 146 ARG B N 1
ATOM 2778 C CA . ARG B 1 146 ? 13.266 -24.016 5.438 1 93.5 146 ARG B CA 1
ATOM 2779 C C . ARG B 1 146 ? 12.758 -25.438 5.695 1 93.5 146 ARG B C 1
ATOM 2781 O O . ARG B 1 146 ? 13.523 -26.312 6.102 1 93.5 146 ARG B O 1
ATOM 2788 N N . LYS B 1 147 ? 11.555 -25.625 5.441 1 92.94 147 LYS B N 1
ATOM 2789 C CA . LYS B 1 147 ? 10.992 -26.969 5.559 1 92.94 147 LYS B CA 1
ATOM 2790 C C . LYS B 1 147 ? 11.281 -27.797 4.312 1 92.94 147 LYS B C 1
ATOM 2792 O O . LYS B 1 147 ? 11.391 -27.266 3.211 1 92.94 147 LYS B O 1
ATOM 2797 N N . ALA B 1 148 ? 11.297 -29.062 4.512 1 92 148 ALA B N 1
ATOM 2798 C CA . ALA B 1 148 ? 11.586 -29.984 3.414 1 92 148 ALA B CA 1
ATOM 2799 C C . ALA B 1 148 ? 10.508 -29.891 2.336 1 92 148 ALA B C 1
ATOM 2801 O O . ALA B 1 148 ? 10.797 -30.031 1.146 1 92 148 ALA B O 1
ATOM 2802 N N . ASP B 1 149 ? 9.328 -29.562 2.725 1 93.5 149 ASP B N 1
ATOM 2803 C CA . ASP B 1 149 ? 8.203 -29.547 1.789 1 93.5 149 ASP B CA 1
ATOM 2804 C C . ASP B 1 149 ? 7.836 -28.125 1.38 1 93.5 149 ASP B C 1
ATOM 2806 O O . ASP B 1 149 ? 6.723 -27.875 0.916 1 93.5 149 ASP B O 1
ATOM 2810 N N . GLU B 1 150 ? 8.711 -27.188 1.649 1 94.94 150 GLU B N 1
ATOM 2811 C CA . GLU B 1 150 ? 8.469 -25.812 1.227 1 94.94 150 GLU B CA 1
ATOM 2812 C C . GLU B 1 150 ? 8.18 -25.734 -0.27 1 94.94 150 GLU B C 1
ATOM 2814 O O . GLU B 1 150 ? 8.945 -26.266 -1.081 1 94.94 150 GLU B O 1
ATOM 2819 N N . ASP B 1 151 ? 7.062 -25.141 -0.651 1 95.56 151 ASP B N 1
ATOM 2820 C CA . ASP B 1 151 ? 6.641 -25.094 -2.047 1 95.56 151 ASP B CA 1
ATOM 2821 C C . ASP B 1 151 ? 5.973 -23.75 -2.375 1 95.56 151 ASP B C 1
ATOM 2823 O O . ASP B 1 151 ? 4.902 -23.719 -2.986 1 95.56 151 ASP B O 1
ATOM 2827 N N . PHE B 1 152 ? 6.578 -22.641 -1.959 1 97.88 152 PHE B N 1
ATOM 2828 C CA . PHE B 1 152 ? 6.047 -21.312 -2.271 1 97.88 152 PHE B CA 1
ATOM 2829 C C . PHE B 1 152 ? 6.055 -21.078 -3.775 1 97.88 152 PHE B C 1
ATOM 2831 O O . PHE B 1 152 ? 7.055 -21.344 -4.445 1 97.88 152 PHE B O 1
ATOM 2838 N N . VAL B 1 153 ? 5.008 -20.578 -4.273 1 98.06 153 VAL B N 1
ATOM 2839 C CA . VAL B 1 153 ? 4.938 -20.266 -5.695 1 98.06 153 VAL B CA 1
ATOM 2840 C C . VAL B 1 153 ? 5.461 -18.859 -5.941 1 98.06 153 VAL B C 1
ATOM 2842 O O . VAL B 1 153 ? 5.41 -18 -5.051 1 98.06 153 VAL B O 1
ATOM 2845 N N . LEU B 1 154 ? 5.934 -18.672 -7.16 1 98.5 154 LEU B N 1
ATOM 2846 C CA . LEU B 1 154 ? 6.492 -17.391 -7.547 1 98.5 154 LEU B CA 1
ATOM 2847 C C . LEU B 1 154 ? 5.688 -16.766 -8.688 1 98.5 154 LEU B C 1
ATOM 2849 O O . LEU B 1 154 ? 5.602 -17.344 -9.773 1 98.5 154 LEU B O 1
ATOM 2853 N N . PHE B 1 155 ? 5.07 -15.648 -8.375 1 98.62 155 PHE B N 1
ATOM 2854 C CA . PHE B 1 155 ? 4.434 -14.797 -9.367 1 98.62 155 PHE B CA 1
ATOM 2855 C C . PHE B 1 155 ? 5.379 -13.688 -9.82 1 98.62 155 PHE B C 1
ATOM 2857 O O . PHE B 1 155 ? 5.84 -12.883 -9 1 98.62 155 PHE B O 1
ATOM 2864 N N . THR B 1 156 ? 5.684 -13.648 -11.07 1 97.94 156 THR B N 1
ATOM 2865 C CA . THR B 1 156 ? 6.59 -12.617 -11.562 1 97.94 156 THR B CA 1
ATOM 2866 C C . THR B 1 156 ? 5.84 -11.609 -12.43 1 97.94 156 THR B C 1
ATOM 2868 O O . THR B 1 156 ? 5.254 -11.969 -13.453 1 97.94 156 THR B O 1
ATOM 2871 N N . THR B 1 157 ? 5.82 -10.406 -11.945 1 93.94 157 THR B N 1
ATOM 2872 C CA . THR B 1 157 ? 5.191 -9.297 -12.656 1 93.94 157 THR B CA 1
ATOM 2873 C C . THR B 1 157 ? 6.16 -8.68 -13.664 1 93.94 157 THR B C 1
ATOM 2875 O O . THR B 1 157 ? 7.312 -9.109 -13.758 1 93.94 157 THR B O 1
ATOM 2878 N N . GLY B 1 158 ? 5.738 -7.734 -14.422 1 92.25 158 GLY B N 1
ATOM 2879 C CA . GLY B 1 158 ? 6.594 -7 -15.336 1 92.25 158 GLY B CA 1
ATOM 2880 C C . GLY B 1 158 ? 7.047 -7.828 -16.531 1 92.25 158 GLY B C 1
ATOM 2881 O O . GLY B 1 158 ? 8.188 -7.711 -16.969 1 92.25 158 GLY B O 1
ATOM 2882 N N . VAL B 1 159 ? 6.238 -8.68 -16.984 1 95.88 159 VAL B N 1
ATOM 2883 C CA . VAL B 1 159 ? 6.578 -9.5 -18.156 1 95.88 159 VAL B CA 1
ATOM 2884 C C . VAL B 1 159 ? 5.91 -8.93 -19.406 1 95.88 159 VAL B C 1
ATOM 2886 O O . VAL B 1 159 ? 4.688 -8.797 -19.453 1 95.88 159 VAL B O 1
ATOM 2889 N N . ASN B 1 160 ? 6.676 -8.609 -20.344 1 95.38 160 ASN B N 1
ATOM 2890 C CA . ASN B 1 160 ? 6.227 -7.977 -21.594 1 95.38 160 ASN B CA 1
ATOM 2891 C C . ASN B 1 160 ? 7.109 -8.367 -22.766 1 95.38 160 ASN B C 1
ATOM 2893 O O . ASN B 1 160 ? 8.328 -8.195 -22.719 1 95.38 160 ASN B O 1
ATOM 2897 N N . LEU B 1 161 ? 6.496 -8.852 -23.859 1 93.38 161 LEU B N 1
ATOM 2898 C CA . LEU B 1 161 ? 7.238 -9.305 -25.031 1 93.38 161 LEU B CA 1
ATOM 2899 C C . LEU B 1 161 ? 7.637 -8.125 -25.906 1 93.38 161 LEU B C 1
ATOM 2901 O O . LEU B 1 161 ? 8.664 -8.172 -26.594 1 93.38 161 LEU B O 1
ATOM 2905 N N . ALA B 1 162 ? 6.91 -7.059 -25.75 1 89.25 162 ALA B N 1
ATOM 2906 C CA . ALA B 1 162 ? 7.008 -5.988 -26.75 1 89.25 162 ALA B CA 1
ATOM 2907 C C . ALA B 1 162 ? 7.766 -4.789 -26.188 1 89.25 162 ALA B C 1
ATOM 2909 O O . ALA B 1 162 ? 8.141 -3.879 -26.922 1 89.25 162 ALA B O 1
ATOM 2910 N N . SER B 1 163 ? 7.957 -4.773 -24.875 1 89.19 163 SER B N 1
ATOM 2911 C CA . SER B 1 163 ? 8.547 -3.59 -24.266 1 89.19 163 SER B CA 1
ATOM 2912 C C . SER B 1 163 ? 9.594 -3.971 -23.219 1 89.19 163 SER B C 1
ATOM 2914 O O . SER B 1 163 ? 9.453 -4.992 -22.547 1 89.19 163 SER B O 1
ATOM 2916 N N . LYS B 1 164 ? 10.578 -3.057 -23.094 1 90.31 164 LYS B N 1
ATOM 2917 C CA . LYS B 1 164 ? 11.609 -3.271 -22.078 1 90.31 164 LYS B CA 1
ATOM 2918 C C . LYS B 1 164 ? 11.359 -2.396 -20.844 1 90.31 164 LYS B C 1
ATOM 2920 O O . LYS B 1 164 ? 11.992 -2.588 -19.812 1 90.31 164 LYS B O 1
ATOM 2925 N N . GLY B 1 165 ? 10.492 -1.423 -21.047 1 91.25 165 GLY B N 1
ATOM 2926 C CA . GLY B 1 165 ? 10.219 -0.524 -19.922 1 91.25 165 GLY B CA 1
ATOM 2927 C C . GLY B 1 165 ? 9.359 0.664 -20.312 1 91.25 165 GLY B C 1
ATOM 2928 O O . GLY B 1 165 ? 8.898 0.756 -21.453 1 91.25 165 GLY B O 1
ATOM 2929 N N . ASP B 1 166 ? 9.055 1.548 -19.281 1 90.69 166 ASP B N 1
ATOM 2930 C CA . ASP B 1 166 ? 8.312 2.766 -19.578 1 90.69 166 ASP B CA 1
ATOM 2931 C C . ASP B 1 166 ? 8.961 3.982 -18.922 1 90.69 166 ASP B C 1
ATOM 2933 O O . ASP B 1 166 ? 10.031 3.871 -18.328 1 90.69 166 ASP B O 1
ATOM 2937 N N . GLN B 1 167 ? 8.336 5.117 -19.078 1 88.88 167 GLN B N 1
ATOM 2938 C CA . GLN B 1 167 ? 8.93 6.387 -18.672 1 88.88 167 GLN B CA 1
ATOM 2939 C C . GLN B 1 167 ? 8.789 6.609 -17.172 1 88.88 167 GLN B C 1
ATOM 2941 O O . GLN B 1 167 ? 9.422 7.512 -16.609 1 88.88 167 GLN B O 1
ATOM 2946 N N . LEU B 1 168 ? 8.141 5.719 -16.547 1 90.25 168 LEU B N 1
ATOM 2947 C CA . LEU B 1 168 ? 7.898 5.922 -15.125 1 90.25 168 LEU B CA 1
ATOM 2948 C C . LEU B 1 168 ? 8.688 4.922 -14.297 1 90.25 168 LEU B C 1
ATOM 2950 O O . LEU B 1 168 ? 8.422 4.75 -13.102 1 90.25 168 LEU B O 1
ATOM 2954 N N . GLY B 1 169 ? 9.633 4.273 -14.969 1 89.56 169 GLY B N 1
ATOM 2955 C CA . GLY B 1 169 ? 10.586 3.465 -14.227 1 89.56 169 GLY B CA 1
ATOM 2956 C C . GLY B 1 169 ? 10.266 1.983 -14.25 1 89.56 169 GLY B C 1
ATOM 2957 O O . GLY B 1 169 ? 10.984 1.176 -13.656 1 89.56 169 GLY B O 1
ATOM 2958 N N . GLN B 1 170 ? 9.195 1.674 -14.898 1 92.12 170 GLN B N 1
ATOM 2959 C CA . GLN B 1 170 ? 8.867 0.258 -15.023 1 92.12 170 GLN B CA 1
ATOM 2960 C C . GLN B 1 170 ? 9.898 -0.472 -15.875 1 92.12 170 GLN B C 1
ATOM 2962 O O . GLN B 1 170 ? 10.328 0.039 -16.906 1 92.12 170 GLN B O 1
ATOM 2967 N N . GLN B 1 171 ? 10.344 -1.67 -15.328 1 93.88 171 GLN B N 1
ATOM 2968 C CA . GLN B 1 171 ? 11.258 -2.539 -16.062 1 93.88 171 GLN B CA 1
ATOM 2969 C C . GLN B 1 171 ? 10.586 -3.861 -16.422 1 93.88 171 GLN B C 1
ATOM 2971 O O . GLN B 1 171 ? 10.055 -4.551 -15.555 1 93.88 171 GLN B O 1
ATOM 2976 N N . TYR B 1 172 ? 10.617 -4.137 -17.703 1 94.69 172 TYR B N 1
ATOM 2977 C CA . TYR B 1 172 ? 9.977 -5.363 -18.141 1 94.69 172 TYR B CA 1
ATOM 2978 C C . TYR B 1 172 ? 11.008 -6.457 -18.406 1 94.69 172 TYR B C 1
ATOM 2980 O O . TYR B 1 172 ? 12.172 -6.164 -18.688 1 94.69 172 TYR B O 1
ATOM 2988 N N . GLN B 1 173 ? 10.547 -7.664 -18.25 1 95.31 173 GLN B N 1
ATOM 2989 C CA . GLN B 1 173 ? 11.305 -8.844 -18.656 1 95.31 173 GLN B CA 1
ATOM 2990 C C . GLN B 1 173 ? 10.477 -9.734 -19.578 1 95.31 173 GLN B C 1
ATOM 2992 O O . GLN B 1 173 ? 9.281 -9.516 -19.75 1 95.31 173 GLN B O 1
ATOM 2997 N N . THR B 1 174 ? 11.164 -10.695 -20.203 1 96.44 174 THR B N 1
ATOM 2998 C CA . THR B 1 174 ? 10.484 -11.617 -21.094 1 96.44 174 THR B CA 1
ATOM 2999 C C . THR B 1 174 ? 9.984 -12.844 -20.328 1 96.44 174 THR B C 1
ATOM 3001 O O . THR B 1 174 ? 10.469 -13.133 -19.234 1 96.44 174 THR B O 1
ATOM 3004 N N . PRO B 1 175 ? 9.008 -13.531 -20.984 1 97.19 175 PRO B N 1
ATOM 3005 C CA . PRO B 1 175 ? 8.609 -14.805 -20.375 1 97.19 175 PRO B CA 1
ATOM 3006 C C . PRO B 1 175 ? 9.789 -15.742 -20.141 1 97.19 175 PRO B C 1
ATOM 3008 O O . PRO B 1 175 ? 9.883 -16.375 -19.078 1 97.19 175 PRO B O 1
ATOM 3011 N N . GLU B 1 176 ? 10.672 -15.805 -21.062 1 97.12 176 GLU B N 1
ATOM 3012 C CA . GLU B 1 176 ? 11.836 -16.688 -20.953 1 97.12 176 GLU B CA 1
ATOM 3013 C C . GLU B 1 176 ? 12.703 -16.328 -19.75 1 97.12 176 GLU B C 1
ATOM 3015 O O . GLU B 1 176 ? 13.102 -17.203 -18.984 1 97.12 176 GLU B O 1
ATOM 3020 N N . SER B 1 177 ? 12.961 -15.07 -19.641 1 96.94 177 SER B N 1
ATOM 3021 C CA . SER B 1 177 ? 13.789 -14.602 -18.531 1 96.94 177 SER B CA 1
ATOM 3022 C C . SER B 1 177 ? 13.094 -14.836 -17.188 1 96.94 177 SER B C 1
ATOM 3024 O O . SER B 1 177 ? 13.719 -15.289 -16.234 1 96.94 177 SER B O 1
ATOM 3026 N N . ALA B 1 178 ? 11.82 -14.531 -17.109 1 97.75 178 ALA B N 1
ATOM 3027 C CA . ALA B 1 178 ? 11.055 -14.703 -15.867 1 97.75 178 ALA B CA 1
ATOM 3028 C C . ALA B 1 178 ? 11.031 -16.172 -15.438 1 97.75 178 ALA B C 1
ATOM 3030 O O . ALA B 1 178 ? 11.328 -16.484 -14.281 1 97.75 178 ALA B O 1
ATOM 3031 N N . VAL B 1 179 ? 10.719 -17.031 -16.344 1 98.12 179 VAL B N 1
ATOM 3032 C CA . VAL B 1 179 ? 10.633 -18.453 -16.047 1 98.12 179 VAL B CA 1
ATOM 3033 C C . VAL B 1 179 ? 12.031 -19 -15.727 1 98.12 179 VAL B C 1
ATOM 3035 O O . VAL B 1 179 ? 12.188 -19.828 -14.828 1 98.12 179 VAL B O 1
ATOM 3038 N N . GLY B 1 180 ? 12.984 -18.5 -16.453 1 96.88 180 GLY B N 1
ATOM 3039 C CA . GLY B 1 180 ? 14.359 -18.891 -16.188 1 96.88 180 GLY B CA 1
ATOM 3040 C C . GLY B 1 180 ? 14.812 -18.562 -14.773 1 96.88 180 GLY B C 1
ATOM 3041 O O . GLY B 1 180 ? 15.633 -19.281 -14.203 1 96.88 180 GLY B O 1
ATOM 3042 N N . ARG B 1 181 ? 14.266 -17.562 -14.234 1 96.62 181 ARG B N 1
ATOM 3043 C CA . ARG B 1 181 ? 14.648 -17.125 -12.898 1 96.62 181 ARG B CA 1
ATOM 3044 C C . ARG B 1 181 ? 13.742 -17.734 -11.836 1 96.62 181 ARG B C 1
ATOM 3046 O O . ARG B 1 181 ? 13.867 -17.422 -10.648 1 96.62 181 ARG B O 1
ATOM 3053 N N . GLY B 1 182 ? 12.75 -18.562 -12.281 1 97 182 GLY B N 1
ATOM 3054 C CA . GLY B 1 182 ? 12.039 -19.359 -11.305 1 97 182 GLY B CA 1
ATOM 3055 C C . GLY B 1 182 ? 10.547 -19.109 -11.289 1 97 182 GLY B C 1
ATOM 3056 O O . GLY B 1 182 ? 9.812 -19.719 -10.516 1 97 182 GLY B O 1
ATOM 3057 N N . ALA B 1 183 ? 10.023 -18.312 -12.148 1 98.06 183 ALA B N 1
ATOM 3058 C CA . ALA B 1 183 ? 8.609 -17.969 -12.141 1 98.06 183 ALA B CA 1
ATOM 3059 C C . ALA B 1 183 ? 7.738 -19.203 -12.336 1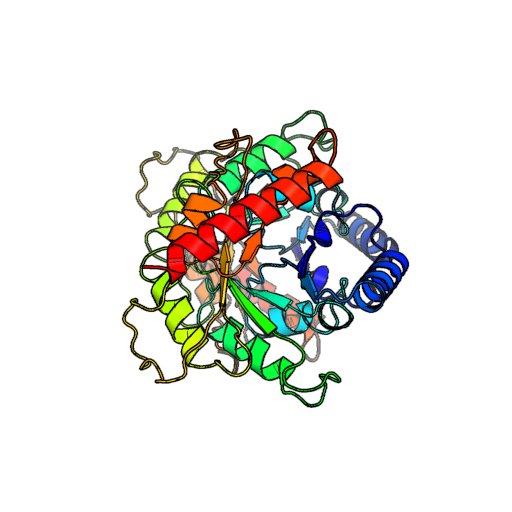 98.06 183 ALA B C 1
ATOM 3061 O O . ALA B 1 183 ? 8 -20.031 -13.219 1 98.06 183 ALA B O 1
ATOM 3062 N N . ASP B 1 184 ? 6.828 -19.359 -11.422 1 97.44 184 ASP B N 1
ATOM 3063 C CA . ASP B 1 184 ? 5.77 -20.344 -11.625 1 97.44 184 ASP B CA 1
ATOM 3064 C C . ASP B 1 184 ? 4.605 -19.75 -12.406 1 97.44 184 ASP B C 1
ATOM 3066 O O . ASP B 1 184 ? 3.922 -20.453 -13.148 1 97.44 184 ASP B O 1
ATOM 3070 N N . PHE B 1 185 ? 4.367 -18.469 -12.227 1 97.81 185 PHE B N 1
ATOM 3071 C CA . PHE B 1 185 ? 3.342 -17.688 -12.922 1 97.81 185 PHE B CA 1
ATOM 3072 C C . PHE B 1 185 ? 3.93 -16.422 -13.5 1 97.81 185 PHE B C 1
ATOM 3074 O O . PHE B 1 185 ? 4.637 -15.68 -12.812 1 97.81 185 PHE B O 1
ATOM 3081 N N . ILE B 1 186 ? 3.645 -16.203 -14.734 1 97.31 186 ILE B N 1
ATOM 3082 C CA . ILE B 1 186 ? 4 -14.938 -15.359 1 97.31 186 ILE B CA 1
ATOM 3083 C C . ILE B 1 186 ? 2.787 -14.008 -15.375 1 97.31 186 ILE B C 1
ATOM 3085 O O . ILE B 1 186 ? 1.673 -14.438 -15.68 1 97.31 186 ILE B O 1
ATOM 3089 N N . ILE B 1 187 ? 2.975 -12.797 -14.992 1 96.94 187 ILE B N 1
ATOM 3090 C CA . ILE B 1 187 ? 1.912 -11.797 -15.008 1 96.94 187 ILE B CA 1
ATOM 3091 C C . ILE B 1 187 ? 2.17 -10.781 -16.125 1 96.94 187 ILE B C 1
ATOM 3093 O O . ILE B 1 187 ? 3.193 -10.094 -16.109 1 96.94 187 ILE B O 1
ATOM 3097 N N . SER B 1 188 ? 1.28 -10.742 -16.984 1 94.75 188 SER B N 1
ATOM 3098 C CA . SER B 1 188 ? 1.356 -9.742 -18.047 1 94.75 188 SER B CA 1
ATOM 3099 C C . SER B 1 188 ? 0.033 -9.008 -18.203 1 94.75 188 SER B C 1
ATOM 3101 O O . SER B 1 188 ? -1.014 -9.625 -18.391 1 94.75 188 SER B O 1
ATOM 3103 N N . GLY B 1 189 ? 0.082 -7.703 -18.031 1 93.06 189 GLY B N 1
ATOM 3104 C CA . GLY B 1 189 ? -1.074 -6.848 -18.266 1 93.06 189 GLY B CA 1
ATOM 3105 C C . GLY B 1 189 ? -1.04 -6.141 -19.609 1 93.06 189 GLY B C 1
ATOM 3106 O O . GLY B 1 189 ? -1.519 -6.672 -20.609 1 93.06 189 GLY B O 1
ATOM 3107 N N . ARG B 1 190 ? -0.269 -5.066 -19.719 1 88.31 190 ARG B N 1
ATOM 3108 C CA . ARG B 1 190 ? -0.203 -4.188 -20.875 1 88.31 190 ARG B CA 1
ATOM 3109 C C . ARG B 1 190 ? 0.268 -4.949 -22.109 1 88.31 190 ARG B C 1
ATOM 3111 O O . ARG B 1 190 ? -0.155 -4.648 -23.234 1 88.31 190 ARG B O 1
ATOM 3118 N N . GLY B 1 191 ? 1.053 -5.926 -21.859 1 92.06 191 GLY B N 1
ATOM 3119 C CA . GLY B 1 191 ? 1.504 -6.738 -22.984 1 92.06 191 GLY B CA 1
ATOM 3120 C C . GLY B 1 191 ? 0.378 -7.492 -23.656 1 92.06 191 GLY B C 1
ATOM 3121 O O . GLY B 1 191 ? 0.492 -7.863 -24.828 1 92.06 191 GLY B O 1
ATOM 3122 N N . ILE B 1 192 ? -0.723 -7.66 -22.891 1 94.94 192 ILE B N 1
ATOM 3123 C CA . ILE B 1 192 ? -1.835 -8.438 -23.422 1 94.94 192 ILE B CA 1
ATOM 3124 C C . ILE B 1 192 ? -2.99 -7.512 -23.797 1 94.94 192 ILE B C 1
ATOM 3126 O O . ILE B 1 192 ? -3.396 -7.441 -24.953 1 94.94 192 ILE B O 1
ATOM 3130 N N . TYR B 1 193 ? -3.467 -6.656 -22.844 1 92.62 193 TYR B N 1
ATOM 3131 C CA . TYR B 1 193 ? -4.719 -5.953 -23.109 1 92.62 193 TYR B CA 1
ATOM 3132 C C . TYR B 1 193 ? -4.484 -4.746 -24.016 1 92.62 193 TYR B C 1
ATOM 3134 O O . TYR B 1 193 ? -5.43 -4.203 -24.594 1 92.62 193 TYR B O 1
ATOM 3142 N N . ALA B 1 194 ? -3.234 -4.297 -24.156 1 90.75 194 ALA B N 1
ATOM 3143 C CA . ALA B 1 194 ? -2.941 -3.182 -25.062 1 90.75 194 ALA B CA 1
ATOM 3144 C C . ALA B 1 194 ? -2.486 -3.684 -26.422 1 90.75 194 ALA B C 1
ATOM 3146 O O . ALA B 1 194 ? -2.273 -2.889 -27.344 1 90.75 194 ALA B O 1
ATOM 3147 N N . ALA B 1 195 ? -2.387 -4.961 -26.594 1 94.19 195 ALA B N 1
ATOM 3148 C CA . ALA B 1 195 ? -2.014 -5.539 -27.875 1 94.19 195 ALA B CA 1
ATOM 3149 C C . ALA B 1 195 ? -3.141 -5.383 -28.891 1 94.19 195 ALA B C 1
ATOM 3151 O O . ALA B 1 195 ? -4.316 -5.344 -28.531 1 94.19 195 ALA B O 1
ATOM 3152 N N . PRO B 1 196 ? -2.789 -5.309 -30.172 1 95.44 196 PRO B N 1
ATOM 3153 C CA . PRO B 1 196 ? -3.822 -5.227 -31.203 1 95.44 196 PRO B CA 1
ATOM 3154 C C . PRO B 1 196 ? -4.824 -6.375 -31.125 1 95.44 196 PRO B C 1
ATOM 3156 O O . PRO B 1 196 ? -6.016 -6.18 -31.391 1 95.44 196 PRO B O 1
ATOM 3159 N N . ASP B 1 197 ? -4.344 -7.508 -30.797 1 97 197 ASP B N 1
ATOM 3160 C CA . ASP B 1 197 ? -5.156 -8.703 -30.594 1 97 197 ASP B CA 1
ATOM 3161 C C . ASP B 1 197 ? -4.816 -9.375 -29.266 1 97 197 ASP B C 1
ATOM 3163 O O . ASP B 1 197 ? -3.898 -10.195 -29.188 1 97 197 ASP B O 1
ATOM 3167 N N . PRO B 1 198 ? -5.586 -9.125 -28.25 1 96.12 198 PRO B N 1
ATOM 3168 C CA . PRO B 1 198 ? -5.281 -9.648 -26.922 1 96.12 198 PRO B CA 1
ATOM 3169 C C . PRO B 1 198 ? -5.309 -11.172 -26.859 1 96.12 198 PRO B C 1
ATOM 3171 O O . PRO B 1 198 ? -4.551 -11.781 -26.109 1 96.12 198 PRO B O 1
ATOM 3174 N N . VAL B 1 199 ? -6.168 -11.742 -27.656 1 96.25 199 VAL B N 1
ATOM 3175 C CA . VAL B 1 199 ? -6.277 -13.203 -27.672 1 96.25 199 VAL B CA 1
ATOM 3176 C C . VAL B 1 199 ? -5 -13.812 -28.234 1 96.25 199 VAL B C 1
ATOM 3178 O O . VAL B 1 199 ? -4.457 -14.766 -27.672 1 96.25 199 VAL B O 1
ATOM 3181 N N . GLU B 1 200 ? -4.578 -13.234 -29.297 1 96.88 200 GLU B N 1
ATOM 3182 C CA . GLU B 1 200 ? -3.324 -13.711 -29.875 1 96.88 200 GLU B CA 1
ATOM 3183 C C . GLU B 1 200 ? -2.152 -13.453 -28.938 1 96.88 200 GLU B C 1
ATOM 3185 O O . GLU B 1 200 ? -1.245 -14.281 -28.812 1 96.88 200 GLU B O 1
ATOM 3190 N N . ALA B 1 201 ? -2.189 -12.305 -28.297 1 96.31 201 ALA B N 1
ATOM 3191 C CA . ALA B 1 201 ? -1.124 -11.961 -27.359 1 96.31 201 ALA B CA 1
ATOM 3192 C C . ALA B 1 201 ? -1.041 -12.977 -26.219 1 96.31 201 ALA B C 1
ATOM 3194 O O . ALA B 1 201 ? 0.045 -13.453 -25.891 1 96.31 201 ALA B O 1
ATOM 3195 N N . ILE B 1 202 ? -2.156 -13.305 -25.688 1 96.19 202 ILE B N 1
ATOM 3196 C CA . ILE B 1 202 ? -2.137 -14.211 -24.547 1 96.19 202 ILE B CA 1
ATOM 3197 C C . ILE B 1 202 ? -1.612 -15.578 -24.969 1 96.19 202 ILE B C 1
ATOM 3199 O O . ILE B 1 202 ? -0.924 -16.266 -24.203 1 96.19 202 ILE B O 1
ATOM 3203 N N . LYS B 1 203 ? -1.909 -16.016 -26.156 1 97 203 LYS B N 1
ATOM 3204 C CA . LYS B 1 203 ? -1.397 -17.281 -26.672 1 97 203 LYS B CA 1
ATOM 3205 C C . LYS B 1 203 ? 0.121 -17.234 -26.828 1 97 203 LYS B C 1
ATOM 3207 O O . LYS B 1 203 ? 0.801 -18.234 -26.578 1 97 203 LYS B O 1
ATOM 3212 N N . GLN B 1 204 ? 0.561 -16.109 -27.234 1 96.94 204 GLN B N 1
ATOM 3213 C CA . GLN B 1 204 ? 2.004 -15.945 -27.375 1 96.94 204 GLN B CA 1
ATOM 3214 C C . GLN B 1 204 ? 2.703 -16.047 -26.016 1 96.94 204 GLN B C 1
ATOM 3216 O O . GLN B 1 204 ? 3.732 -16.719 -25.891 1 96.94 204 GLN B O 1
ATOM 3221 N N . TYR B 1 205 ? 2.199 -15.383 -25.062 1 97.06 205 TYR B N 1
ATOM 3222 C CA . TYR B 1 205 ? 2.773 -15.445 -23.734 1 97.06 205 TYR B CA 1
ATOM 3223 C C . TYR B 1 205 ? 2.695 -16.859 -23.172 1 97.06 205 TYR B C 1
ATOM 3225 O O . TYR B 1 205 ? 3.635 -17.328 -22.531 1 97.06 205 TYR B O 1
ATOM 3233 N N . GLN B 1 206 ? 1.541 -17.5 -23.359 1 96.62 206 GLN B N 1
ATOM 3234 C CA . GLN B 1 206 ? 1.366 -18.875 -22.922 1 96.62 206 GLN B CA 1
ATOM 3235 C C . GLN B 1 206 ? 2.416 -19.797 -23.547 1 96.62 206 GLN B C 1
ATOM 3237 O O . GLN B 1 206 ? 3.053 -20.578 -22.844 1 96.62 206 GLN B O 1
ATOM 3242 N N . SER B 1 207 ? 2.559 -19.625 -24.828 1 97.75 207 SER B N 1
ATOM 3243 C CA . SER B 1 207 ? 3.506 -20.453 -25.562 1 97.75 207 SER B CA 1
ATOM 3244 C C . SER B 1 207 ? 4.941 -20.188 -25.109 1 97.75 207 SER B C 1
ATOM 3246 O O . SER B 1 207 ? 5.711 -21.125 -24.875 1 97.75 207 SER B O 1
ATOM 3248 N N . ALA B 1 208 ? 5.277 -18.938 -25.047 1 97.44 208 ALA B N 1
ATOM 3249 C CA . ALA B 1 208 ? 6.625 -18.547 -24.641 1 97.44 208 ALA B CA 1
ATOM 3250 C C . ALA B 1 208 ? 6.926 -19.031 -23.219 1 97.44 208 ALA B C 1
ATOM 3252 O O . ALA B 1 208 ? 8.016 -19.531 -22.938 1 97.44 208 ALA B O 1
ATOM 3253 N N . GLY B 1 209 ? 5.973 -18.844 -22.312 1 96.81 209 GLY B N 1
ATOM 3254 C CA . GLY B 1 209 ? 6.145 -19.281 -20.953 1 96.81 209 GLY B CA 1
ATOM 3255 C C . GLY B 1 209 ? 6.289 -20.781 -20.828 1 96.81 209 GLY B C 1
ATOM 3256 O O . GLY B 1 209 ? 7.141 -21.281 -20.078 1 96.81 209 GLY B O 1
ATOM 3257 N N . TRP B 1 210 ? 5.465 -21.531 -21.594 1 97.06 210 TRP B N 1
ATOM 3258 C CA . TRP B 1 210 ? 5.496 -22.984 -21.547 1 97.06 210 TRP B CA 1
ATOM 3259 C C . TRP B 1 210 ? 6.816 -23.516 -22.094 1 97.06 210 TRP B C 1
ATOM 3261 O O . TRP B 1 210 ? 7.426 -24.406 -21.5 1 97.06 210 TRP B O 1
ATOM 3271 N N . SER B 1 211 ? 7.199 -22.953 -23.188 1 97.69 211 SER B N 1
ATOM 3272 C CA . SER B 1 211 ? 8.477 -23.344 -23.766 1 97.69 211 SER B CA 1
ATOM 3273 C C . SER B 1 211 ? 9.625 -23.109 -22.797 1 97.69 211 SER B C 1
ATOM 3275 O O . SER B 1 211 ? 10.523 -23.938 -22.672 1 97.69 211 SER B O 1
ATOM 3277 N N . ALA B 1 212 ? 9.617 -21.938 -22.172 1 97.56 212 ALA B N 1
ATOM 3278 C CA . ALA B 1 212 ? 10.641 -21.609 -21.188 1 97.56 212 ALA B CA 1
ATOM 3279 C C . ALA B 1 212 ? 10.617 -22.578 -20.016 1 97.56 212 ALA B C 1
ATOM 3281 O O . ALA B 1 212 ? 11.672 -22.953 -19.5 1 97.56 212 ALA B O 1
ATOM 3282 N N . TYR B 1 213 ? 9.445 -22.938 -19.609 1 97.06 213 TYR B N 1
ATOM 3283 C CA . TYR B 1 213 ? 9.289 -23.875 -18.484 1 97.06 213 TYR B CA 1
ATOM 3284 C C . TYR B 1 213 ? 9.875 -25.234 -18.844 1 97.06 213 TYR B C 1
ATOM 3286 O O . TYR B 1 213 ? 10.594 -25.828 -18.047 1 97.06 213 TYR B O 1
ATOM 3294 N N . LEU B 1 214 ? 9.539 -25.75 -20.031 1 97.62 214 LEU B N 1
ATOM 3295 C CA . LEU B 1 214 ? 10.055 -27.031 -20.469 1 97.62 214 LEU B CA 1
ATOM 3296 C C . LEU B 1 214 ? 11.578 -27.016 -20.531 1 97.62 214 LEU B C 1
ATOM 3298 O O . LEU B 1 214 ? 12.227 -28 -20.141 1 97.62 214 LEU B O 1
ATOM 3302 N N . LYS B 1 215 ? 12.047 -25.922 -20.984 1 96.56 215 LYS B N 1
ATOM 3303 C CA . LYS B 1 215 ? 13.5 -25.781 -21.031 1 96.56 215 LYS B CA 1
ATOM 3304 C C . LYS B 1 215 ? 14.102 -25.797 -19.625 1 96.56 215 LYS B C 1
ATOM 3306 O O . LYS B 1 215 ? 15.156 -26.391 -19.406 1 96.56 215 LYS B O 1
ATOM 3311 N N . ARG B 1 216 ? 13.469 -25.125 -18.734 1 94.62 216 ARG B N 1
ATOM 3312 C CA . ARG B 1 216 ? 13.945 -25.031 -17.359 1 94.62 216 ARG B CA 1
ATOM 3313 C C . ARG B 1 216 ? 13.984 -26.406 -16.688 1 94.62 216 ARG B C 1
ATOM 3315 O O . ARG B 1 216 ? 14.93 -26.719 -15.961 1 94.62 216 ARG B O 1
ATOM 3322 N N . ILE B 1 217 ? 13.016 -27.25 -16.906 1 93.31 217 ILE B N 1
ATOM 3323 C CA . ILE B 1 217 ? 12.922 -28.5 -16.172 1 93.31 217 ILE B CA 1
ATOM 3324 C C . ILE B 1 217 ? 13.688 -29.594 -16.922 1 93.31 217 ILE B C 1
ATOM 3326 O O . ILE B 1 217 ? 13.898 -30.688 -16.391 1 93.31 217 ILE B O 1
ATOM 3330 N N . SER B 1 218 ? 14.008 -29.469 -18.172 1 91.12 218 SER B N 1
ATOM 3331 C CA . SER B 1 218 ? 14.805 -30.422 -18.922 1 91.12 218 SER B CA 1
ATOM 3332 C C . SER B 1 218 ? 16.266 -30.375 -18.5 1 91.12 218 SER B C 1
ATOM 3334 O O . SER B 1 218 ? 17.062 -31.25 -18.859 1 91.12 218 SER B O 1
ATOM 3336 N N . ARG B 1 219 ? 16.672 -29.516 -17.828 1 70.5 219 ARG B N 1
ATOM 3337 C CA . ARG B 1 219 ? 18.047 -29.422 -17.344 1 70.5 219 ARG B CA 1
ATOM 3338 C C . ARG B 1 219 ? 18.234 -30.25 -16.078 1 70.5 219 ARG B C 1
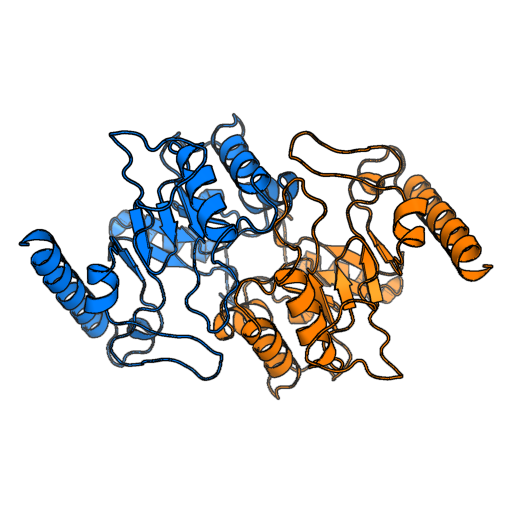ATOM 3340 O O . ARG B 1 219 ? 17.312 -30.406 -15.289 1 70.5 219 ARG B O 1
#

pLDDT: mean 95.28, std 3.35, range [70.5, 98.81]

Sequence (438 aa):
MVVLKTHIDIITDFSPQTVEGLKAAAQKHNFLIFEDRKFVDIGHTVQMQYHGGSLRISEWAHIVNCAVLAGSGIVDALAQISSSGVFPYPAGERGLLILAEMTSKGSLATGEYTKLSVEMARRHAGFVMGFVATRSLGDIETETERKADEDFVLFTTGVNLASKGDQLGQQYQTPESAVGRGADFIISGRGIYAAPDPVEAIKQYQSAGWSAYLKRISRMVVLKTHIDIITDFSPQTVEGLKAAAQKHNFLIFEDRKFVDIGHTVQMQYHGGSLRISEWAHIVNCAVLAGSGIVDALAQISSSGVFPYPAGERGLLILAEMTSKGSLATGEYTKLSVEMARRHAGFVMGFVATRSLGDIETETERKADEDFVLFTTGVNLASKGDQLGQQYQTPESAVGRGADFIISGRGIYAAPDPVEAIKQYQSAGWSAYLKRISR

Nearest PDB structures (foldseek):
  2v30-assembly1_A  TM=9.326E-01  e=5.013E-23  Homo sapiens
  8u0z-assembly1_A  TM=9.199E-01  e=3.430E-23  Coffea arabica
  2qcc-assembly1_A  TM=9.333E-01  e=3.943E-21  Homo sapiens
  8u0z-assembly1_B  TM=8.961E-01  e=4.648E-20  Coffea arabica
  2jgy-assembly1_A  TM=8.868E-01  e=3.221E-18  Homo sapiens

InterPro domains:
  IPR001754 Orotidine 5'-phosphate decarboxylase domain [PF00215] (2-205)
  IPR001754 Orotidine 5'-phosphate decarboxylase domain [SM00934] (1-205)
  IPR011060 Ribulose-phosphate binding barrel [SSF51366] (2-217)
  IPR013785 Aldolase-type TIM barrel [G3DSA:3.20.20.70] (1-219)
  IPR014732 Orotidine 5'-phosphate decarboxylase [PTHR32119] (2-218)
  IPR014732 Orotidine 5'-phosphate decarboxylase [TIGR01740] (3-206)
  IPR018089 Orotidine 5'-phosphate decarboxylase, active site [PS00156] (33-46)